Protein 8DQG (pdb70)

Solvent-accessible surface area: 23305 Å² total

Sequence (537 aa):
GTVKYTDAQIQRLREYGNGTYEQKVFEDLASSRDAAFSKEEMSVASSSTDNEKKIKGMIANPSSRHGLTQLMNDIADALVAEGFIEVRTPIFISKDALARMTITEDKPLFKQVFWIDEKRALRPMLAPNLYSVMRDLRDHTDGPVKIFEMMGSCFRKESSGMHLEEFTMMLALGDMGPRGDATEVLKNYISVVMKAAGLPDYDLVQEESDVYKETIDVEINGQEVCSSAAVGPHYLDAAHDVHEPCSGAGFGLERLLTIREKYSTVKKGGASISSYLNGAKINTVKYTDAQIQRLREYGNGTYEQKVFEDLASRDAAFSSKEMSSVASTTDDNEKKIKGMIANPSSRHGLTQLMNDIADDALVAEGFIEVRTPIFISKDALARMTITEDKPLFKQVFWIDEKRALRPMMLAPNLYSVMRDLRDHTDGPVKIFEMGSCFRKESMHLEEFTMLALGDMGPRGDATEVLKNYISVVMKAAGLPDYDLVQTIDVEINGQEVCSAAVGPHYLDAAHDVHEPCCSSGAGFGLERLLTIREKYSTVKKGGASISYLNGAKIN

Nearest PDB structures (foldseek):
  8dqg-assembly1_A  TM=1.004E+00  e=1.609E-51  Methanomethylophilus alvi
  8dqj-assembly1_A  TM=1.002E+00  e=6.120E-46  Methanomethylophilus alvi
  2znj-assembly1_B  TM=9.165E-01  e=2.388E-28  Desulfitobacterium hafniense
  4ch3-assembly1_A  TM=8.511E-01  e=5.716E-24  Methanosarcina mazei Go1
  4q6g-assembly1_A  TM=8.600E-01  e=1.522E-23  Methanosarcina mazei Go1

InterPro domains:
  IPR006195 Aminoacyl-tRNA synthetase, class II [PS50862] (64-166)
  IPR023877 Pyrrolysyl-tRNA ligase, C-terminal [TIGR02367] (47-275)
  IPR041616 Phenylalanyl tRNA synthetase beta chain, core domain [PF17759] (60-219)
  IPR045864 Class II Aminoacyl-tRNA synthetase/Biotinyl protein ligase (BPL) and lipoyl protein ligase (LPL) [G3DSA:3.30.930.10] (60-275)
  IPR045864 Class II Aminoacyl-tRNA synthetase/Biotinyl protein ligase (BPL) and lipoyl protein ligase (LPL) [SSF55681] (60-250)

Foldseek 3Di:
DAAAQDPVLLVLLLLQALDDRRPDDDDDDVVNVVVSVVSSVVSNVVLVVVVVVCVVPPDDAPLVVLVVLLVVLVVVVPAAEDDDDQKDWPVLCVLLVNDDPDPQVVFWAAPDPTITGAQDCVSVVLQVQVVVVVVDVAKHKYWYWDWGATRDDPALDDRIFIKIKMKIARHDDDLVVVVVVSVCSSCVSSVRNDWDWDWDADPRQRIWTFTGDVRHTFKTKHFDDPSSCVSSVGDGTMMMMMGTSLVSLCVNVSRNGSQARDDDPQHTRRHGDD/DDFQDPVLLVLLQLQALDDRRPDDDDDPVVNVVVSVVSNVVSNVVLVVVVVVCVVPPDPAPLVVLVVLLVVLVVVVVAAEDDDDQKDWPVLCVLVVNDPPDVQVVFWAAPDPTITGAQDCVSVVVVVLVVVVVVDQDKHKYKYWDWGATRDPCDDRIFIKIKIKIWADDPPVVVVVVVSVCSSCVSSVRNDWDWDDCIFTGDVRHTFKRKDWDPCSSPPVDPDGITMIMMMGTSLVSSCVNVSRPDSQARDDDPQHTRRHGPD

Structure (mmCIF, N/CA/C/O backbone):
data_8DQG
#
_entry.id   8DQG
#
_cell.length_a   110.953
_cell.length_b   110.953
_cell.length_c   113.587
_cell.angle_alpha   90.000
_cell.angle_beta   90.000
_cell.angle_gamma   90.000
#
_symmetry.space_group_name_H-M   'I 4'
#
loop_
_entity.id
_entity.type
_entity.pdbx_description
1 polymer 'AA_TRNA_LIGASE_II domain-containing protein'
2 non-polymer 'PHOSPHOAMINOPHOSPHONIC ACID-ADENYLATE ESTER'
3 non-polymer '(2~{S})-2-azanyl-3-(9-oxidanylidene-10~{H}-acridin-2-yl)propanoic acid'
4 non-polymer 'MAGNESIUM ION'
5 non-polymer GLYCEROL
6 non-polymer DI(HYDROXYETHYL)ETHER
7 water water
#
loop_
_atom_site.group_PDB
_atom_site.id
_atom_site.type_symbol
_atom_site.label_atom_id
_atom_site.label_alt_id
_atom_site.label_comp_id
_atom_site.label_asym_id
_atom_site.label_entity_id
_atom_site.label_seq_id
_atom_site.pdbx_PDB_ins_code
_atom_site.Cartn_x
_atom_site.Cartn_y
_atom_site.Cartn_z
_atom_site.occupancy
_atom_site.B_iso_or_equiv
_atom_site.auth_seq_id
_atom_site.auth_comp_id
_atom_site.auth_asym_id
_atom_site.auth_atom_id
_atom_site.pdbx_PDB_model_num
ATOM 1 N N . GLY A 1 2 ? 39.200 2.148 -7.134 1.00 50.73 1 GLY D N 1
ATOM 2 C CA . GLY A 1 2 ? 40.587 2.688 -6.987 1.00 47.56 1 GLY D CA 1
ATOM 3 C C . GLY A 1 2 ? 40.618 4.200 -6.868 1.00 44.74 1 GLY D C 1
ATOM 4 O O . GLY A 1 2 ? 39.594 4.823 -6.581 1.00 47.52 1 GLY D O 1
ATOM 8 N N . THR A 1 3 ? 41.790 4.794 -7.094 1.00 39.91 2 THR D N 1
ATOM 9 C CA . THR A 1 3 ? 41.962 6.238 -7.000 1.00 38.34 2 THR D CA 1
ATOM 10 C C . THR A 1 3 ? 42.450 6.866 -8.300 1.00 35.65 2 THR D C 1
ATOM 11 O O . THR A 1 3 ? 42.679 8.082 -8.333 1.00 38.19 2 THR D O 1
ATOM 22 N N . VAL A 1 4 ? 42.611 6.086 -9.363 1.00 30.65 3 VAL D N 1
ATOM 23 C CA . VAL A 1 4 ? 43.109 6.592 -10.640 1.00 25.90 3 VAL D CA 1
ATOM 24 C C . VAL A 1 4 ? 41.946 7.218 -11.394 1.00 23.84 3 VAL D C 1
ATOM 25 O O . VAL A 1 4 ? 40.890 6.590 -11.550 1.00 28.09 3 VAL D O 1
ATOM 38 N N . LYS A 1 5 ? 42.137 8.439 -11.880 1.00 23.22 4 LYS D N 1
ATOM 39 C CA . LYS A 1 5 ? 41.109 9.173 -12.621 1.00 23.22 4 LYS D CA 1
ATOM 40 C C . LYS A 1 5 ? 41.527 9.247 -14.088 1.00 20.66 4 LYS D C 1
ATOM 41 O O . LYS A 1 5 ? 42.685 9.004 -14.425 1.00 21.93 4 LYS D O 1
ATOM 60 N N . TYR A 1 6 ? 40.606 9.615 -14.973 1.00 19.45 5 TYR D N 1
ATOM 61 C CA . TYR A 1 6 ? 41.046 10.049 -16.298 1.00 19.06 5 TYR D CA 1
ATOM 62 C C . TYR A 1 6 ? 42.025 11.217 -16.144 1.00 20.14 5 TYR D C 1
ATOM 63 O O . TYR A 1 6 ? 41.874 12.051 -15.248 1.00 22.72 5 TYR D O 1
ATOM 81 N N . THR A 1 7 ? 43.034 11.281 -17.016 1.00 19.39 6 THR D N 1
ATOM 82 C CA . THR A 1 7 ? 43.952 12.406 -16.992 1.00 20.74 6 THR D CA 1
ATOM 83 C C . THR A 1 7 ? 43.225 13.694 -17.414 1.00 20.65 6 THR D C 1
ATOM 84 O O . THR A 1 7 ? 42.147 13.666 -18.017 1.00 20.66 6 THR D O 1
ATOM 95 N N . ASP A 1 8 ? 43.842 14.838 -17.113 1.00 22.62 7 ASP D N 1
ATOM 96 C CA . ASP A 1 8 ? 43.232 16.099 -17.525 1.00 23.33 7 ASP D CA 1
ATOM 97 C C . ASP A 1 8 ? 43.086 16.147 -19.037 1.00 21.54 7 ASP D C 1
ATOM 98 O O . ASP A 1 8 ? 42.049 16.587 -19.553 1.00 21.53 7 ASP D O 1
ATOM 107 N N . ALA A 1 9 ? 44.101 15.652 -19.758 1.00 21.39 8 ALA D N 1
ATOM 108 C CA . ALA A 1 9 ? 44.036 15.610 -21.215 1.00 21.18 8 ALA D CA 1
ATOM 109 C C . ALA A 1 9 ? 42.935 14.677 -21.689 1.00 19.11 8 ALA D C 1
ATOM 110 O O . ALA A 1 9 ? 42.211 14.989 -22.641 1.00 20.36 8 ALA D O 1
ATOM 117 N N . GLN A 1 10 ? 42.816 13.499 -21.061 1.00 18.84 9 GLN D N 1
ATOM 118 C CA . GLN A 1 10 ? 41.725 12.590 -21.417 1.00 18.24 9 GLN D CA 1
ATOM 119 C C . GLN A 1 10 ? 40.354 13.220 -21.171 1.00 18.14 9 GLN D C 1
ATOM 120 O O . GLN A 1 10 ? 39.434 13.035 -21.974 1.00 18.11 9 GLN D O 1
ATOM 134 N N . ILE A 1 11 ? 40.189 13.950 -20.058 1.00 18.63 10 ILE D N 1
ATOM 135 C CA . ILE A 1 11 ? 38.912 14.605 -19.790 1.00 18.58 10 ILE D CA 1
ATOM 136 C C . ILE A 1 11 ? 38.591 15.594 -20.904 1.00 19.62 10 ILE D C 1
ATOM 137 O O . ILE A 1 11 ? 37.461 15.647 -21.414 1.00 19.74 10 ILE D O 1
ATOM 153 N N . GLN A 1 12 ? 39.583 16.403 -21.301 1.00 19.66 11 GLN D N 1
ATOM 154 C CA . GLN A 1 12 ? 39.357 17.345 -22.398 1.00 21.77 11 GLN D CA 1
ATOM 155 C C . GLN A 1 12 ? 38.984 16.630 -23.693 1.00 20.88 11 GLN D C 1
ATOM 156 O O . GLN A 1 12 ? 38.108 17.095 -24.433 1.00 21.48 11 GLN D O 1
ATOM 170 N N . ARG A 1 13 ? 39.647 15.509 -23.989 1.00 18.51 12 ARG D N 1
ATOM 171 C CA . ARG A 1 13 ? 39.359 14.786 -25.222 1.00 18.17 12 ARG D CA 1
ATOM 172 C C . ARG A 1 13 ? 37.964 14.176 -25.193 1.00 18.19 12 ARG D C 1
ATOM 173 O O . ARG A 1 13 ? 37.274 14.134 -26.222 1.00 19.00 12 ARG D O 1
ATOM 194 N N . LEU A 1 14 ? 37.542 13.683 -24.028 1.00 17.99 13 LEU D N 1
ATOM 195 C CA . LEU A 1 14 ? 36.205 13.116 -23.890 1.00 18.77 13 LEU D CA 1
ATOM 196 C C . LEU A 1 14 ? 35.136 14.188 -24.023 1.00 17.03 13 LEU D C 1
ATOM 197 O O . LEU A 1 14 ? 34.080 13.958 -24.636 1.00 18.34 13 LEU D O 1
ATOM 213 N N . ARG A 1 15 ? 35.374 15.355 -23.423 1.00 18.80 14 ARG D N 1
ATOM 214 C CA . ARG A 1 15 ? 34.404 16.437 -23.465 1.00 17.88 14 ARG D CA 1
ATOM 215 C C . ARG A 1 15 ? 34.339 17.112 -24.833 1.00 18.40 14 ARG D C 1
ATOM 216 O O . ARG A 1 15 ? 33.374 17.815 -25.098 1.00 20.82 14 ARG D O 1
ATOM 237 N N . GLU A 1 16 ? 35.306 16.883 -25.723 1.00 19.27 15 GLU D N 1
ATOM 238 C CA . GLU A 1 16 ? 35.254 17.535 -27.025 1.00 19.74 15 GLU D CA 1
ATOM 239 C C . GLU A 1 16 ? 33.978 17.172 -27.779 1.00 18.99 15 GLU D C 1
ATOM 240 O O . GLU A 1 16 ? 33.281 18.049 -28.305 1.00 21.24 15 GLU D O 1
ATOM 252 N N . TYR A 1 17 ? 33.664 15.881 -27.841 1.00 19.83 16 TYR D N 1
ATOM 253 C CA . TYR A 1 17 ? 32.485 15.366 -28.528 1.00 19.69 16 TYR D CA 1
ATOM 254 C C . TYR A 1 17 ? 31.419 14.816 -27.580 1.00 20.93 16 TYR D C 1
ATOM 255 O O . TYR A 1 17 ? 30.268 14.644 -28.003 1.00 24.35 16 TYR D O 1
ATOM 273 N N . GLY A 1 18 ? 31.751 14.588 -26.311 1.00 20.64 17 GLY D N 1
ATOM 274 C CA . GLY A 1 18 ? 30.844 13.957 -25.374 1.00 19.39 17 GLY D CA 1
ATOM 275 C C . GLY A 1 18 ? 30.324 14.909 -24.314 1.00 19.47 17 GLY D C 1
ATOM 276 O O . GLY A 1 18 ? 31.021 15.832 -23.874 1.00 20.35 17 GLY D O 1
ATOM 280 N N . ASN A 1 19 ? 29.096 14.648 -23.880 1.00 20.07 18 ASN D N 1
ATOM 281 C CA . ASN A 1 19 ? 28.457 15.410 -22.817 1.00 20.52 18 ASN D CA 1
ATOM 282 C C . ASN A 1 19 ? 28.213 14.580 -21.563 1.00 21.86 18 ASN D C 1
ATOM 283 O O . ASN A 1 19 ? 27.376 14.952 -20.745 1.00 25.57 18 ASN D O 1
ATOM 294 N N . GLY A 1 20 ? 28.967 13.495 -21.387 1.00 22.21 19 GLY D N 1
ATOM 295 C CA . GLY A 1 20 ? 28.940 12.731 -20.163 1.00 22.53 19 GLY D CA 1
ATOM 296 C C . GLY A 1 20 ? 29.638 13.444 -19.029 1.00 24.35 19 GLY D C 1
ATOM 297 O O . GLY A 1 20 ? 30.145 14.557 -19.169 1.00 24.83 19 GLY D O 1
ATOM 301 N N . THR A 1 21 ? 29.688 12.756 -17.881 1.00 25.20 20 THR D N 1
ATOM 302 C CA . THR A 1 21 ? 30.296 13.266 -16.645 1.00 25.69 20 THR D CA 1
ATOM 303 C C . THR A 1 21 ? 31.554 12.456 -16.339 1.00 27.41 20 THR D C 1
ATOM 304 O O . THR A 1 21 ? 31.582 11.633 -15.437 1.00 36.23 20 THR D O 1
ATOM 315 N N . TYR A 1 22 ? 32.618 12.756 -17.041 1.00 22.29 21 TYR D N 1
ATOM 316 C CA . TYR A 1 22 ? 33.791 11.898 -17.047 1.00 23.02 21 TYR D CA 1
ATOM 317 C C . TYR A 1 22 ? 34.649 12.071 -15.804 1.00 24.53 21 TYR D C 1
ATOM 318 O O . TYR A 1 22 ? 35.373 11.139 -15.425 1.00 24.46 21 TYR D O 1
ATOM 336 N N . GLU A 1 23 ? 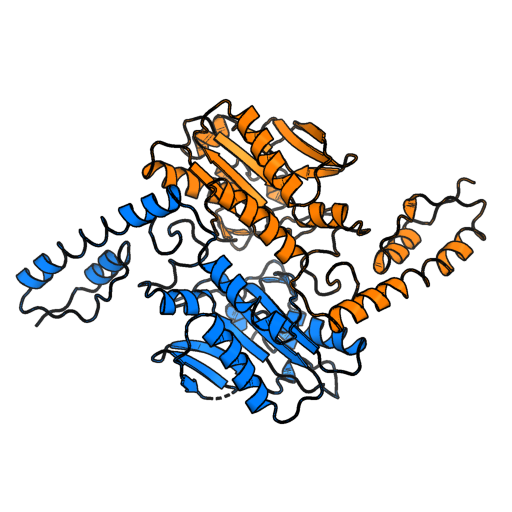34.572 13.235 -15.168 1.00 26.85 22 GLU D N 1
ATOM 337 C CA . GLU A 1 23 ? 35.448 13.572 -14.067 1.00 29.65 22 GLU D CA 1
ATOM 338 C C . GLU A 1 23 ? 35.162 12.740 -12.827 1.00 32.03 22 GLU D C 1
ATOM 339 O O . GLU A 1 23 ? 35.966 12.770 -11.892 1.00 33.19 22 GLU D O 1
ATOM 351 N N . GLN A 1 24 ? 34.030 12.020 -12.798 1.00 34.31 23 GLN D N 1
ATOM 352 C CA . GLN A 1 24 ? 33.643 11.218 -11.649 1.00 37.18 23 GLN D CA 1
ATOM 353 C C . GLN A 1 24 ? 34.247 9.822 -11.649 1.00 34.71 23 GLN D C 1
ATOM 354 O O . GLN A 1 24 ? 34.287 9.178 -10.586 1.00 38.57 23 GLN D O 1
ATOM 368 N N . LYS A 1 25 ? 34.694 9.340 -12.799 1.00 29.62 24 LYS D N 1
ATOM 369 C CA . LYS A 1 25 ? 35.137 7.964 -12.935 1.00 26.35 24 LYS D CA 1
ATOM 370 C C . LYS A 1 25 ? 36.439 7.722 -12.190 1.00 25.75 24 LYS D C 1
ATOM 371 O O . LYS A 1 25 ? 37.354 8.551 -12.215 1.00 25.66 24 LYS D O 1
ATOM 390 N N . VAL A 1 26 ? 36.521 6.563 -11.541 1.00 27.36 25 VAL D N 1
ATOM 391 C CA . VAL A 1 26 ? 37.730 6.114 -10.871 1.00 27.69 25 VAL D CA 1
ATOM 392 C C . VAL A 1 26 ? 38.042 4.698 -11.325 1.00 25.65 25 VAL D C 1
ATOM 393 O O . VAL A 1 26 ? 37.140 3.888 -11.599 1.00 27.14 25 VAL D O 1
ATOM 406 N N . PHE A 1 27 ? 39.339 4.391 -11.339 1.00 26.03 26 PHE D N 1
ATOM 407 C CA . PHE A 1 27 ? 39.862 3.139 -11.867 1.00 23.99 26 PHE D CA 1
ATOM 408 C C . PHE A 1 27 ? 40.917 2.579 -10.928 1.00 25.83 26 PHE D C 1
ATOM 409 O O . PHE A 1 27 ? 41.533 3.294 -10.130 1.00 27.04 26 PHE D O 1
ATOM 426 N N . GLU A 1 28 ? 41.153 1.286 -11.077 1.00 24.43 27 GLU D N 1
ATOM 427 C CA . GLU A 1 28 ? 42.148 0.609 -10.261 1.00 26.95 27 GLU D CA 1
ATOM 428 C C . GLU A 1 28 ? 43.569 0.926 -10.696 1.00 25.05 27 GLU D C 1
ATOM 429 O O . GLU A 1 28 ? 44.478 0.917 -9.866 1.00 27.57 27 GLU D O 1
ATOM 441 N N . ASP A 1 29 ? 43.789 1.162 -11.988 1.00 25.34 28 ASP D N 1
ATOM 442 C CA . ASP A 1 29 ? 45.141 1.278 -12.517 1.00 23.38 28 ASP D CA 1
ATOM 443 C C . ASP A 1 29 ? 45.101 1.942 -13.885 1.00 21.86 28 ASP D C 1
ATOM 444 O O . ASP A 1 29 ? 44.036 2.243 -14.428 1.00 21.48 28 ASP D O 1
ATOM 453 N N . LEU A 1 30 ? 46.296 2.203 -14.416 1.00 20.89 29 LEU D N 1
ATOM 454 C CA . LEU A 1 30 ? 46.379 2.942 -15.672 1.00 18.92 29 LEU D CA 1
ATOM 455 C C . LEU A 1 30 ? 45.784 2.137 -16.822 1.00 18.95 29 LEU D C 1
ATOM 456 O O . LEU A 1 30 ? 45.166 2.708 -17.722 1.00 20.02 29 LEU D O 1
ATOM 472 N N . ALA A 1 31 ? 46.010 0.819 -16.838 1.00 19.19 30 ALA D N 1
ATOM 473 C CA . ALA A 1 31 ? 45.488 0.020 -17.935 1.00 19.94 30 ALA D CA 1
ATOM 474 C C . ALA A 1 31 ? 43.970 0.103 -17.993 1.00 18.33 30 ALA D C 1
ATOM 475 O O . ALA A 1 31 ? 43.383 0.247 -19.080 1.00 19.68 30 ALA D O 1
ATOM 482 N N . SER A 1 32 ? 43.311 -0.002 -16.838 1.00 18.78 31 SER D N 1
ATOM 483 C CA A SER A 1 32 ? 41.850 0.046 -16.812 0.60 17.99 31 SER D CA 1
ATOM 484 C CA B SER A 1 32 ? 41.852 0.031 -16.858 0.40 18.64 31 SER D CA 1
ATOM 485 C C . SER A 1 32 ? 41.339 1.426 -17.200 1.00 18.47 31 SER D C 1
ATOM 486 O O . SER A 1 32 ? 40.341 1.556 -17.930 1.00 18.88 31 SER D O 1
ATOM 501 N N . ARG A 1 33 ? 42.014 2.471 -16.709 1.00 17.64 32 ARG D N 1
ATOM 502 C CA . ARG A 1 33 ? 41.692 3.836 -17.112 1.00 17.74 32 ARG D CA 1
ATOM 503 C C . ARG A 1 33 ? 41.767 3.988 -18.629 1.00 17.74 32 ARG D C 1
ATOM 504 O O . ARG A 1 33 ? 40.854 4.549 -19.258 1.00 16.90 32 ARG D O 1
ATOM 525 N N . ASP A 1 34 ? 42.868 3.526 -19.232 1.00 17.26 33 ASP D N 1
ATOM 526 C CA . ASP A 1 34 ? 43.070 3.743 -20.660 1.00 17.70 33 ASP D CA 1
ATOM 527 C C . ASP A 1 34 ? 42.079 2.939 -21.498 1.00 16.00 33 ASP D C 1
ATOM 528 O O . ASP A 1 34 ? 41.645 3.405 -22.558 1.00 18.36 33 ASP D O 1
ATOM 537 N N . ALA A 1 35 ? 41.740 1.714 -21.059 1.00 17.70 34 ALA D N 1
ATOM 538 C CA . ALA A 1 35 ? 40.743 0.914 -21.768 1.00 17.13 34 ALA D CA 1
ATOM 539 C C . ALA A 1 35 ? 39.374 1.583 -21.720 1.00 17.99 34 ALA D C 1
ATOM 540 O O . ALA A 1 35 ? 38.660 1.631 -22.725 1.00 19.40 34 ALA D O 1
ATOM 547 N N . ALA A 1 36 ? 38.999 2.119 -20.556 1.00 17.20 35 ALA D N 1
ATOM 548 C CA . ALA A 1 36 ? 37.719 2.805 -20.420 1.00 17.78 35 ALA D CA 1
ATOM 549 C C . ALA A 1 36 ? 37.686 4.069 -21.271 1.00 16.99 35 ALA D C 1
ATOM 550 O O . ALA A 1 36 ? 36.660 4.385 -21.904 1.00 18.73 35 ALA D O 1
ATOM 557 N N . PHE A 1 37 ? 38.807 4.794 -21.308 1.00 17.30 36 PHE D N 1
ATOM 558 C CA . PHE A 1 37 ? 38.898 5.9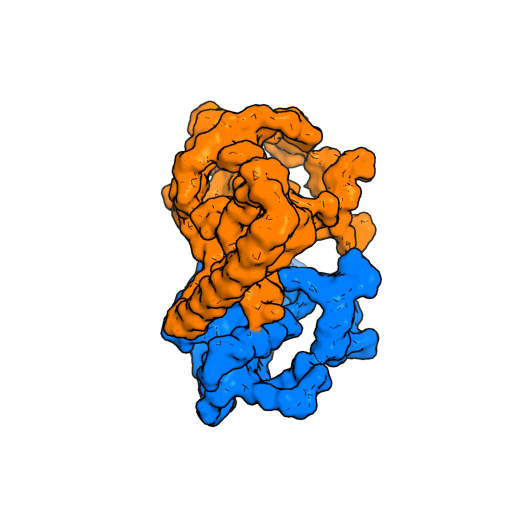93 -22.138 1.00 17.71 36 PHE D CA 1
ATOM 559 C C . PHE A 1 37 ? 38.615 5.667 -23.603 1.00 17.19 36 PHE D C 1
ATOM 560 O O . PHE A 1 37 ? 37.809 6.336 -24.260 1.00 19.40 36 PHE D O 1
ATOM 577 N N . SER A 1 38 ? 39.265 4.631 -24.124 1.00 17.26 37 SER D N 1
ATOM 578 C CA . SER A 1 38 ? 39.060 4.234 -25.506 1.00 19.39 37 SER D CA 1
ATOM 579 C C . SER A 1 38 ? 37.595 3.940 -25.780 1.00 21.45 37 SER D C 1
ATOM 580 O O . SER A 1 38 ? 37.040 4.370 -26.801 1.00 21.87 37 SER D O 1
ATOM 588 N N . LYS A 1 39 ? 36.949 3.192 -24.884 1.00 20.80 38 LYS D N 1
ATOM 589 C CA . LYS A 1 39 ? 35.542 2.836 -25.094 1.00 20.72 38 LYS D CA 1
ATOM 590 C C . LYS A 1 39 ? 34.663 4.083 -25.057 1.00 20.39 38 LYS D C 1
ATOM 591 O O . LYS A 1 39 ? 33.798 4.278 -25.929 1.00 22.54 38 LYS D O 1
ATOM 598 N N A GLU A 1 40 ? 34.903 4.972 -24.096 0.50 19.89 39 GLU D N 1
ATOM 599 N N B GLU A 1 40 ? 34.869 4.948 -24.049 0.50 20.42 39 GLU D N 1
ATOM 600 C CA A GLU A 1 40 ? 34.019 6.118 -23.935 0.50 19.94 39 GLU D CA 1
ATOM 601 C CA B GLU A 1 40 ? 34.013 6.126 -23.910 0.50 20.82 39 GLU D CA 1
ATOM 602 C C A GLU A 1 40 ? 34.238 7.189 -24.992 0.50 18.93 39 GLU D C 1
ATOM 603 C C B GLU A 1 40 ? 34.186 7.069 -25.102 0.50 19.57 39 GLU D C 1
ATOM 604 O O A GLU A 1 40 ? 33.322 7.973 -25.261 0.50 19.73 39 GLU D O 1
ATOM 605 O O B GLU A 1 40 ? 33.202 7.612 -25.614 0.50 20.83 39 GLU D O 1
ATOM 628 N N . MET A 1 41 ? 35.423 7.243 -25.591 1.00 18.95 40 MET D N 1
ATOM 629 C CA . MET A 1 41 ? 35.650 8.134 -26.726 1.00 18.65 40 MET D CA 1
ATOM 630 C C . MET A 1 41 ? 34.802 7.691 -27.923 1.00 20.21 40 MET D C 1
ATOM 631 O O . MET A 1 41 ? 34.220 8.527 -28.628 1.00 21.04 40 MET D O 1
ATOM 646 N N . SER A 1 42 ? 34.703 6.378 -28.165 1.00 22.72 41 SER D N 1
ATOM 647 C CA . SER A 1 42 ? 33.845 5.911 -29.259 1.00 22.80 41 SER D CA 1
ATOM 648 C C . SER A 1 42 ? 32.374 6.202 -29.000 1.00 24.32 41 SER D C 1
ATOM 649 O O . SER A 1 42 ? 31.648 6.606 -29.916 1.00 24.70 41 SER D O 1
ATOM 657 N N . VAL A 1 43 ? 31.909 5.981 -27.770 1.00 22.54 42 VAL D N 1
ATOM 658 C CA . VAL A 1 43 ? 30.522 6.303 -27.443 1.00 23.83 42 VAL D CA 1
ATOM 659 C C . VAL A 1 43 ? 30.267 7.781 -27.683 1.00 22.95 42 VAL D C 1
ATOM 660 O O . VAL A 1 43 ? 29.241 8.172 -28.256 1.00 23.57 42 VAL D O 1
ATOM 673 N N . ALA A 1 44 ? 31.191 8.634 -27.233 1.00 21.15 43 ALA D N 1
ATOM 674 C CA . ALA A 1 44 ? 30.946 10.072 -27.344 1.00 20.09 43 ALA D CA 1
ATOM 675 C C . ALA A 1 44 ? 30.787 10.482 -28.797 1.00 20.75 43 ALA D C 1
ATOM 676 O O . ALA A 1 44 ? 29.902 11.284 -29.143 1.00 21.24 43 ALA D O 1
ATOM 683 N N . SER A 1 45 ? 31.638 9.954 -29.669 1.00 22.74 44 SER D N 1
ATOM 684 C CA A SER A 1 45 ? 31.557 10.349 -31.070 0.30 24.28 44 SER D CA 1
ATOM 685 C CA B SER A 1 45 ? 31.558 10.347 -31.071 0.30 24.32 44 SER D CA 1
ATOM 686 C CA C SER A 1 45 ? 31.588 10.295 -31.092 0.40 24.47 44 SER D CA 1
ATOM 687 C C . SER A 1 45 ? 30.309 9.784 -31.740 1.00 24.48 44 SER D C 1
ATOM 688 O O . SER A 1 45 ? 29.692 10.468 -32.565 1.00 24.60 44 SER D O 1
ATOM 710 N N . THR A 1 46 ? 29.901 8.567 -31.388 1.00 26.95 45 THR D N 1
ATOM 711 C CA . THR A 1 46 ? 28.657 8.018 -31.935 1.00 28.97 45 THR D CA 1
ATOM 712 C C . THR A 1 46 ? 27.463 8.867 -31.526 1.00 28.56 45 THR D C 1
ATOM 713 O O . THR A 1 46 ? 26.579 9.167 -32.347 1.00 29.09 45 THR D O 1
ATOM 724 N N . ASP A 1 47 ? 27.384 9.211 -30.239 1.00 25.30 46 ASP D N 1
ATOM 725 C CA . ASP A 1 47 ? 26.253 10.003 -29.761 1.00 26.14 46 ASP D CA 1
ATOM 726 C C . ASP A 1 47 ? 26.259 11.370 -30.430 1.00 25.78 46 ASP D C 1
ATOM 727 O O . ASP A 1 47 ? 25.208 11.893 -30.812 1.00 27.75 46 ASP D O 1
ATOM 736 N N . ASN A 1 48 ? 27.445 11.952 -30.606 1.00 23.42 47 ASN D N 1
ATOM 737 C CA . ASN A 1 48 ? 27.549 13.257 -31.238 1.00 23.46 47 ASN D CA 1
ATOM 738 C C . ASN A 1 48 ? 27.021 13.218 -32.663 1.00 22.81 47 ASN D C 1
ATOM 739 O O . ASN A 1 48 ? 26.269 14.107 -33.095 1.00 23.33 47 ASN D O 1
ATOM 750 N N . GLU A 1 49 ? 27.385 12.186 -33.404 1.00 24.12 48 GLU D N 1
ATOM 751 C CA . GLU A 1 49 ? 26.932 12.084 -34.785 1.00 24.87 48 GLU D CA 1
ATOM 752 C C . GLU A 1 49 ? 25.421 11.918 -34.862 1.00 27.76 48 GLU D C 1
ATOM 753 O O . GLU A 1 49 ? 24.776 12.526 -35.725 1.00 27.22 48 GLU D O 1
ATOM 765 N N . LYS A 1 50 ? 24.840 11.126 -33.958 1.00 28.31 49 LYS D N 1
ATOM 766 C CA . LYS A 1 50 ? 23.388 10.982 -33.931 1.00 28.50 49 LYS D CA 1
ATOM 767 C C . LYS A 1 50 ? 22.717 12.335 -33.735 1.00 27.62 49 LYS D C 1
ATOM 768 O O . LYS A 1 50 ? 21.721 12.647 -34.395 1.00 27.52 49 LYS D O 1
ATOM 772 N N . LYS A 1 51 ? 23.261 13.172 -32.849 1.00 26.89 50 LYS D N 1
ATOM 773 C CA . LYS A 1 51 ? 22.641 14.472 -32.612 1.00 25.36 50 LYS D CA 1
ATOM 774 C C . LYS A 1 51 ? 22.698 15.342 -33.862 1.00 23.55 50 LYS D C 1
ATOM 775 O O . LYS A 1 51 ? 21.711 16.005 -34.219 1.00 23.82 50 LYS D O 1
ATOM 794 N N . ILE A 1 52 ? 23.846 15.369 -34.537 1.00 24.51 51 ILE D N 1
ATOM 795 C CA . ILE A 1 52 ? 23.941 16.166 -35.761 1.00 24.22 51 ILE D CA 1
ATOM 796 C C . ILE A 1 52 ? 22.929 15.689 -36.787 1.00 25.18 51 ILE D C 1
ATOM 797 O O . ILE A 1 52 ? 22.242 16.497 -37.416 1.00 25.27 51 ILE D O 1
ATOM 813 N N . LYS A 1 53 ? 22.849 14.372 -37.003 1.00 26.66 52 LYS D N 1
ATOM 814 C CA . LYS A 1 53 ? 21.910 13.861 -38.000 1.00 29.23 52 LYS D CA 1
ATOM 815 C C . LYS A 1 53 ? 20.480 14.257 -37.653 1.00 27.83 52 LYS D C 1
ATOM 816 O O . LYS A 1 53 ? 19.688 14.620 -38.539 1.00 27.36 52 LYS D O 1
ATOM 835 N N . GLY A 1 54 ? 20.153 14.274 -36.366 1.00 26.03 53 GLY D N 1
ATOM 836 C CA . GLY A 1 54 ? 18.813 14.670 -35.962 1.00 27.67 53 GLY D CA 1
ATOM 837 C C . GLY A 1 54 ? 18.511 16.121 -36.256 1.00 25.01 53 GLY D C 1
ATOM 838 O O . GLY A 1 54 ? 17.378 16.472 -36.610 1.00 26.56 53 GLY D O 1
ATOM 842 N N . MET A 1 55 ? 19.504 16.999 -36.066 1.00 24.16 54 MET D N 1
ATOM 843 C CA . MET A 1 55 ? 19.280 18.426 -36.318 1.00 22.89 54 MET D CA 1
ATOM 844 C C . MET A 1 55 ? 19.104 18.667 -37.810 1.00 23.56 54 MET D C 1
ATOM 845 O O . MET A 1 55 ? 18.288 19.501 -38.218 1.00 24.95 54 MET D O 1
ATOM 859 N N . ILE A 1 56 ? 19.878 17.952 -38.639 1.00 25.52 55 ILE D N 1
ATOM 860 C CA . ILE A 1 56 ? 19.727 18.077 -40.089 1.00 26.30 55 ILE D CA 1
ATOM 861 C C . ILE A 1 56 ? 18.356 17.575 -40.537 1.00 26.29 55 ILE D C 1
ATOM 862 O O . ILE A 1 56 ? 17.717 18.163 -41.425 1.00 28.23 55 ILE D O 1
ATOM 878 N N . ALA A 1 57 ? 17.881 16.486 -39.929 1.00 26.82 56 ALA D N 1
ATOM 879 C CA . ALA A 1 57 ? 16.592 15.912 -40.299 1.00 28.10 56 ALA D CA 1
ATOM 880 C C . ALA A 1 57 ? 15.409 16.741 -39.814 1.00 27.81 56 ALA D C 1
ATOM 881 O O . ALA A 1 57 ? 14.316 16.656 -40.407 1.00 30.94 56 ALA D O 1
ATOM 888 N N . ASN A 1 58 ? 15.599 17.543 -38.770 1.00 27.52 57 ASN D N 1
ATOM 889 C CA . ASN A 1 58 ? 14.517 18.316 -38.154 1.00 27.60 57 ASN D CA 1
ATOM 890 C C . ASN A 1 58 ? 15.016 19.718 -37.855 1.00 24.97 57 ASN D C 1
ATOM 891 O O . ASN A 1 58 ? 15.284 20.067 -36.696 1.00 24.79 57 ASN D O 1
ATOM 902 N N . PRO A 1 59 ? 15.132 20.561 -38.878 1.00 23.88 58 PRO D N 1
ATOM 903 C CA . PRO A 1 59 ? 15.640 21.928 -38.662 1.00 26.07 58 PRO D CA 1
ATOM 904 C C . PRO A 1 59 ? 14.824 22.693 -37.625 1.00 24.53 58 PRO D C 1
ATOM 905 O O . PRO A 1 59 ? 13.591 22.611 -37.567 1.00 24.97 58 PRO D O 1
ATOM 916 N N . SER A 1 60 ? 15.530 23.454 -36.798 1.00 22.92 59 SER D N 1
ATOM 917 C CA A SER A 1 60 ? 14.892 24.114 -35.669 0.65 21.24 59 SER D CA 1
ATOM 918 C CA B SER A 1 60 ? 14.883 24.121 -35.678 0.35 23.15 59 SER D CA 1
ATOM 919 C C . SER A 1 60 ? 15.559 25.449 -35.375 1.00 21.19 59 SER D C 1
ATOM 920 O O . SER A 1 60 ? 16.672 25.738 -35.835 1.00 20.52 59 SER D O 1
ATOM 935 N N . ARG A 1 61 ? 14.854 26.261 -34.592 1.00 20.54 60 ARG D N 1
ATOM 936 C CA . ARG A 1 61 ? 15.467 27.441 -34.000 1.00 19.43 60 ARG D CA 1
ATOM 937 C C . ARG A 1 61 ? 16.636 26.985 -33.129 1.00 18.85 60 ARG D C 1
ATOM 938 O O . ARG A 1 61 ? 16.666 25.861 -32.605 1.00 21.31 60 ARG D O 1
ATOM 959 N N . HIS A 1 62 ? 17.612 27.867 -32.986 1.00 18.89 61 HIS D N 1
ATOM 960 C CA . HIS A 1 62 ? 18.785 27.591 -32.168 1.00 18.29 61 HIS D CA 1
ATOM 961 C C . HIS A 1 62 ? 18.408 27.521 -30.695 1.00 16.95 61 HIS D C 1
ATOM 962 O O . HIS A 1 62 ? 17.519 28.239 -30.234 1.00 18.23 61 HIS D O 1
ATOM 976 N N . GLY A 1 63 ? 19.106 26.649 -29.959 1.00 16.59 62 GLY D N 1
ATOM 977 C CA . GLY A 1 63 ? 18.803 26.476 -28.542 1.00 18.52 62 GLY D CA 1
ATOM 978 C C . GLY A 1 63 ? 18.938 27.753 -27.732 1.00 17.15 62 GLY D C 1
ATOM 979 O O . GLY A 1 63 ? 18.175 27.996 -26.787 1.00 17.71 62 GLY D O 1
ATOM 983 N N . LEU A 1 64 ? 19.957 28.558 -28.031 1.00 17.84 63 LEU D N 1
ATOM 984 C CA . LEU A 1 64 ? 20.120 29.809 -27.292 1.00 16.98 63 LEU D CA 1
ATOM 985 C C . LEU A 1 64 ? 19.024 30.807 -27.652 1.00 17.67 63 LEU D C 1
ATOM 986 O O . LEU A 1 64 ? 18.456 31.463 -26.763 1.00 18.07 63 LEU D O 1
ATOM 1002 N N . THR A 1 65 ? 18.701 30.921 -28.939 1.00 18.01 64 THR D N 1
ATOM 1003 C CA . THR A 1 65 ? 17.569 31.759 -29.354 1.00 16.10 64 THR D CA 1
ATOM 1004 C C . THR A 1 65 ? 16.261 31.329 -28.687 1.00 18.14 64 THR D C 1
ATOM 1005 O O . THR A 1 65 ? 15.475 32.177 -28.246 1.00 18.58 64 THR D O 1
ATOM 1016 N N . GLN A 1 66 ? 16.026 30.021 -28.588 1.00 19.08 65 GLN D N 1
ATOM 1017 C CA . GLN A 1 66 ? 14.806 29.526 -27.970 1.00 19.27 65 GLN D CA 1
ATOM 1018 C C . GLN A 1 66 ? 14.751 29.902 -26.493 1.00 18.51 65 GLN D C 1
ATOM 1019 O O . GLN A 1 66 ? 13.691 30.300 -25.977 1.00 18.75 65 GLN D O 1
ATOM 1033 N N . LEU A 1 67 ? 15.877 29.760 -25.792 1.00 17.62 66 LEU D N 1
ATOM 1034 C CA . LEU A 1 67 ? 15.913 30.122 -24.384 1.00 17.41 66 LEU D CA 1
ATOM 1035 C C . LEU A 1 67 ? 15.650 31.605 -24.211 1.00 16.43 66 LEU D C 1
ATOM 1036 O O . LEU A 1 67 ? 14.877 32.019 -23.320 1.00 17.72 66 LEU D O 1
ATOM 1052 N N . MET A 1 68 ? 16.274 32.434 -25.061 1.00 16.59 67 MET D N 1
ATOM 1053 C CA . MET A 1 68 ? 15.994 33.868 -25.011 1.00 18.13 67 MET D CA 1
ATOM 1054 C C . MET A 1 68 ? 14.509 34.152 -25.203 1.00 18.35 67 MET D C 1
ATOM 1055 O O . MET A 1 68 ? 13.926 34.944 -24.462 1.00 17.91 67 MET D O 1
ATOM 1069 N N . ASN A 1 69 ? 13.874 33.509 -26.191 1.00 17.65 68 ASN D N 1
ATOM 1070 C CA . ASN A 1 69 ? 12.454 33.758 -26.438 1.00 16.83 68 ASN D CA 1
ATOM 1071 C C . ASN A 1 69 ? 11.600 33.298 -25.266 1.00 17.43 68 ASN D C 1
ATOM 1072 O O . ASN A 1 69 ? 10.644 33.995 -24.865 1.00 18.87 68 ASN D O 1
ATOM 1083 N N . ASP A 1 70 ? 11.937 32.149 -24.684 1.00 17.80 69 ASP D N 1
ATOM 1084 C CA . ASP A 1 70 ? 11.160 31.654 -23.556 1.00 17.87 69 ASP D CA 1
ATOM 1085 C C . ASP A 1 70 ? 11.193 32.639 -22.392 1.00 18.04 69 ASP D C 1
ATOM 1086 O O . ASP A 1 70 ? 10.153 32.924 -21.773 1.00 19.90 69 ASP D O 1
ATOM 1095 N N . ILE A 1 71 ? 12.393 33.123 -22.035 1.00 17.70 70 ILE D N 1
ATOM 1096 C CA . ILE A 1 71 ? 12.497 34.066 -20.923 1.00 17.72 70 ILE D CA 1
ATOM 1097 C C . ILE A 1 71 ? 11.858 35.404 -21.280 1.00 17.60 70 ILE D C 1
ATOM 1098 O O . ILE A 1 71 ? 11.133 36.008 -20.465 1.00 18.36 70 ILE D O 1
ATOM 1114 N N . ALA A 1 72 ? 12.111 35.898 -22.497 1.00 19.57 71 ALA D N 1
ATOM 1115 C CA . ALA A 1 72 ? 11.615 37.218 -22.862 1.00 18.68 71 ALA D CA 1
ATOM 1116 C C . ALA A 1 72 ? 10.101 37.264 -22.826 1.00 20.10 71 ALA D C 1
ATOM 1117 O O . ALA A 1 72 ? 9.517 38.260 -22.389 1.00 20.55 71 ALA D O 1
ATOM 1124 N N . ASP A 1 73 ? 9.448 36.212 -23.317 1.00 20.76 72 ASP D N 1
ATOM 1125 C CA . ASP A 1 73 ? 7.995 36.193 -23.301 1.00 22.42 72 ASP D CA 1
ATOM 1126 C C . ASP A 1 73 ? 7.459 36.202 -21.876 1.00 22.73 72 ASP D C 1
ATOM 1127 O O . ASP A 1 73 ? 6.450 36.872 -21.583 1.00 22.39 72 ASP D O 1
ATOM 1136 N N . ALA A 1 74 ? 8.141 35.500 -20.963 1.00 20.71 73 ALA D N 1
ATOM 1137 C CA . ALA A 1 74 ? 7.714 35.511 -19.563 1.00 19.67 73 ALA D CA 1
ATOM 1138 C C . ALA A 1 74 ? 7.844 36.908 -18.963 1.00 19.07 73 ALA D C 1
ATOM 1139 O O . ALA A 1 74 ? 6.973 37.351 -18.204 1.00 20.00 73 ALA D O 1
ATOM 1146 N N . LEU A 1 75 ? 8.935 37.611 -19.272 1.00 18.27 74 LEU D N 1
ATOM 1147 C CA . LEU A 1 75 ? 9.124 38.950 -18.710 1.00 17.89 74 LEU D CA 1
ATOM 1148 C C . LEU A 1 75 ? 8.151 39.966 -19.311 1.00 18.41 74 LEU D C 1
ATOM 1149 O O . LEU A 1 75 ? 7.630 40.833 -18.595 1.00 19.34 74 LEU D O 1
ATOM 1165 N N . VAL A 1 76 ? 7.896 39.897 -20.622 1.00 19.28 75 VAL D N 1
ATOM 1166 C CA . VAL A 1 76 ? 6.902 40.804 -21.210 1.00 18.82 75 VAL D CA 1
ATOM 1167 C C . VAL A 1 76 ? 5.540 40.573 -20.569 1.00 20.56 75 VAL D C 1
ATOM 1168 O O . VAL A 1 76 ? 4.804 41.520 -20.293 1.00 21.78 75 VAL D O 1
ATOM 1181 N N . ALA A 1 77 ? 5.199 39.310 -20.279 1.00 20.35 76 ALA D N 1
ATOM 1182 C CA . ALA A 1 77 ? 3.920 38.982 -19.641 1.00 21.93 76 ALA D CA 1
ATOM 1183 C C . ALA A 1 77 ? 3.812 39.595 -18.253 1.00 21.06 76 ALA D C 1
ATOM 1184 O O . ALA A 1 77 ? 2.701 39.776 -17.754 1.00 23.53 76 ALA D O 1
ATOM 1191 N N . GLU A 1 78 ? 4.948 39.928 -17.627 1.00 20.21 77 GLU D N 1
ATOM 1192 C CA . GLU A 1 78 ? 4.976 40.583 -16.325 1.00 21.88 77 GLU D CA 1
ATOM 1193 C C . GLU A 1 78 ? 5.094 42.100 -16.421 1.00 20.42 77 GLU D C 1
ATOM 1194 O O . GLU A 1 78 ? 5.224 42.764 -15.386 1.00 22.47 77 GLU D O 1
ATOM 1206 N N . GLY A 1 79 ? 5.044 42.667 -17.627 1.00 20.36 78 GLY D N 1
ATOM 1207 C CA . GLY A 1 79 ? 5.155 44.112 -17.798 1.00 19.76 78 GLY D CA 1
ATOM 1208 C C . GLY A 1 79 ? 6.552 44.685 -17.934 1.00 17.99 78 GLY D C 1
ATOM 1209 O O . GLY A 1 79 ? 6.722 45.905 -17.739 1.00 20.54 78 GLY D O 1
ATOM 1213 N N . PHE A 1 80 ? 7.549 43.866 -18.305 1.00 19.44 79 PHE D N 1
ATOM 1214 C CA . PHE A 1 80 ? 8.876 44.369 -18.657 1.00 18.37 79 PHE D CA 1
ATOM 1215 C C . PHE A 1 80 ? 8.937 44.771 -20.134 1.00 19.18 79 PHE D C 1
ATOM 1216 O O . PHE A 1 80 ? 8.477 44.029 -21.010 1.00 20.83 79 PHE D O 1
ATOM 1233 N N . ILE A 1 81 ? 9.530 45.930 -20.396 1.00 19.36 80 ILE D N 1
ATOM 1234 C CA . ILE A 1 81 ? 9.839 46.367 -21.754 1.00 18.96 80 ILE D CA 1
ATOM 1235 C C . ILE A 1 81 ? 11.142 45.727 -22.199 1.00 17.74 80 ILE D C 1
ATOM 1236 O O . ILE A 1 81 ? 12.169 45.879 -21.535 1.00 18.23 80 ILE D O 1
ATOM 1252 N N . GLU A 1 82 ? 11.125 45.072 -23.363 1.00 17.33 81 GLU D N 1
ATOM 1253 C CA . GLU A 1 82 ? 12.371 44.612 -23.970 1.00 17.08 81 GLU D CA 1
ATOM 1254 C C . GLU A 1 82 ? 13.045 45.776 -24.697 1.00 16.97 81 GLU D C 1
ATOM 1255 O O . GLU A 1 82 ? 12.437 46.412 -25.559 1.00 18.63 81 GLU D O 1
ATOM 1267 N N . VAL A 1 83 ? 14.308 46.030 -24.370 1.00 16.58 82 VAL D N 1
ATOM 1268 C CA . VAL A 1 83 ? 15.119 47.024 -25.052 1.00 17.53 82 VAL D CA 1
ATOM 1269 C C . VAL A 1 83 ? 16.303 46.334 -25.736 1.00 16.04 82 VAL D C 1
ATOM 1270 O O . VAL A 1 83 ? 16.718 45.233 -25.362 1.00 18.27 82 VAL D O 1
ATOM 1283 N N . ARG A 1 84 ? 16.846 47.008 -26.746 1.00 18.13 83 ARG D N 1
ATOM 1284 C CA . ARG A 1 84 ? 18.107 46.637 -27.381 1.00 17.21 83 ARG D CA 1
ATOM 1285 C C . ARG A 1 84 ? 18.999 47.865 -27.390 1.00 17.59 83 ARG D C 1
ATOM 1286 O O . ARG A 1 84 ? 18.568 48.929 -27.842 1.00 17.99 83 ARG D O 1
ATOM 1307 N N . THR A 1 85 ? 20.226 47.721 -26.910 1.00 18.03 84 THR D N 1
ATOM 1308 C CA . THR A 1 85 ? 21.141 48.845 -26.805 1.00 18.38 84 THR D CA 1
ATOM 1309 C C . THR A 1 85 ? 22.430 48.522 -27.545 1.00 18.87 84 THR D C 1
ATOM 1310 O O . THR A 1 85 ? 22.711 47.354 -27.845 1.00 17.75 84 THR D O 1
ATOM 1321 N N . PRO A 1 86 ? 23.244 49.528 -27.851 1.00 19.03 85 PRO D N 1
ATOM 1322 C CA . PRO A 1 86 ? 24.461 49.269 -28.632 1.00 19.82 85 PRO D CA 1
ATOM 1323 C C . PRO A 1 86 ? 25.465 48.421 -27.866 1.00 18.45 85 PRO D C 1
ATOM 1324 O O . PRO A 1 86 ? 25.584 48.499 -26.636 1.00 18.97 85 PRO D O 1
ATOM 1335 N N . ILE A 1 87 ? 26.217 47.621 -28.627 1.00 18.96 86 ILE D N 1
ATOM 1336 C CA . ILE A 1 87 ? 27.350 46.901 -28.047 1.00 17.48 86 ILE D CA 1
ATOM 1337 C C . ILE A 1 87 ? 28.486 47.843 -27.647 1.00 18.84 86 ILE D C 1
ATOM 1338 O O . ILE A 1 87 ? 29.169 47.596 -26.645 1.00 21.59 86 ILE D O 1
ATOM 1354 N N . PHE A 1 88 ? 28.706 48.932 -28.392 1.00 20.29 87 PHE D N 1
ATOM 1355 C CA . PHE A 1 88 ? 29.727 49.912 -28.029 1.00 21.94 87 PHE D CA 1
ATOM 1356 C C . PHE A 1 88 ? 29.245 50.798 -26.872 1.00 23.41 87 PHE D C 1
ATOM 1357 O O . PHE A 1 88 ? 28.125 51.315 -26.904 1.00 23.97 87 PHE D O 1
ATOM 1374 N N . ILE A 1 89 ? 30.115 51.010 -25.870 1.00 21.80 88 ILE D N 1
ATOM 1375 C CA . ILE A 1 89 ? 29.890 51.980 -24.799 1.00 22.23 88 ILE D CA 1
ATOM 1376 C C . ILE A 1 89 ? 31.147 52.827 -24.595 1.00 24.37 88 ILE D C 1
ATOM 1377 O O . ILE A 1 89 ? 32.234 52.499 -25.067 1.00 24.30 88 ILE D O 1
ATOM 1393 N N . SER A 1 90 ? 30.990 53.929 -23.860 1.00 24.64 89 SER D N 1
ATOM 1394 C CA . SER A 1 90 ? 32.085 54.874 -23.716 1.00 24.53 89 SER D CA 1
ATOM 1395 C C . SER A 1 90 ? 32.936 54.555 -22.492 1.00 24.53 89 SER D C 1
ATOM 1396 O O . SER A 1 90 ? 32.496 53.891 -21.553 1.00 26.24 89 SER D O 1
ATOM 1404 N N . LYS A 1 91 ? 34.180 55.046 -22.519 1.00 26.17 90 LYS D N 1
ATOM 1405 C CA . LYS A 1 91 ? 35.038 54.959 -21.342 1.00 30.02 90 LYS D CA 1
ATOM 1406 C C . LYS A 1 91 ? 34.380 55.643 -20.150 1.00 30.81 90 LYS D C 1
ATOM 1407 O O . LYS A 1 91 ? 34.479 55.164 -19.007 1.00 30.93 90 LYS D O 1
ATOM 1426 N N . ASP A 1 92 ? 33.701 56.767 -20.398 1.00 30.11 91 ASP D N 1
ATOM 1427 C CA . ASP A 1 92 ? 33.000 57.453 -19.318 1.00 31.39 91 ASP D CA 1
ATOM 1428 C C . ASP A 1 92 ? 31.908 56.580 -18.720 1.00 29.88 91 ASP D C 1
ATOM 1429 O O . ASP A 1 92 ? 31.699 56.582 -17.495 1.00 30.05 91 ASP D O 1
ATOM 1438 N N . ALA A 1 93 ? 31.166 55.859 -19.569 1.00 27.03 92 ALA D N 1
ATOM 1439 C CA . ALA A 1 93 ? 30.110 54.992 -19.054 1.00 26.25 92 ALA D CA 1
ATOM 1440 C C . ALA A 1 93 ? 30.691 53.924 -18.144 1.00 26.82 92 ALA D C 1
ATOM 1441 O O . ALA A 1 93 ? 30.115 53.598 -17.099 1.00 27.32 92 ALA D O 1
ATOM 1448 N N . LEU A 1 94 ? 31.835 53.367 -18.524 1.00 25.98 93 LEU D N 1
ATOM 1449 C CA . LEU A 1 94 ? 32.505 52.412 -17.650 1.00 26.80 93 LEU D CA 1
ATOM 1450 C C . LEU A 1 94 ? 32.904 53.067 -16.327 1.00 27.45 93 LEU D C 1
ATOM 1451 O O . LEU A 1 94 ? 32.748 52.467 -15.261 1.00 28.23 93 LEU D O 1
ATOM 1467 N N . ALA A 1 95 ? 33.437 54.287 -16.376 1.00 28.01 94 ALA D N 1
ATOM 1468 C CA . ALA A 1 95 ? 33.849 54.970 -15.152 1.00 27.72 94 ALA D CA 1
ATOM 1469 C C . ALA A 1 95 ? 32.672 55.185 -14.201 1.00 30.20 94 ALA D C 1
ATOM 1470 O O . ALA A 1 95 ? 32.827 55.103 -12.975 1.00 32.02 94 ALA D O 1
ATOM 1477 N N . ARG A 1 96 ? 31.485 55.469 -14.749 1.00 29.49 95 ARG D N 1
ATOM 1478 C CA . ARG A 1 96 ? 30.297 55.651 -13.917 1.00 31.20 95 ARG D CA 1
ATOM 1479 C C . ARG A 1 96 ? 29.851 54.364 -13.235 1.00 31.49 95 ARG D C 1
ATOM 1480 O O . ARG A 1 96 ? 29.130 54.430 -12.231 1.00 31.96 95 ARG D O 1
ATOM 1501 N N . MET A 1 97 ? 30.249 53.205 -13.760 1.00 30.83 96 MET D N 1
ATOM 1502 C CA . MET A 1 97 ? 30.061 51.942 -13.063 1.00 29.79 96 MET D CA 1
ATOM 1503 C C . MET A 1 97 ? 31.155 51.675 -12.040 1.00 32.47 96 MET D C 1
ATOM 1504 O O . MET A 1 97 ? 31.168 50.589 -11.447 1.00 33.56 96 MET D O 1
ATOM 1518 N N . THR A 1 98 ? 32.068 52.626 -11.844 1.00 32.30 97 THR D N 1
ATOM 1519 C CA . THR A 1 98 ? 33.293 52.491 -11.049 1.00 33.70 97 THR D CA 1
ATOM 1520 C C . THR A 1 98 ? 34.324 51.575 -11.700 1.00 33.63 97 THR D C 1
ATOM 1521 O O . THR A 1 98 ? 35.243 51.100 -11.025 1.00 37.80 97 THR D O 1
ATOM 1532 N N . ILE A 1 99 ? 34.208 51.328 -13.006 1.00 30.85 98 ILE D N 1
ATOM 1533 C CA . ILE A 1 99 ? 35.178 50.491 -13.717 1.00 31.47 98 ILE D CA 1
ATOM 1534 C C . ILE A 1 99 ? 36.222 51.438 -14.304 1.00 32.89 98 ILE D C 1
ATOM 1535 O O . ILE A 1 99 ? 36.123 51.883 -15.439 1.00 31.27 98 ILE D O 1
ATOM 1551 N N . THR A 1 100 ? 37.229 51.763 -13.497 1.00 37.32 99 THR D N 1
ATOM 1552 C CA . THR A 1 100 ? 38.312 52.651 -13.886 1.00 39.77 99 THR D CA 1
ATOM 1553 C C . THR A 1 100 ? 39.628 51.882 -13.915 1.00 41.54 99 THR D C 1
ATOM 1554 O O . THR A 1 100 ? 39.688 50.700 -13.567 1.00 39.89 99 THR D O 1
ATOM 1565 N N . GLU A 1 101 ? 40.698 52.598 -14.297 1.00 42.84 100 GLU D N 1
ATOM 1566 C CA . GLU A 1 101 ? 41.941 51.960 -14.725 1.00 46.01 100 GLU D CA 1
ATOM 1567 C C . GLU A 1 101 ? 42.487 50.975 -13.704 1.00 49.84 100 GLU D C 1
ATOM 1568 O O . GLU A 1 101 ? 43.109 49.974 -14.082 1.00 50.00 100 GLU D O 1
ATOM 1572 N N . ASP A 1 102 ? 42.276 51.233 -12.414 1.00 52.05 101 ASP D N 1
ATOM 1573 C CA . ASP A 1 102 ? 42.854 50.390 -11.377 1.00 56.86 101 ASP D CA 1
ATOM 1574 C C . ASP A 1 102 ? 42.041 49.137 -11.078 1.00 55.49 101 ASP D C 1
ATOM 1575 O O . ASP A 1 102 ? 42.537 48.259 -10.361 1.00 56.96 101 ASP D O 1
ATOM 1579 N N . LYS A 1 103 ? 40.820 49.011 -11.620 1.00 51.62 102 LYS D N 1
ATOM 1580 C CA . LYS A 1 103 ? 39.963 47.908 -11.209 1.00 50.61 102 LYS D CA 1
ATOM 1581 C C . LYS A 1 103 ? 40.204 46.666 -12.060 1.00 47.71 102 LYS D C 1
ATOM 1582 O O . LYS A 1 103 ? 40.515 46.768 -13.253 1.00 46.05 102 LYS D O 1
ATOM 1601 N N . PRO A 1 104 ? 40.039 45.477 -11.469 1.00 46.89 103 PRO D N 1
ATOM 1602 C CA . PRO A 1 104 ? 40.307 44.249 -12.240 1.00 46.01 103 PRO D CA 1
ATOM 1603 C C . PRO A 1 104 ? 39.452 44.105 -13.489 1.00 41.95 103 PRO D C 1
ATOM 1604 O O . PRO A 1 104 ? 39.953 43.665 -14.533 1.00 41.62 103 PRO D O 1
ATOM 1615 N N . LEU A 1 105 ? 38.168 44.451 -13.421 1.00 38.55 104 LEU D N 1
ATOM 1616 C CA . LEU A 1 105 ? 37.334 44.310 -14.609 1.00 35.24 104 LEU D CA 1
ATOM 1617 C C . LEU A 1 105 ? 37.840 45.196 -15.741 1.00 33.33 104 LEU D C 1
ATOM 1618 O O . LEU A 1 105 ? 37.710 44.834 -16.916 1.00 32.76 104 LEU D O 1
ATOM 1634 N N . PHE A 1 106 ? 38.408 46.358 -15.410 1.00 34.04 105 PHE D N 1
ATOM 1635 C CA . PHE A 1 106 ? 38.932 47.250 -16.440 1.00 34.01 105 PHE D CA 1
ATOM 1636 C C . PHE A 1 106 ? 39.932 46.522 -17.326 1.00 33.06 105 PHE D C 1
ATOM 1637 O O . PHE A 1 106 ? 39.930 46.692 -18.552 1.00 31.90 105 PHE D O 1
ATOM 1654 N N . LYS A 1 107 ? 40.784 45.691 -16.725 1.00 33.12 106 LYS D N 1
ATOM 1655 C CA . LYS A 1 107 ? 41.774 44.948 -17.487 1.00 34.91 106 LYS D CA 1
ATOM 1656 C C . LYS A 1 107 ? 41.139 43.938 -18.441 1.00 32.56 106 LYS D C 1
ATOM 1657 O O . LYS A 1 107 ? 41.814 43.472 -19.363 1.00 34.60 106 LYS D O 1
ATOM 1676 N N . GLN A 1 108 ? 39.868 43.592 -18.250 1.00 29.49 107 GLN D N 1
ATOM 1677 C CA . GLN A 1 108 ? 39.181 42.632 -19.110 1.00 28.18 107 GLN D CA 1
ATOM 1678 C C . GLN A 1 108 ? 38.456 43.277 -20.291 1.00 28.13 107 GLN D C 1
ATOM 1679 O O . GLN A 1 108 ? 37.877 42.557 -21.117 1.00 28.25 107 GLN D O 1
ATOM 1693 N N . VAL A 1 109 ? 38.448 44.595 -20.371 1.00 27.64 108 VAL D N 1
ATOM 1694 C CA . VAL A 1 109 ? 37.687 45.305 -21.394 1.00 27.60 108 VAL D CA 1
ATOM 1695 C C . VAL A 1 109 ? 38.405 45.247 -22.737 1.00 26.22 108 VAL D C 1
ATOM 1696 O O . VAL A 1 109 ? 39.628 45.462 -22.826 1.00 29.46 108 VAL D O 1
ATOM 1709 N N . PHE A 1 110 ? 37.623 45.003 -23.793 1.00 26.92 109 PHE D N 1
ATOM 1710 C CA . PHE A 1 110 ? 38.085 45.119 -25.175 1.00 25.55 109 PHE D CA 1
ATOM 1711 C C . PHE A 1 110 ? 37.822 46.544 -25.662 1.00 26.63 109 PHE D C 1
ATOM 1712 O O . PHE A 1 110 ? 36.660 46.940 -25.862 1.00 27.82 109 PHE D O 1
ATOM 1729 N N . TRP A 1 111 ? 38.885 47.293 -25.921 1.00 26.17 110 TRP D N 1
ATOM 1730 C CA . TRP A 1 111 ? 38.775 48.652 -26.436 1.00 26.90 110 TRP D CA 1
ATOM 1731 C C . TRP A 1 111 ? 38.694 48.658 -27.965 1.00 28.56 110 TRP D C 1
ATOM 1732 O O . TRP A 1 111 ? 39.358 47.869 -28.641 1.00 30.15 110 TRP D O 1
ATOM 1753 N N . ILE A 1 112 ? 37.866 49.557 -28.489 1.00 28.42 111 ILE D N 1
ATOM 1754 C CA . ILE A 1 112 ? 37.703 49.777 -29.920 1.00 29.52 111 ILE D CA 1
ATOM 1755 C C . ILE A 1 112 ? 38.516 50.970 -30.395 1.00 33.46 111 ILE D C 1
ATOM 1756 O O . ILE A 1 112 ? 39.066 50.955 -31.500 1.00 34.93 111 ILE D O 1
ATOM 1772 N N . ASP A 1 113 ? 38.586 52.001 -29.561 1.00 33.28 112 ASP D N 1
ATOM 1773 C CA . ASP A 1 113 ? 39.426 53.173 -29.776 1.00 34.39 112 ASP D CA 1
ATOM 1774 C C . ASP A 1 113 ? 39.730 53.756 -28.399 1.00 36.04 112 ASP D C 1
ATOM 1775 O O . ASP A 1 113 ? 39.457 53.123 -27.370 1.00 36.75 112 ASP D O 1
ATOM 1784 N N . GLU A 1 114 ? 40.294 54.971 -28.374 1.00 34.80 113 GLU D N 1
ATOM 1785 C CA . GLU A 1 114 ? 40.690 55.552 -27.099 1.00 34.10 113 GLU D CA 1
ATOM 1786 C C . GLU A 1 114 ? 39.507 55.813 -26.175 1.00 36.00 113 GLU D C 1
ATOM 1787 O O . GLU A 1 114 ? 39.705 55.926 -24.957 1.00 38.89 113 GLU D O 1
ATOM 1791 N N . LYS A 1 115 ? 38.293 55.936 -26.715 1.00 34.89 114 LYS D N 1
ATOM 1792 C CA . LYS A 1 115 ? 37.155 56.391 -25.935 1.00 34.00 114 LYS D CA 1
ATOM 1793 C C . LYS A 1 115 ? 35.992 55.415 -25.922 1.00 32.04 114 LYS D C 1
ATOM 1794 O O . LYS A 1 115 ? 34.979 55.701 -25.274 1.00 33.84 114 LYS D O 1
ATOM 1798 N N . ARG A 1 116 ? 36.094 54.278 -26.604 1.00 29.86 115 ARG D N 1
ATOM 1799 C CA . ARG A 1 116 ? 34.960 53.377 -26.742 1.00 27.98 115 ARG D CA 1
ATOM 1800 C C . ARG A 1 116 ? 35.405 51.937 -26.580 1.00 26.92 115 ARG D C 1
ATOM 1801 O O . ARG A 1 116 ? 36.509 51.562 -26.981 1.00 29.09 115 ARG D O 1
ATOM 1822 N N . ALA A 1 117 ? 34.508 51.123 -26.036 1.00 25.08 116 ALA D N 1
ATOM 1823 C CA . ALA A 1 117 ? 34.809 49.728 -25.762 1.00 23.90 116 ALA D CA 1
ATOM 1824 C C . ALA A 1 117 ? 33.606 48.854 -26.086 1.00 23.84 116 ALA D C 1
ATOM 1825 O O . ALA A 1 117 ? 32.458 49.315 -26.110 1.00 23.81 116 ALA D O 1
ATOM 1832 N N . LEU A 1 118 ? 33.880 47.563 -26.277 1.00 22.91 117 LEU D N 1
ATOM 1833 C CA . LEU A 1 118 ? 32.811 46.573 -26.248 1.00 22.56 117 LEU D CA 1
ATOM 1834 C C . LEU A 1 118 ? 32.274 46.470 -24.828 1.00 20.67 117 LEU D C 1
ATOM 1835 O O . LEU A 1 118 ? 33.051 46.352 -23.864 1.00 22.33 117 LEU D O 1
ATOM 1851 N N . ARG A 1 119 ? 30.955 46.511 -24.683 1.00 20.29 118 ARG D N 1
ATOM 1852 C CA . ARG A 1 119 ? 30.387 46.448 -23.338 1.00 20.10 118 ARG D CA 1
ATOM 1853 C C . ARG A 1 119 ? 30.766 45.130 -22.660 1.00 20.73 118 ARG D C 1
ATOM 1854 O O . ARG A 1 119 ? 30.599 44.056 -23.260 1.00 20.64 118 ARG D O 1
ATOM 1875 N N . PRO A 1 120 ? 31.236 45.160 -21.409 1.00 21.31 119 PRO D N 1
ATOM 1876 C CA . PRO A 1 120 ? 31.431 43.910 -20.656 1.00 19.62 119 PRO D CA 1
ATOM 1877 C C . PRO A 1 120 ? 30.220 43.517 -19.826 1.00 19.60 119 PRO D C 1
ATOM 1878 O O . PRO A 1 120 ? 30.236 42.462 -19.181 1.00 21.82 119 PRO D O 1
ATOM 1889 N N . MET A 1 121 ? 29.207 44.375 -19.790 1.00 20.49 120 MET D N 1
ATOM 1890 C CA . MET A 1 121 ? 27.983 44.202 -19.010 1.00 21.60 120 MET D CA 1
ATOM 1891 C C . MET A 1 121 ? 26.940 45.099 -19.661 1.00 19.84 120 MET D C 1
ATOM 1892 O O . MET A 1 121 ? 27.274 46.022 -20.411 1.00 20.46 120 MET D O 1
ATOM 1906 N N . LEU A 1 122 ? 25.671 44.808 -19.383 1.00 19.77 121 LEU D N 1
ATOM 1907 C CA . LEU A 1 122 ? 24.566 45.585 -19.926 1.00 18.99 121 LEU D CA 1
ATOM 1908 C C . LEU A 1 122 ? 24.168 46.768 -19.057 1.00 20.97 121 LEU D C 1
ATOM 1909 O O . LEU A 1 122 ? 23.488 47.671 -19.562 1.00 21.21 121 LEU D O 1
ATOM 1925 N N . ALA A 1 123 ? 24.580 46.786 -17.785 1.00 20.89 122 ALA D N 1
ATOM 1926 C CA . ALA A 1 123 ? 24.094 47.799 -16.851 1.00 19.95 122 ALA D CA 1
ATOM 1927 C C . ALA A 1 123 ? 24.313 49.239 -17.315 1.00 20.43 122 ALA D C 1
ATOM 1928 O O . ALA A 1 123 ? 23.415 50.068 -17.090 1.00 22.75 122 ALA D O 1
ATOM 1935 N N . PRO A 1 124 ? 25.456 49.620 -17.892 1.00 21.88 123 PRO D N 1
ATOM 1936 C CA . PRO A 1 124 ? 25.623 51.029 -18.285 1.00 23.27 123 PRO D CA 1
ATOM 1937 C C . PRO A 1 124 ? 24.504 51.518 -19.188 1.00 21.64 123 PRO D C 1
ATOM 1938 O O . PRO A 1 124 ? 23.918 52.578 -18.924 1.00 23.64 123 PRO D O 1
ATOM 1949 N N . ASN A 1 125 ? 24.178 50.758 -20.242 1.00 20.54 124 ASN D N 1
ATOM 1950 C CA . ASN A 1 125 ? 23.122 51.193 -21.148 1.00 20.62 124 ASN D CA 1
ATOM 1951 C C . ASN A 1 125 ? 21.747 51.098 -20.490 1.00 19.42 124 ASN D C 1
ATOM 1952 O O . ASN A 1 125 ? 20.891 51.955 -20.721 1.00 20.55 124 ASN D O 1
ATOM 1963 N N . LEU A 1 126 ? 21.508 50.065 -19.676 1.00 19.24 125 LEU D N 1
ATOM 1964 C CA . LEU A 1 126 ? 20.202 49.926 -19.042 1.00 18.76 125 LEU D CA 1
ATOM 1965 C C . LEU A 1 126 ? 19.957 51.031 -18.021 1.00 19.79 125 LEU D C 1
ATOM 1966 O O . LEU A 1 126 ? 18.842 51.558 -17.931 1.00 19.84 125 LEU D O 1
ATOM 1982 N N . TYR A 1 127 ? 20.973 51.409 -17.247 1.00 20.03 126 TYR D N 1
ATOM 1983 C CA . TYR A 1 127 ? 20.799 52.556 -16.361 1.00 18.77 126 TYR D CA 1
ATOM 1984 C C . TYR A 1 127 ? 20.355 53.794 -17.139 1.00 19.01 126 TYR D C 1
ATOM 1985 O O . TYR A 1 127 ? 19.494 54.556 -16.680 1.00 19.70 126 TYR D O 1
ATOM 2003 N N . SER A 1 128 ? 20.999 54.057 -18.285 1.00 19.74 127 SER D N 1
ATOM 2004 C CA . SER A 1 128 ? 20.629 55.207 -19.103 1.00 19.62 127 SER D CA 1
ATOM 2005 C C . SER A 1 128 ? 19.176 55.150 -19.528 1.00 18.69 127 SER D C 1
ATOM 2006 O O . SER A 1 128 ? 18.429 56.136 -19.393 1.00 18.88 127 SER D O 1
ATOM 2014 N N . VAL A 1 129 ? 18.767 54.006 -20.090 1.00 19.35 128 VAL D N 1
ATOM 2015 C CA . VAL A 1 129 ? 17.418 53.885 -20.626 1.00 19.53 128 VAL D CA 1
ATOM 2016 C C . VAL A 1 129 ? 16.379 53.961 -19.506 1.00 18.43 128 VAL D C 1
ATOM 2017 O O . VAL A 1 129 ? 15.357 54.646 -19.636 1.00 19.03 128 VAL D O 1
ATOM 2030 N N . MET A 1 130 ? 16.632 53.278 -18.385 1.00 18.83 129 MET D N 1
ATOM 2031 C CA . MET A 1 130 ? 15.705 53.332 -17.259 1.00 20.52 129 MET D CA 1
ATOM 2032 C C . MET A 1 130 ? 15.510 54.757 -16.771 1.00 20.36 129 MET D C 1
ATOM 2033 O O . MET A 1 130 ? 14.381 55.183 -16.503 1.00 21.16 129 MET D O 1
ATOM 2047 N N . ARG A 1 131 ? 16.610 55.502 -16.615 1.00 19.89 130 ARG D N 1
ATOM 2048 C CA . ARG A 1 131 ? 16.502 56.870 -16.126 1.00 20.77 130 ARG D CA 1
ATOM 2049 C C . ARG A 1 131 ? 15.674 57.731 -17.079 1.00 20.43 130 ARG D C 1
ATOM 2050 O O . ARG A 1 131 ? 14.826 58.516 -16.637 1.00 20.79 130 ARG D O 1
ATOM 2071 N N . ASP A 1 132 ? 15.856 57.546 -18.389 1.00 19.15 131 ASP D N 1
ATOM 2072 C CA . ASP A 1 132 ? 15.068 58.315 -19.341 1.00 17.61 131 ASP D CA 1
ATOM 2073 C C . ASP A 1 132 ? 13.591 57.906 -19.315 1.00 17.40 131 ASP D C 1
ATOM 2074 O O . ASP A 1 132 ? 12.705 58.766 -19.432 1.00 19.15 131 ASP D O 1
ATOM 2083 N N . LEU A 1 133 ? 13.302 56.617 -19.162 1.00 18.80 132 LEU D N 1
ATOM 2084 C CA . LEU A 1 133 ? 11.917 56.176 -19.084 1.00 18.35 132 LEU D CA 1
ATOM 2085 C C . LEU A 1 133 ? 11.213 56.731 -17.845 1.00 20.28 132 LEU D C 1
ATOM 2086 O O . LEU A 1 133 ? 10.003 56.979 -17.891 1.00 19.64 132 LEU D O 1
ATOM 2102 N N . ARG A 1 134 ? 11.939 56.912 -16.727 1.00 20.56 133 ARG D N 1
ATOM 2103 C CA . ARG A 1 134 ? 11.356 57.548 -15.535 1.00 21.05 133 ARG D CA 1
ATOM 2104 C C . ARG A 1 134 ? 10.799 58.930 -15.848 1.00 20.28 133 ARG D C 1
ATOM 2105 O O . ARG A 1 134 ? 9.870 59.400 -15.172 1.00 21.78 133 ARG D O 1
ATOM 2126 N N . ASP A 1 135 ? 11.326 59.590 -16.870 1.00 18.94 134 ASP D N 1
ATOM 2127 C CA . ASP A 1 135 ? 10.787 60.892 -17.232 1.00 20.28 134 ASP D CA 1
ATOM 2128 C C . ASP A 1 135 ? 9.368 60.792 -17.775 1.00 19.91 134 ASP D C 1
ATOM 2129 O O . ASP A 1 135 ? 8.702 61.822 -17.902 1.00 22.80 134 ASP D O 1
ATOM 2138 N N . HIS A 1 136 ? 8.902 59.593 -18.116 1.00 19.29 135 HIS D N 1
ATOM 2139 C CA . HIS A 1 136 ? 7.629 59.408 -18.804 1.00 19.08 135 HIS D CA 1
ATOM 2140 C C . HIS A 1 136 ? 6.591 58.654 -17.982 1.00 20.11 135 HIS D C 1
ATOM 2141 O O . HIS A 1 136 ? 5.504 58.350 -18.499 1.00 23.27 135 HIS D O 1
ATOM 2156 N N . THR A 1 137 ? 6.868 58.357 -16.718 1.00 20.26 136 THR D N 1
ATOM 2157 C CA . THR A 1 137 ? 5.904 57.637 -15.896 1.00 20.27 136 THR D CA 1
ATOM 2158 C C . THR A 1 137 ? 6.200 57.915 -14.432 1.00 20.73 136 THR D C 1
ATOM 2159 O O . THR A 1 137 ? 7.345 58.190 -14.069 1.00 21.55 136 THR D O 1
ATOM 2170 N N . ASP A 1 138 ? 5.156 57.830 -13.602 1.00 24.62 137 ASP D N 1
ATOM 2171 C CA . ASP A 1 138 ? 5.329 57.873 -12.163 1.00 27.11 137 ASP D CA 1
ATOM 2172 C C . ASP A 1 138 ? 5.415 56.507 -11.518 1.00 28.22 137 ASP D C 1
ATOM 2173 O O . ASP A 1 138 ? 5.626 56.427 -10.299 1.00 31.37 137 ASP D O 1
ATOM 2182 N N . GLY A 1 139 ? 5.191 55.444 -12.287 1.00 23.94 138 GLY D N 1
ATOM 2183 C CA . GLY A 1 139 ? 5.160 54.101 -11.762 1.00 24.39 138 GLY D CA 1
ATOM 2184 C C . GLY A 1 139 ? 6.472 53.387 -11.971 1.00 23.68 138 GLY D C 1
ATOM 2185 O O . GLY A 1 139 ? 7.483 53.982 -12.367 1.00 23.98 138 GLY D O 1
ATOM 2189 N N . PRO A 1 140 ? 6.474 52.083 -11.719 1.00 23.64 139 PRO D N 1
ATOM 2190 C CA . PRO A 1 140 ? 7.714 51.309 -11.867 1.00 23.65 139 PRO D CA 1
ATOM 2191 C C . PRO A 1 140 ? 8.220 51.372 -13.298 1.00 21.67 139 PRO D C 1
ATOM 2192 O O . PRO A 1 140 ? 7.436 51.410 -14.250 1.00 22.88 139 PRO D O 1
ATOM 2203 N N . VAL A 1 141 ? 9.542 51.388 -13.446 1.00 20.76 140 VAL D N 1
ATOM 2204 C CA . VAL A 1 141 ? 10.194 51.282 -14.746 1.00 19.35 140 VAL D CA 1
ATOM 2205 C C . VAL A 1 141 ? 10.876 49.919 -14.764 1.00 19.20 140 VAL D C 1
ATOM 2206 O O . VAL A 1 141 ? 11.787 49.662 -13.968 1.00 22.89 140 VAL D O 1
ATOM 2219 N N . LYS A 1 142 ? 10.422 49.039 -15.647 1.00 19.07 141 LYS D N 1
ATOM 2220 C CA . LYS A 1 142 ? 10.896 47.659 -15.716 1.00 18.85 141 LYS D CA 1
ATOM 2221 C C . LYS A 1 142 ? 11.327 47.363 -17.140 1.00 17.45 141 LYS D C 1
ATOM 2222 O O . LYS A 1 142 ? 10.506 47.397 -18.060 1.00 19.65 141 LYS D O 1
ATOM 2241 N N . ILE A 1 143 ? 12.615 47.075 -17.323 1.00 18.55 142 ILE D N 1
ATOM 2242 C CA . ILE A 1 143 ? 13.163 46.798 -18.646 1.00 17.68 142 ILE D CA 1
ATOM 2243 C C . ILE A 1 143 ? 14.093 45.598 -18.575 1.00 17.88 142 ILE D C 1
ATOM 2244 O O . ILE A 1 143 ? 14.611 45.243 -17.515 1.00 18.45 142 ILE D O 1
ATOM 2260 N N . PHE A 1 144 ? 14.331 44.996 -19.735 1.00 16.85 143 PHE D N 1
ATOM 2261 C CA . PHE A 1 144 ? 15.361 43.981 -19.865 1.00 17.36 143 PHE D CA 1
ATOM 2262 C C . PHE A 1 144 ? 15.964 44.009 -21.253 1.00 16.92 143 PHE D C 1
ATOM 2263 O O . PHE A 1 144 ? 15.354 44.495 -22.215 1.00 16.94 143 PHE D O 1
ATOM 2280 N N . GLU A 1 145 ? 17.170 43.446 -21.342 1.00 16.59 144 GLU D N 1
ATOM 2281 C CA . GLU A 1 145 ? 17.858 43.259 -22.612 1.00 17.07 144 GLU D CA 1
ATOM 2282 C C . GLU A 1 145 ? 18.550 41.912 -22.584 1.00 16.64 144 GLU D C 1
ATOM 2283 O O . GLU A 1 145 ? 19.036 41.467 -21.537 1.00 17.33 144 GLU D O 1
ATOM 2295 N N . MET A 1 146 ? 18.605 41.281 -23.752 1.00 17.18 145 MET D N 1
ATOM 2296 C CA A MET A 1 146 ? 19.437 40.105 -23.957 0.45 17.15 145 MET D CA 1
ATOM 2297 C CA B MET A 1 146 ? 19.401 40.079 -23.990 0.55 15.23 145 MET D CA 1
ATOM 2298 C C . MET A 1 146 ? 20.385 40.379 -25.112 1.00 16.05 145 MET D C 1
ATOM 2299 O O . MET A 1 146 ? 19.957 40.781 -26.207 1.00 17.83 145 MET D O 1
ATOM 2326 N N . GLY A 1 147 ? 21.678 40.202 -24.857 1.00 17.90 146 GLY D N 1
ATOM 2327 C CA . GLY A 1 147 ? 22.646 40.457 -25.917 1.00 18.75 146 GLY D CA 1
ATOM 2328 C C . GLY A 1 147 ? 24.070 40.172 -25.496 1.00 17.98 146 GLY D C 1
ATOM 2329 O O . GLY A 1 147 ? 24.366 39.946 -24.321 1.00 18.49 146 GLY D O 1
ATOM 2333 N N . SER A 1 148 ? 24.957 40.206 -26.490 1.00 17.11 147 SER D N 1
ATOM 2334 C CA . SER A 1 148 ? 26.349 39.837 -26.280 1.00 17.22 147 SER D CA 1
ATOM 2335 C C . SER A 1 148 ? 27.092 40.899 -25.478 1.00 18.76 147 SER D C 1
ATOM 2336 O O . SER A 1 148 ? 26.925 42.110 -25.706 1.00 18.44 147 SER D O 1
ATOM 2344 N N . CYS A 1 149 ? 27.902 40.418 -24.529 1.00 19.28 148 CYS D N 1
ATOM 2345 C CA . CYS A 1 149 ? 28.897 41.170 -23.780 1.00 18.64 148 CYS D CA 1
ATOM 2346 C C . CYS A 1 149 ? 30.242 40.482 -23.971 1.00 19.21 148 CYS D C 1
ATOM 2347 O O . CYS A 1 149 ? 30.300 39.309 -24.347 1.00 19.88 148 CYS D O 1
ATOM 2355 N N . PHE A 1 150 ? 31.326 41.218 -23.725 1.00 18.43 149 PHE D N 1
ATOM 2356 C CA . PHE A 1 150 ? 32.667 40.768 -24.084 1.00 20.27 149 PHE D CA 1
ATOM 2357 C C . PHE A 1 150 ? 33.637 41.034 -22.939 1.00 20.84 149 PHE D C 1
ATOM 2358 O O . PHE A 1 150 ? 33.646 42.130 -22.369 1.00 21.49 149 PHE D O 1
ATOM 2375 N N . ARG A 1 151 ? 34.443 40.033 -22.602 1.00 21.72 150 ARG D N 1
ATOM 2376 C CA . ARG A 1 151 ? 35.479 40.170 -21.581 1.00 22.85 150 ARG D CA 1
ATOM 2377 C C . ARG A 1 151 ? 36.681 39.310 -21.958 1.00 25.40 150 ARG D C 1
ATOM 2378 O O . ARG A 1 151 ? 36.518 38.187 -22.441 1.00 25.01 150 ARG D O 1
ATOM 2399 N N . LYS A 1 152 ? 37.887 39.831 -21.727 1.00 25.55 151 LYS D N 1
ATOM 2400 C CA . LYS A 1 152 ? 39.097 39.020 -21.869 1.00 28.65 151 LYS D CA 1
ATOM 2401 C C . LYS A 1 152 ? 39.166 38.045 -20.694 1.00 31.88 151 LYS D C 1
ATOM 2402 O O . LYS A 1 152 ? 39.063 38.461 -19.541 1.00 34.23 151 LYS D O 1
ATOM 2421 N N . GLU A 1 153 ? 39.285 36.744 -20.974 1.00 37.51 152 GLU D N 1
ATOM 2422 C CA . GLU A 1 153 ? 39.221 35.742 -19.910 1.00 40.50 152 GLU D CA 1
ATOM 2423 C C . GLU A 1 153 ? 40.324 34.701 -20.087 1.00 46.70 152 GLU D C 1
ATOM 2424 O O . GLU A 1 153 ? 40.845 34.496 -21.185 1.00 47.51 152 GLU D O 1
ATOM 2436 N N . SER A 1 154 ? 40.648 34.021 -18.992 1.00 53.58 153 SER D N 1
ATOM 2437 C CA . SER A 1 154 ? 41.622 32.926 -19.027 1.00 62.43 153 SER D CA 1
ATOM 2438 C C . SER A 1 154 ? 41.942 32.451 -17.616 1.00 60.35 153 SER D C 1
ATOM 2439 O O . SER A 1 154 ? 41.041 32.276 -16.795 1.00 61.69 153 SER D O 1
ATOM 2443 N N . SER A 1 156 ? 39.224 29.035 -17.856 1.00 76.56 155 SER D N 1
ATOM 2444 C CA . SER A 1 156 ? 38.319 28.990 -18.992 1.00 76.95 155 SER D CA 1
ATOM 2445 C C . SER A 1 156 ? 36.994 28.420 -18.511 1.00 78.99 155 SER D C 1
ATOM 2446 O O . SER A 1 156 ? 36.018 28.445 -19.342 1.00 84.69 155 SER D O 1
ATOM 2453 N N . GLY A 1 157 ? 36.959 27.949 -17.259 1.00 75.93 156 GLY D N 1
ATOM 2454 C CA . GLY A 1 157 ? 35.828 27.317 -16.582 1.00 71.86 156 GLY D CA 1
ATOM 2455 C C . GLY A 1 157 ? 34.585 28.181 -16.610 1.00 66.48 156 GLY D C 1
ATOM 2456 O O . GLY A 1 157 ? 34.534 29.195 -15.909 1.00 74.05 156 GLY D O 1
ATOM 2460 N N . MET A 1 158 ? 33.569 27.800 -17.408 1.00 54.30 157 MET D N 1
ATOM 2461 C CA . MET A 1 158 ? 32.329 28.542 -17.557 1.00 42.39 157 MET D CA 1
ATOM 2462 C C . MET A 1 158 ? 32.553 29.968 -18.010 1.00 31.70 157 MET D C 1
ATOM 2463 O O . MET A 1 158 ? 31.678 30.825 -17.841 1.00 29.25 157 MET D O 1
ATOM 2477 N N . HIS A 1 159 ? 33.704 30.259 -18.635 1.00 30.73 158 HIS D N 1
ATOM 2478 C CA . HIS A 1 159 ? 33.993 31.584 -19.189 1.00 27.45 158 HIS D CA 1
ATOM 2479 C C . HIS A 1 159 ? 34.148 31.540 -20.706 1.00 28.19 158 HIS D C 1
ATOM 2480 O O . HIS A 1 159 ? 34.920 30.725 -21.241 1.00 32.22 158 HIS D O 1
ATOM 2494 N N . LEU A 1 160 ? 33.448 32.451 -21.361 1.00 26.49 159 LEU D N 1
ATOM 2495 C CA . LEU A 1 160 ? 33.527 32.739 -22.782 1.00 23.66 159 LEU D CA 1
ATOM 2496 C C . LEU A 1 160 ? 34.007 34.179 -22.945 1.00 24.03 159 LEU D C 1
ATOM 2497 O O . LEU A 1 160 ? 33.748 35.026 -22.086 1.00 24.92 159 LEU D O 1
ATOM 2513 N N . GLU A 1 161 ? 34.705 34.478 -24.043 1.00 22.84 160 GLU D N 1
ATOM 2514 C CA . GLU A 1 161 ? 35.050 35.894 -24.236 1.00 23.87 160 GLU D CA 1
ATOM 2515 C C . GLU A 1 161 ? 33.877 36.701 -24.782 1.00 20.45 160 GLU D C 1
ATOM 2516 O O . GLU A 1 161 ? 33.781 37.899 -24.508 1.00 23.11 160 GLU D O 1
ATOM 2528 N N . GLU A 1 162 ? 33.000 36.078 -25.572 1.00 20.58 161 GLU D N 1
ATOM 2529 C CA . GLU A 1 162 ? 31.709 36.643 -25.948 1.00 20.37 161 GLU D CA 1
ATOM 2530 C C . GLU A 1 162 ? 30.644 35.787 -25.265 1.00 19.19 161 GLU D C 1
ATOM 2531 O O . GLU A 1 162 ? 30.623 34.567 -25.454 1.00 21.22 161 GLU D O 1
ATOM 2543 N N . PHE A 1 163 ? 29.768 36.409 -24.470 1.00 18.54 162 PHE D N 1
ATOM 2544 C CA . PHE A 1 163 ? 28.699 35.673 -23.801 1.00 19.25 162 PHE D CA 1
ATOM 2545 C C . PHE A 1 163 ? 27.417 36.485 -23.885 1.00 18.40 162 PHE D C 1
ATOM 2546 O O . PHE A 1 163 ? 27.430 37.694 -24.183 1.00 20.20 162 PHE D O 1
ATOM 2563 N N . THR A 1 164 ? 26.285 35.809 -23.649 1.00 17.82 163 THR D N 1
ATOM 2564 C CA . THR A 1 164 ? 24.984 36.459 -23.787 1.00 18.02 163 THR D CA 1
ATOM 2565 C C . THR A 1 164 ? 24.431 36.721 -22.397 1.00 16.75 163 THR D C 1
ATOM 2566 O O . THR A 1 164 ? 24.120 35.784 -21.655 1.00 19.69 163 THR D O 1
ATOM 2577 N N . MET A 1 165 ? 24.327 37.989 -22.040 1.00 18.00 164 MET D N 1
ATOM 2578 C CA A MET A 1 165 ? 23.711 38.369 -20.782 0.60 18.25 164 MET D CA 1
ATOM 2579 C CA B MET A 1 165 ? 23.713 38.392 -20.788 0.40 18.18 164 MET D CA 1
ATOM 2580 C C . MET A 1 165 ? 22.229 38.654 -21.000 1.00 17.23 164 MET D C 1
ATOM 2581 O O . MET A 1 165 ? 21.839 39.258 -22.004 1.00 18.55 164 MET D O 1
ATOM 2608 N N . LEU A 1 166 ? 21.411 38.201 -20.054 1.00 17.67 165 LEU D N 1
ATOM 2609 C CA . LEU A 1 166 ? 20.075 38.751 -19.839 1.00 17.18 165 LEU D CA 1
ATOM 2610 C C . LEU A 1 166 ? 20.215 39.675 -18.627 1.00 17.69 165 LEU D C 1
ATOM 2611 O O . LEU A 1 166 ? 20.601 39.221 -17.549 1.00 18.69 165 LEU D O 1
ATOM 2627 N N . ALA A 1 167 ? 19.917 40.956 -18.783 1.00 17.69 166 ALA D N 1
ATOM 2628 C CA . ALA A 1 167 ? 19.943 41.882 -17.655 1.00 18.14 166 ALA D CA 1
ATOM 2629 C C . ALA A 1 167 ? 18.566 42.514 -17.545 1.00 17.93 166 ALA D C 1
ATOM 2630 O O . ALA A 1 167 ? 17.949 42.875 -18.562 1.00 18.61 166 ALA D O 1
ATOM 2637 N N . LEU A 1 168 ? 18.071 42.612 -16.318 1.00 20.06 167 LEU D N 1
ATOM 2638 C CA . LEU A 1 168 ? 16.817 43.286 -16.048 1.00 20.71 167 LEU D CA 1
ATOM 2639 C C . LEU A 1 168 ? 17.040 44.385 -15.033 1.00 21.24 167 LEU D C 1
ATOM 2640 O O . LEU A 1 168 ? 17.956 44.323 -14.215 1.00 23.74 167 LEU D O 1
ATOM 2656 N N . GLY A 1 169 ? 16.220 45.422 -15.126 1.00 21.14 168 GLY D N 1
ATOM 2657 C CA . GLY A 1 169 ? 16.232 46.499 -14.145 1.00 22.25 168 GLY D CA 1
ATOM 2658 C C . GLY A 1 169 ? 14.818 46.862 -13.747 1.00 21.03 168 GLY D C 1
ATOM 2659 O O . GLY A 1 169 ? 13.920 46.812 -14.573 1.00 21.07 168 GLY D O 1
ATOM 2663 N N . ASP A 1 170 ? 14.609 47.187 -12.474 1.00 22.18 169 ASP D N 1
ATOM 2664 C CA . ASP A 1 170 ? 13.290 47.598 -11.981 1.00 22.50 169 ASP D CA 1
ATOM 2665 C C . ASP A 1 170 ? 13.520 48.779 -11.051 1.00 24.31 169 ASP D C 1
ATOM 2666 O O . ASP A 1 170 ? 14.059 48.589 -9.947 1.00 25.18 169 ASP D O 1
ATOM 2675 N N . MET A 1 171 ? 13.129 49.972 -11.510 1.00 25.60 170 MET D N 1
ATOM 2676 C CA . MET A 1 171 ? 13.242 51.224 -10.772 1.00 27.53 170 MET D CA 1
ATOM 2677 C C . MET A 1 171 ? 11.881 51.560 -10.180 1.00 27.41 170 MET D C 1
ATOM 2678 O O . MET A 1 171 ? 10.888 51.641 -10.923 1.00 28.71 170 MET D O 1
ATOM 2692 N N . GLY A 1 172 ? 11.847 51.876 -8.901 1.00 30.90 171 GLY D N 1
ATOM 2693 C CA . GLY A 1 172 ? 10.628 52.310 -8.282 1.00 34.47 171 GLY D CA 1
ATOM 2694 C C . GLY A 1 172 ? 9.631 51.185 -8.186 1.00 38.34 171 GLY D C 1
ATOM 2695 O O . GLY A 1 172 ? 8.447 51.351 -8.500 1.00 40.24 171 GLY D O 1
ATOM 2699 N N . PRO A 1 173 ? 10.090 50.011 -7.741 1.00 39.71 172 PRO D N 1
ATOM 2700 C CA . PRO A 1 173 ? 9.177 48.870 -7.623 1.00 42.66 172 PRO D CA 1
ATOM 2701 C C . PRO A 1 173 ? 8.083 49.143 -6.605 1.00 48.45 172 PRO D C 1
ATOM 2702 O O . PRO A 1 173 ? 8.283 49.851 -5.611 1.00 44.74 172 PRO D O 1
ATOM 2713 N N . ARG A 1 174 ? 6.910 48.578 -6.876 1.00 57.45 173 ARG D N 1
ATOM 2714 C CA . ARG A 1 174 ? 5.830 48.537 -5.899 1.00 65.19 173 ARG D CA 1
ATOM 2715 C C . ARG A 1 174 ? 6.165 47.417 -4.924 1.00 60.71 173 ARG D C 1
ATOM 2716 O O . ARG A 1 174 ? 6.162 46.239 -5.297 1.00 59.35 173 ARG D O 1
ATOM 2720 N N . GLY A 1 175 ? 6.498 47.781 -3.696 1.00 57.62 174 GLY D N 1
ATOM 2721 C CA . GLY A 1 175 ? 6.872 46.820 -2.677 1.00 53.02 174 GLY D CA 1
ATOM 2722 C C . GLY A 1 175 ? 8.358 46.881 -2.368 1.00 48.42 174 GLY D C 1
ATOM 2723 O O . GLY A 1 175 ? 9.108 47.699 -2.904 1.00 48.76 174 GLY D O 1
ATOM 2727 N N . ASP A 1 176 ? 8.767 45.983 -1.476 1.00 43.14 175 ASP D N 1
ATOM 2728 C CA . ASP A 1 176 ? 10.152 45.946 -1.025 1.00 40.87 175 ASP D CA 1
ATOM 2729 C C . ASP A 1 176 ? 11.065 45.505 -2.168 1.00 37.20 175 ASP D C 1
ATOM 2730 O O . ASP A 1 176 ? 10.805 44.500 -2.826 1.00 35.09 175 ASP D O 1
ATOM 2739 N N . ALA A 1 177 ? 12.152 46.254 -2.389 1.00 35.91 176 ALA D N 1
ATOM 2740 C CA . ALA A 1 177 ? 12.951 46.047 -3.593 1.00 34.56 176 ALA D CA 1
ATOM 2741 C C . ALA A 1 177 ? 13.590 44.661 -3.614 1.00 33.58 176 ALA D C 1
ATOM 2742 O O . ALA A 1 177 ? 13.733 44.054 -4.683 1.00 33.51 176 ALA D O 1
ATOM 2749 N N . THR A 1 178 ? 13.989 44.148 -2.452 1.00 32.24 177 THR D N 1
ATOM 2750 C CA . THR A 1 178 ? 14.619 42.830 -2.421 1.00 33.94 177 THR D CA 1
ATOM 2751 C C . THR A 1 178 ? 13.614 41.718 -2.718 1.00 32.60 177 THR D C 1
ATOM 2752 O O . THR A 1 178 ? 13.930 40.766 -3.450 1.00 30.45 177 THR D O 1
ATOM 2763 N N . GLU A 1 179 ? 12.417 41.792 -2.118 1.00 33.02 178 GLU D N 1
ATOM 2764 C CA . GLU A 1 179 ? 11.388 40.797 -2.404 1.00 33.53 178 GLU D CA 1
ATOM 2765 C C . GLU A 1 179 ? 11.021 40.816 -3.879 1.00 30.53 178 GLU D C 1
ATOM 2766 O O . GLU A 1 179 ? 10.856 39.762 -4.516 1.00 30.52 178 GLU D O 1
ATOM 2778 N N . VAL A 1 180 ? 10.876 42.011 -4.442 1.00 29.81 179 VAL D N 1
ATOM 2779 C CA . VAL A 1 180 ? 10.526 42.127 -5.855 1.00 28.51 179 VAL D CA 1
ATOM 2780 C C . VAL A 1 180 ? 11.617 41.508 -6.725 1.00 27.07 179 VAL D C 1
ATOM 2781 O O . VAL A 1 180 ? 11.332 40.775 -7.676 1.00 26.74 179 VAL D O 1
ATOM 2794 N N . LEU A 1 181 ? 12.879 41.749 -6.376 1.00 28.57 180 LEU D N 1
ATOM 2795 C CA . LEU A 1 181 ? 14.000 41.166 -7.109 1.00 27.58 180 LEU D CA 1
ATOM 2796 C C . LEU A 1 181 ? 13.977 39.640 -7.054 1.00 25.24 180 LEU D C 1
ATOM 2797 O O . LEU A 1 181 ? 14.169 38.968 -8.078 1.00 25.80 180 LEU D O 1
ATOM 2813 N N . LYS A 1 182 ? 13.730 39.072 -5.875 1.00 25.05 181 LYS D N 1
ATOM 2814 C CA . LYS A 1 182 ? 13.654 37.620 -5.770 1.00 25.24 181 LYS D CA 1
ATOM 2815 C C . LYS A 1 182 ? 12.526 37.065 -6.629 1.00 24.81 181 LYS D C 1
ATOM 2816 O O . LYS A 1 182 ? 12.665 35.996 -7.241 1.00 24.50 181 LYS D O 1
ATOM 2835 N N . ASN A 1 183 ? 11.400 37.769 -6.690 1.00 24.08 182 ASN D N 1
ATOM 2836 C CA . ASN A 1 183 ? 10.297 37.273 -7.506 1.00 25.52 182 ASN D CA 1
ATOM 2837 C C . ASN A 1 183 ? 10.646 37.289 -8.988 1.00 24.32 182 ASN D C 1
ATOM 2838 O O . ASN A 1 183 ? 10.343 36.333 -9.711 1.00 24.07 182 ASN D O 1
ATOM 2849 N N . TYR A 1 184 ? 11.294 38.353 -9.469 1.00 22.80 183 TYR D N 1
ATOM 2850 C CA . TYR A 1 184 ? 11.643 38.369 -10.896 1.00 23.42 183 TYR D CA 1
ATOM 2851 C C . TYR A 1 184 ? 12.745 37.360 -11.217 1.00 21.71 183 TYR D C 1
ATOM 2852 O O . TYR A 1 184 ? 12.768 36.804 -12.323 1.00 22.07 183 TYR D O 1
ATOM 2870 N N . ILE A 1 185 ? 13.654 37.095 -10.279 1.00 22.16 184 ILE D N 1
ATOM 2871 C CA . ILE A 1 185 ? 14.591 35.985 -10.478 1.00 21.28 184 ILE D CA 1
ATOM 2872 C C . ILE A 1 185 ? 13.831 34.678 -10.661 1.00 21.25 184 ILE D C 1
ATOM 2873 O O . ILE A 1 185 ? 14.165 33.872 -11.534 1.00 21.99 184 ILE D O 1
ATOM 2889 N N . SER A 1 186 ? 12.798 34.450 -9.835 1.00 21.79 185 SER D N 1
ATOM 2890 C CA . SER A 1 186 ? 11.977 33.247 -9.954 1.00 21.67 185 SER D CA 1
ATOM 2891 C C . SER A 1 186 ? 11.320 33.151 -11.330 1.00 22.60 185 SER D C 1
ATOM 2892 O O . SER A 1 186 ? 11.293 32.071 -11.943 1.00 22.59 185 SER D O 1
ATOM 2900 N N . VAL A 1 187 ? 10.762 34.259 -11.821 1.00 21.22 186 VAL D N 1
ATOM 2901 C CA . VAL A 1 187 ? 10.134 34.250 -13.146 1.00 21.75 186 VAL D CA 1
ATOM 2902 C C . VAL A 1 187 ? 11.129 33.788 -14.209 1.00 20.47 186 VAL D C 1
ATOM 2903 O O . VAL A 1 187 ? 10.816 32.940 -15.056 1.00 20.32 186 VAL D O 1
ATOM 2916 N N . VAL A 1 188 ? 12.347 34.334 -14.172 1.00 19.44 187 VAL D N 1
ATOM 2917 C CA . VAL A 1 188 ? 13.357 33.996 -15.170 1.00 19.33 187 VAL D CA 1
ATOM 2918 C C . VAL A 1 188 ? 13.743 32.528 -15.066 1.00 19.86 187 VAL D C 1
ATOM 2919 O O . VAL A 1 188 ? 13.777 31.805 -16.072 1.00 20.06 187 VAL D O 1
ATOM 2932 N N . MET A 1 189 ? 14.074 32.075 -13.846 1.00 19.23 188 MET D N 1
ATOM 2933 C CA . MET A 1 189 ? 14.555 30.707 -13.653 1.00 19.37 188 MET D CA 1
ATOM 2934 C C . MET A 1 189 ? 13.503 29.679 -14.045 1.00 20.07 188 MET D C 1
ATOM 2935 O O . MET A 1 189 ? 13.819 28.678 -14.702 1.00 20.74 188 MET D O 1
ATOM 2949 N N . LYS A 1 190 ? 12.252 29.886 -13.635 1.00 20.95 189 LYS D N 1
ATOM 2950 C CA . LYS A 1 190 ? 11.205 28.958 -14.062 1.00 22.20 189 LYS D CA 1
ATOM 2951 C C . LYS A 1 190 ? 11.036 28.974 -15.576 1.00 21.44 189 LYS D C 1
ATOM 2952 O O . LYS A 1 190 ? 10.874 27.915 -16.203 1.00 21.88 189 LYS D O 1
ATOM 2971 N N . ALA A 1 191 ? 11.048 30.173 -16.188 1.00 21.82 190 ALA D N 1
ATOM 2972 C CA . ALA A 1 191 ? 10.865 30.247 -17.635 1.00 19.51 190 ALA D CA 1
ATOM 2973 C C . ALA A 1 191 ? 12.012 29.576 -18.370 1.00 19.20 190 ALA D C 1
ATOM 2974 O O . ALA A 1 191 ? 11.827 29.064 -19.481 1.00 21.69 190 ALA D O 1
ATOM 2981 N N . ALA A 1 192 ? 13.202 29.592 -17.779 1.00 19.79 191 ALA D N 1
ATOM 2982 C CA . ALA A 1 192 ? 14.378 28.950 -18.356 1.00 19.15 191 ALA D CA 1
ATOM 2983 C C . ALA A 1 192 ? 14.360 27.434 -18.186 1.00 18.77 191 ALA D C 1
ATOM 2984 O O . ALA A 1 192 ? 15.227 26.745 -18.738 1.00 21.83 191 ALA D O 1
ATOM 2991 N N . GLY A 1 193 ? 13.406 26.895 -17.428 1.00 20.47 192 GLY D N 1
ATOM 2992 C CA . GLY A 1 193 ? 13.389 25.478 -17.147 1.00 22.61 192 GLY D CA 1
ATOM 2993 C C . GLY A 1 193 ? 14.328 25.035 -16.051 1.00 20.43 192 GLY D C 1
ATOM 2994 O O . GLY A 1 193 ? 14.719 23.860 -16.014 1.00 23.02 192 GLY D O 1
ATOM 2998 N N . LEU A 1 194 ? 14.708 25.949 -15.152 1.00 21.62 193 LEU D N 1
ATOM 2999 C CA . LEU A 1 194 ? 15.614 25.659 -14.045 1.00 21.42 193 LEU D CA 1
ATOM 3000 C C . LEU A 1 194 ? 14.986 26.141 -12.745 1.00 22.57 193 LEU D C 1
ATOM 3001 O O . LEU A 1 194 ? 15.465 27.092 -12.112 1.00 21.89 193 LEU D O 1
ATOM 3017 N N . PRO A 1 195 ? 13.934 25.462 -12.283 1.00 24.02 194 PRO D N 1
ATOM 3018 C CA . PRO A 1 195 ? 13.232 25.934 -11.082 1.00 26.21 194 PRO D CA 1
ATOM 3019 C C . PRO A 1 195 ? 13.984 25.697 -9.776 1.00 25.06 194 PRO D C 1
ATOM 3020 O O . PRO A 1 195 ? 13.597 26.290 -8.761 1.00 28.05 194 PRO D O 1
ATOM 3031 N N . ASP A 1 196 ? 15.026 24.858 -9.756 1.00 24.50 195 ASP D N 1
ATOM 3032 C CA . ASP A 1 196 ? 15.747 24.528 -8.534 1.00 25.30 195 ASP D CA 1
ATOM 3033 C C . ASP A 1 196 ? 17.087 25.252 -8.523 1.00 26.79 195 ASP D C 1
ATOM 3034 O O . ASP A 1 196 ? 17.931 25.022 -9.394 1.00 28.14 195 ASP D O 1
ATOM 3043 N N . TYR A 1 197 ? 17.264 26.147 -7.555 1.00 25.60 196 TYR D N 1
ATOM 3044 C CA . TYR A 1 197 ? 18.464 26.968 -7.473 1.00 24.53 196 TYR D CA 1
ATOM 3045 C C . TYR A 1 197 ? 18.573 27.500 -6.051 1.00 25.35 196 TYR D C 1
ATOM 3046 O O . TYR A 1 197 ? 17.621 27.440 -5.258 1.00 26.53 196 TYR D O 1
ATOM 3064 N N . ASP A 1 198 ? 19.750 28.045 -5.737 1.00 25.45 197 ASP D N 1
ATOM 3065 C CA . ASP A 1 198 ? 20.008 28.660 -4.444 1.00 26.51 197 ASP D CA 1
ATOM 3066 C C . ASP A 1 198 ? 20.317 30.134 -4.638 1.00 24.25 197 ASP D C 1
ATOM 3067 O O . ASP A 1 198 ? 20.955 30.513 -5.623 1.00 25.93 197 ASP D O 1
ATOM 3076 N N . LEU A 1 199 ? 19.873 30.961 -3.693 1.00 25.90 198 LEU D N 1
ATOM 3077 C CA . LEU A 1 199 ? 20.266 32.363 -3.642 1.00 24.97 198 LEU D CA 1
ATOM 3078 C C . LEU A 1 199 ? 21.323 32.509 -2.552 1.00 25.63 198 LEU D C 1
ATOM 3079 O O . LEU A 1 199 ? 21.118 32.062 -1.422 1.00 26.81 198 LEU D O 1
ATOM 3095 N N . VAL A 1 200 ? 22.434 33.156 -2.880 1.00 25.74 199 VAL D N 1
ATOM 3096 C CA . VAL A 1 200 ? 23.608 33.190 -2.008 1.00 26.37 199 VAL D CA 1
ATOM 3097 C C . VAL A 1 200 ? 24.208 34.593 -2.048 1.00 26.87 199 VAL D C 1
ATOM 3098 O O . VAL A 1 200 ? 24.459 35.133 -3.128 1.00 28.03 199 VAL D O 1
ATOM 3111 N N . GLN A 1 201 ? 24.449 35.177 -0.875 1.00 29.34 200 GLN D N 1
ATOM 3112 C CA . GLN A 1 201 ? 25.062 36.499 -0.810 1.00 33.35 200 GLN D CA 1
ATOM 3113 C C . GLN A 1 201 ? 26.546 36.411 -1.136 1.00 32.42 200 GLN D C 1
ATOM 3114 O O . GLN A 1 201 ? 27.268 35.606 -0.540 1.00 35.10 200 GLN D O 1
ATOM 3128 N N . GLU A 1 202 ? 27.014 37.264 -2.050 1.00 30.80 201 GLU D N 1
ATOM 3129 C CA . GLU A 1 202 ? 28.420 37.272 -2.441 1.00 32.25 201 GLU D CA 1
ATOM 3130 C C . GLU A 1 202 ? 28.991 38.687 -2.467 1.00 33.67 201 GLU D C 1
ATOM 3131 O O . GLU A 1 202 ? 28.275 39.669 -2.676 1.00 34.27 201 GLU D O 1
ATOM 3143 N N . GLU A 1 203 ? 30.305 38.776 -2.256 1.00 36.57 202 GLU D N 1
ATOM 3144 C CA . GLU A 1 203 ? 31.005 40.052 -2.329 1.00 39.15 202 GLU D CA 1
ATOM 3145 C C . GLU A 1 203 ? 31.127 40.507 -3.778 1.00 37.77 202 GLU D C 1
ATOM 3146 O O . GLU A 1 203 ? 31.199 39.691 -4.703 1.00 37.50 202 GLU D O 1
ATOM 3158 N N . SER A 1 204 ? 31.161 41.824 -3.970 1.00 37.62 203 SER D N 1
ATOM 3159 C CA . SER A 1 204 ? 31.225 42.403 -5.308 1.00 39.29 203 SER D CA 1
ATOM 3160 C C . SER A 1 204 ? 32.007 43.708 -5.271 1.00 41.30 203 SER D C 1
ATOM 3161 O O . SER A 1 204 ? 31.757 44.556 -4.408 1.00 40.94 203 SER D O 1
ATOM 3169 N N . ASP A 1 205 ? 32.942 43.860 -6.219 1.00 43.45 204 ASP D N 1
ATOM 3170 C CA . ASP A 1 205 ? 33.688 45.107 -6.352 1.00 46.64 204 ASP D CA 1
ATOM 3171 C C . ASP A 1 205 ? 32.765 46.266 -6.704 1.00 45.61 204 ASP D C 1
ATOM 3172 O O . ASP A 1 205 ? 32.857 47.348 -6.117 1.00 49.42 204 ASP D O 1
ATOM 3181 N N . VAL A 1 206 ? 31.879 46.060 -7.679 1.00 41.49 205 VAL D N 1
ATOM 3182 C CA . VAL A 1 206 ? 31.035 47.145 -8.183 1.00 40.14 205 VAL D CA 1
ATOM 3183 C C . VAL A 1 206 ? 29.848 47.397 -7.259 1.00 37.89 205 VAL D C 1
ATOM 3184 O O . VAL A 1 206 ? 29.527 48.547 -6.942 1.00 38.93 205 VAL D O 1
ATOM 3197 N N . TYR A 1 207 ? 29.182 46.330 -6.810 1.00 35.16 206 TYR D N 1
ATOM 3198 C CA . TYR A 1 207 ? 27.910 46.420 -6.103 1.00 34.99 206 TYR D CA 1
ATOM 3199 C C . TYR A 1 207 ? 28.028 46.254 -4.593 1.00 36.26 206 TYR D C 1
ATOM 3200 O O . TYR A 1 207 ? 27.003 46.336 -3.899 1.00 35.94 206 TYR D O 1
ATOM 3218 N N . LYS A 1 208 ? 29.242 46.029 -4.080 1.00 37.92 207 LYS D N 1
ATOM 3219 C CA . LYS A 1 208 ? 29.515 45.783 -2.664 1.00 40.89 207 LYS D CA 1
ATOM 3220 C C . LYS A 1 208 ? 29.115 44.373 -2.251 1.00 38.23 207 LYS D C 1
ATOM 3221 O O . LYS A 1 208 ? 29.959 43.588 -1.793 1.00 39.72 207 LYS D O 1
ATOM 3240 N N . GLU A 1 209 ? 27.831 44.054 -2.391 1.00 36.18 208 GLU D N 1
ATOM 3241 C CA . GLU A 1 209 ? 27.310 42.719 -2.151 1.00 35.61 208 GLU D CA 1
ATOM 3242 C C . GLU A 1 209 ? 26.261 42.435 -3.211 1.00 32.71 208 GLU D C 1
ATOM 3243 O O . GLU A 1 209 ? 25.477 43.319 -3.569 1.00 33.23 208 GLU D O 1
ATOM 3247 N N . THR A 1 210 ? 26.248 41.218 -3.716 1.00 31.56 209 THR D N 1
ATOM 3248 C CA . THR A 1 210 ? 25.209 40.786 -4.636 1.00 28.31 209 THR D CA 1
ATOM 3249 C C . THR A 1 210 ? 24.449 39.620 -4.017 1.00 27.12 209 THR D C 1
ATOM 3250 O O . THR A 1 210 ? 24.927 38.959 -3.084 1.00 29.53 209 THR D O 1
ATOM 3261 N N . ILE A 1 211 ? 23.257 39.366 -4.550 1.00 25.32 210 ILE D N 1
ATOM 3262 C CA . ILE A 1 211 ? 22.565 38.091 -4.363 1.00 24.95 210 ILE D CA 1
ATOM 3263 C C . ILE A 1 211 ? 22.807 37.296 -5.638 1.00 24.44 210 ILE D C 1
ATOM 3264 O O . ILE A 1 211 ? 22.380 37.709 -6.724 1.00 25.07 210 ILE D O 1
ATOM 3280 N N . ASP A 1 212 ? 23.499 36.165 -5.523 1.00 23.37 211 ASP D N 1
ATOM 3281 C CA . ASP A 1 212 ? 23.827 35.347 -6.681 1.00 22.83 211 ASP D CA 1
ATOM 3282 C C . ASP A 1 212 ? 22.885 34.151 -6.750 1.00 23.66 211 ASP D C 1
ATOM 3283 O O . ASP A 1 212 ? 22.480 33.601 -5.725 1.00 25.14 211 ASP D O 1
ATOM 3292 N N . VAL A 1 213 ? 22.539 33.755 -7.966 1.00 23.02 212 VAL D N 1
ATO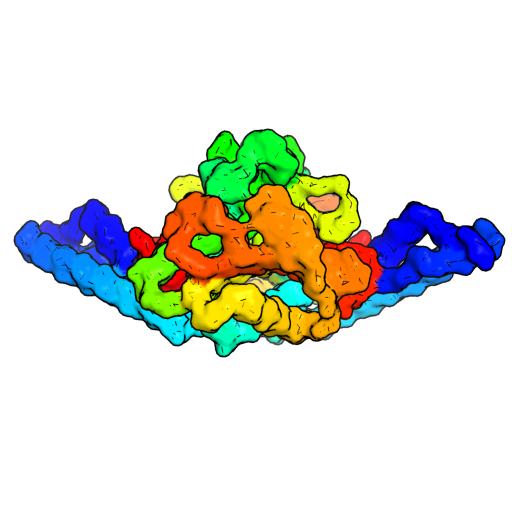M 3293 C CA . VAL A 1 213 ? 21.828 32.501 -8.204 1.00 21.92 212 VAL D CA 1
ATOM 3294 C C . VAL A 1 213 ? 22.893 31.443 -8.468 1.00 22.83 212 VAL D C 1
ATOM 3295 O O . VAL A 1 213 ? 23.712 31.604 -9.378 1.00 22.24 212 VAL D O 1
ATOM 3308 N N . GLU A 1 214 ? 22.882 30.369 -7.693 1.00 23.44 213 GLU D N 1
ATOM 3309 C CA . GLU A 1 214 ? 23.875 29.309 -7.818 1.00 25.81 213 GLU D CA 1
ATOM 3310 C C . GLU A 1 214 ? 23.132 27.987 -7.963 1.00 26.38 213 GLU D C 1
ATOM 3311 O O . GLU A 1 214 ? 22.145 27.743 -7.268 1.00 29.87 213 GLU D O 1
ATOM 3323 N N . ILE A 1 215 ? 23.582 27.149 -8.898 1.00 25.19 214 ILE D N 1
ATOM 3324 C CA . ILE A 1 215 ? 23.074 25.792 -9.051 1.00 27.41 214 ILE D CA 1
ATOM 3325 C C . ILE A 1 215 ? 24.232 24.845 -8.779 1.00 29.10 214 ILE D C 1
ATOM 3326 O O . ILE A 1 215 ? 25.237 24.861 -9.504 1.00 27.96 214 ILE D O 1
ATOM 3342 N N . ASN A 1 216 ? 24.115 24.061 -7.710 1.00 30.69 215 ASN D N 1
ATOM 3343 C CA . ASN A 1 216 ? 25.177 23.156 -7.314 1.00 34.51 215 ASN D CA 1
ATOM 3344 C C . ASN A 1 216 ? 26.508 23.894 -7.268 1.00 31.86 215 ASN D C 1
ATOM 3345 O O . ASN A 1 216 ? 27.550 23.387 -7.689 1.00 34.35 215 ASN D O 1
ATOM 3356 N N . GLY A 1 217 ? 26.463 25.110 -6.741 1.00 32.55 216 GLY D N 1
ATOM 3357 C CA . GLY A 1 217 ? 27.647 25.900 -6.521 1.00 32.89 216 GLY D CA 1
ATOM 3358 C C . GLY A 1 217 ? 28.105 26.732 -7.697 1.00 31.82 216 GLY D C 1
ATOM 3359 O O . GLY A 1 217 ? 29.054 27.511 -7.536 1.00 35.54 216 GLY D O 1
ATOM 3363 N N . GLN A 1 218 ? 27.477 26.598 -8.866 1.00 28.12 217 GLN D N 1
ATOM 3364 C CA . GLN A 1 218 ? 27.875 27.350 -10.049 1.00 26.62 217 GLN D CA 1
ATOM 3365 C C . GLN A 1 218 ? 27.021 28.606 -10.161 1.00 23.08 217 GLN D C 1
ATOM 3366 O O . GLN A 1 218 ? 25.781 28.522 -10.225 1.00 23.95 217 GLN D O 1
ATOM 3380 N N . GLU A 1 219 ? 27.682 29.760 -10.201 1.00 24.71 218 GLU D N 1
ATOM 3381 C CA . GLU A 1 219 ? 27.001 31.036 -10.391 1.00 23.87 218 GLU D CA 1
ATOM 3382 C C . GLU A 1 219 ? 26.419 31.124 -11.793 1.00 23.04 218 GLU D C 1
ATOM 3383 O O . GLU A 1 219 ? 27.140 30.961 -12.791 1.00 25.10 218 GLU D O 1
ATOM 3395 N N . VAL A 1 220 ? 25.132 31.456 -11.872 0.95 20.97 219 VAL D N 1
ATOM 3396 C CA . VAL A 1 220 ? 24.478 31.747 -13.144 0.95 20.62 219 VAL D CA 1
ATOM 3397 C C . VAL A 1 220 ? 23.914 33.160 -13.219 0.95 20.59 219 VAL D C 1
ATOM 3398 O O . VAL A 1 220 ? 23.509 33.592 -14.309 0.95 21.73 219 VAL D O 1
ATOM 3411 N N . CYS A 1 221 ? 23.903 33.911 -12.122 1.00 21.00 220 CYS D N 1
ATOM 3412 C CA . CYS A 1 221 ? 23.364 35.259 -12.097 1.00 20.53 220 CYS D CA 1
ATOM 3413 C C . CYS A 1 221 ? 23.912 35.983 -10.882 1.00 22.76 220 CYS D C 1
ATOM 3414 O O . CYS A 1 221 ? 24.159 35.373 -9.832 1.00 23.36 220 CYS D O 1
ATOM 3422 N N . SER A 1 222 ? 24.108 37.293 -11.039 1.00 22.13 221 SER D N 1
ATOM 3423 C CA A SER A 1 222 ? 24.319 38.199 -9.917 0.64 23.31 221 SER D CA 1
ATOM 3424 C CA B SER A 1 222 ? 24.312 38.187 -9.906 0.36 23.48 221 SER D CA 1
ATOM 3425 C C . SER A 1 222 ? 23.261 39.287 -9.952 1.00 22.36 221 SER D C 1
ATOM 3426 O O . SER A 1 222 ? 22.971 39.841 -11.014 1.00 23.61 221 SER D O 1
ATOM 3441 N N . ALA A 1 223 ? 22.727 39.624 -8.793 1.00 23.40 222 ALA D N 1
ATOM 3442 C CA . ALA A 1 223 ? 21.685 40.632 -8.684 1.00 22.07 222 ALA D CA 1
ATOM 3443 C C . ALA A 1 223 ? 21.997 41.558 -7.519 1.00 23.34 222 ALA D C 1
ATOM 3444 O O . ALA A 1 223 ? 22.695 41.175 -6.581 1.00 24.10 222 ALA D O 1
ATOM 3451 N N . ALA A 1 224 ? 21.485 42.777 -7.585 1.00 24.60 223 ALA D N 1
ATOM 3452 C CA . ALA A 1 224 ? 21.741 43.721 -6.508 1.00 25.38 223 ALA D CA 1
ATOM 3453 C C . ALA A 1 224 ? 20.667 44.797 -6.466 1.00 23.81 223 ALA D C 1
ATOM 3454 O O . ALA A 1 224 ? 20.104 45.186 -7.500 1.00 24.81 223 ALA D O 1
ATOM 3461 N N . VAL A 1 225 ? 20.392 45.261 -5.243 1.00 26.17 224 VAL D N 1
ATOM 3462 C CA . VAL A 1 225 ? 19.613 46.478 -5.022 1.00 27.66 224 VAL D CA 1
ATOM 3463 C C . VAL A 1 225 ? 20.622 47.607 -4.871 1.00 28.33 224 VAL D C 1
ATOM 3464 O O . VAL A 1 225 ? 21.379 47.633 -3.903 1.00 30.73 224 VAL D O 1
ATOM 3477 N N . GLY A 1 226 ? 20.640 48.540 -5.820 1.00 28.18 225 GLY D N 1
ATOM 3478 C CA . GLY A 1 226 ? 21.637 49.595 -5.796 1.00 29.05 225 GLY D CA 1
ATOM 3479 C C . GLY A 1 226 ? 23.033 49.048 -6.045 1.00 31.48 225 GLY D C 1
ATOM 3480 O O . GLY A 1 226 ? 23.247 48.249 -6.959 1.00 32.52 225 GLY D O 1
ATOM 3484 N N . PRO A 1 227 ? 24.024 49.467 -5.228 1.00 30.64 226 PRO D N 1
ATOM 3485 C CA . PRO A 1 227 ? 23.924 50.331 -4.037 1.00 31.64 226 PRO D CA 1
ATOM 3486 C C . PRO A 1 227 ? 23.679 51.806 -4.341 1.00 31.10 226 PRO D C 1
ATOM 3487 O O . PRO A 1 227 ? 23.734 52.228 -5.493 1.00 31.79 226 PRO D O 1
ATOM 3498 N N . HIS A 1 228 ? 23.450 52.604 -3.295 1.00 32.99 227 HIS D N 1
ATOM 3499 C CA . HIS A 1 228 ? 23.052 53.992 -3.496 1.00 34.68 227 HIS D CA 1
ATOM 3500 C C . HIS A 1 228 ? 24.073 54.768 -4.319 1.00 32.72 227 HIS D C 1
ATOM 3501 O O . HIS A 1 228 ? 23.698 55.530 -5.216 1.00 32.90 227 HIS D O 1
ATOM 3515 N N . TYR A 1 229 ? 25.369 54.621 -4.018 1.00 34.09 228 TYR D N 1
ATOM 3516 C CA . TYR A 1 229 ? 26.354 55.421 -4.746 1.00 36.06 228 TYR D CA 1
ATOM 3517 C C . TYR A 1 229 ? 26.294 55.140 -6.244 1.00 33.49 228 TYR D C 1
ATOM 3518 O O . TYR A 1 229 ? 26.509 56.040 -7.069 1.00 34.48 228 TYR D O 1
ATOM 3536 N N . LEU A 1 230 ? 26.025 53.884 -6.613 1.00 30.57 229 LEU D N 1
ATOM 3537 C CA . LEU A 1 230 ? 25.970 53.520 -8.025 1.00 29.44 229 LEU D CA 1
ATOM 3538 C C . LEU A 1 230 ? 24.707 54.070 -8.678 1.00 28.11 229 LEU D C 1
ATOM 3539 O O . LEU A 1 230 ? 24.752 54.585 -9.803 1.00 28.54 229 LEU D O 1
ATOM 3555 N N . ASP A 1 231 ? 23.570 53.970 -7.983 1.00 27.63 230 ASP D N 1
ATOM 3556 C CA . ASP A 1 231 ? 22.345 54.581 -8.478 1.00 27.81 230 ASP D CA 1
ATOM 3557 C C . ASP A 1 231 ? 22.533 56.085 -8.688 1.00 28.38 230 ASP D C 1
ATOM 3558 O O . ASP A 1 231 ? 22.174 56.634 -9.744 1.00 28.92 230 ASP D O 1
ATOM 3567 N N . ALA A 1 232 ? 23.099 56.771 -7.693 1.00 30.50 231 ALA D N 1
ATOM 3568 C CA . ALA A 1 232 ? 23.227 58.222 -7.788 1.00 31.81 231 ALA D CA 1
ATOM 3569 C C . ALA A 1 232 ? 24.183 58.631 -8.904 1.00 31.73 231 ALA D C 1
ATOM 3570 O O . ALA A 1 232 ? 23.988 59.677 -9.534 1.00 31.49 231 ALA D O 1
ATOM 3577 N N . ALA A 1 233 ? 25.209 57.815 -9.176 1.00 30.62 232 ALA D N 1
ATOM 3578 C CA . ALA A 1 233 ? 26.096 58.085 -10.306 1.00 30.49 232 ALA D CA 1
ATOM 3579 C C . ALA A 1 233 ? 25.354 58.074 -11.640 1.00 29.91 232 ALA D C 1
ATOM 3580 O O . ALA A 1 233 ? 25.862 58.623 -12.627 1.00 31.34 232 ALA D O 1
ATOM 3587 N N . HIS A 1 234 ? 24.178 57.447 -11.691 1.00 27.91 233 HIS D N 1
ATOM 3588 C CA . HIS A 1 234 ? 23.335 57.403 -12.878 1.00 26.36 233 HIS D CA 1
ATOM 3589 C C . HIS A 1 234 ? 22.077 58.250 -12.731 1.00 27.68 233 HIS D C 1
ATOM 3590 O O . HIS A 1 234 ? 21.127 58.095 -13.513 1.00 26.57 233 HIS D O 1
ATOM 3604 N N . ASP A 1 235 ? 22.082 59.183 -11.777 1.00 27.81 234 ASP D N 1
ATOM 3605 C CA . ASP A 1 235 ? 20.958 60.088 -11.548 1.00 28.59 234 ASP D CA 1
ATOM 3606 C C . ASP A 1 235 ? 19.685 59.354 -11.153 1.00 26.21 234 ASP D C 1
ATOM 3607 O O . ASP A 1 235 ? 18.586 59.814 -11.465 1.00 27.59 234 ASP D O 1
ATOM 3616 N N . VAL A 1 236 ? 19.826 58.228 -10.456 1.00 25.98 235 VAL D N 1
ATOM 3617 C CA . VAL A 1 236 ? 18.705 57.459 -9.927 1.00 26.73 235 VAL D CA 1
ATOM 3618 C C . VAL A 1 236 ? 18.638 57.709 -8.425 1.00 26.28 235 VAL D C 1
ATOM 3619 O O . VAL A 1 236 ? 19.636 57.533 -7.708 1.00 28.91 235 VAL D O 1
ATOM 3632 N N . HIS A 1 237 ? 17.462 58.120 -7.946 1.00 29.30 236 HIS D N 1
ATOM 3633 C CA . HIS A 1 237 ? 17.262 58.595 -6.575 1.00 30.24 236 HIS D CA 1
ATOM 3634 C C . HIS A 1 237 ? 16.010 57.977 -5.977 1.00 31.10 236 HIS D C 1
ATOM 3635 O O . HIS A 1 237 ? 15.168 58.652 -5.379 1.00 33.58 236 HIS D O 1
ATOM 3649 N N . GLU A 1 238 ? 15.895 56.662 -6.129 1.00 29.88 237 GLU D N 1
ATOM 3650 C CA . GLU A 1 238 ? 14.757 55.892 -5.645 1.00 29.57 237 GLU D CA 1
ATOM 3651 C C . GLU A 1 238 ? 15.185 54.433 -5.589 1.00 30.16 237 GLU D C 1
ATOM 3652 O O . GLU A 1 238 ? 16.222 54.061 -6.159 1.00 30.64 237 GLU D O 1
ATOM 3664 N N . PRO A 1 239 ? 14.413 53.571 -4.917 1.00 32.16 238 PRO D N 1
ATOM 3665 C CA . PRO A 1 239 ? 14.807 52.159 -4.862 1.00 31.90 238 PRO D CA 1
ATOM 3666 C C . PRO A 1 239 ? 14.918 51.574 -6.260 1.00 30.23 238 PRO D C 1
ATOM 3667 O O . PRO A 1 239 ? 14.113 51.852 -7.150 1.00 32.54 238 PRO D O 1
ATOM 3678 N N . CYS A 1 240 ? 15.962 50.788 -6.453 1.00 29.01 239 CYS D N 1
ATOM 3679 C CA . CYS A 1 240 ? 16.286 50.276 -7.764 1.00 28.30 239 CYS D CA 1
ATOM 3680 C C . CYS A 1 240 ? 16.945 48.936 -7.555 1.00 29.48 239 CYS D C 1
ATOM 3681 O O . CYS A 1 240 ? 17.641 48.711 -6.552 1.00 33.08 239 CYS D O 1
ATOM 3689 N N . SER A 1 241 ? 16.731 48.051 -8.516 1.00 28.11 240 SER D N 1
ATOM 3690 C CA . SER A 1 241 ? 17.371 46.756 -8.480 1.00 28.08 240 SER D CA 1
ATOM 3691 C C . SER A 1 241 ? 17.585 46.257 -9.903 1.00 27.00 240 SER D C 1
ATOM 3692 O O . SER A 1 241 ? 17.027 46.771 -10.873 1.00 29.60 240 SER D O 1
ATOM 3700 N N . GLY A 1 242 ? 18.446 45.269 -10.010 1.00 23.67 241 GLY D N 1
ATOM 3701 C CA . GLY A 1 242 ? 18.711 44.656 -11.289 1.00 22.52 241 GLY D CA 1
ATOM 3702 C C . GLY A 1 242 ? 19.394 43.329 -11.113 1.00 23.36 241 GLY D C 1
ATOM 3703 O O . GLY A 1 242 ? 19.858 42.959 -10.030 1.00 24.32 241 GLY D O 1
ATOM 3707 N N . ALA A 1 243 ? 19.483 42.619 -12.227 1.00 23.71 242 ALA D N 1
ATOM 3708 C CA . ALA A 1 243 ? 20.077 41.291 -12.221 1.00 24.48 242 ALA D CA 1
ATOM 3709 C C . ALA A 1 243 ? 20.652 40.987 -13.595 1.00 22.79 242 ALA D C 1
ATOM 3710 O O . ALA A 1 243 ? 20.119 41.425 -14.619 1.00 26.41 242 ALA D O 1
ATOM 3717 N N . GLY A 1 244 ? 21.739 40.225 -13.613 1.00 21.23 243 GLY D N 1
ATOM 3718 C CA . GLY A 1 244 ? 22.334 39.796 -14.866 1.00 20.02 243 GLY D CA 1
ATOM 3719 C C . GLY A 1 244 ? 22.588 38.299 -14.856 1.00 19.15 243 GLY D C 1
ATOM 3720 O O . GLY A 1 244 ? 23.246 37.774 -13.944 1.00 21.46 243 GLY D O 1
ATOM 3724 N N . PHE A 1 245 ? 22.024 37.612 -15.847 1.00 18.98 244 PHE D N 1
ATOM 3725 C CA . PHE A 1 245 ? 22.099 36.176 -15.990 1.00 18.45 244 PHE D CA 1
ATOM 3726 C C . PHE A 1 245 ? 22.978 35.814 -17.182 1.00 17.17 244 PHE D C 1
ATOM 3727 O O . PHE A 1 245 ? 22.893 36.445 -18.245 1.00 19.24 244 PHE D O 1
ATOM 3744 N N . GLY A 1 246 ? 23.779 34.767 -17.019 1.00 17.44 245 GLY D N 1
ATOM 3745 C CA . GLY A 1 246 ? 24.568 34.244 -18.125 1.00 18.19 245 GLY D CA 1
ATOM 3746 C C . GLY A 1 246 ? 23.794 33.171 -18.868 1.00 18.57 245 GLY D C 1
ATOM 3747 O O . GLY A 1 246 ? 23.626 32.055 -18.365 1.00 17.99 245 GLY D O 1
ATOM 3751 N N . LEU A 1 247 ? 23.292 33.490 -20.062 1.00 18.70 246 LEU D N 1
ATOM 3752 C CA . LEU A 1 247 ? 22.391 32.554 -20.730 1.00 18.49 246 LEU D CA 1
ATOM 3753 C C . LEU A 1 247 ? 23.082 31.265 -21.165 1.00 17.52 246 LEU D C 1
ATOM 3754 O O . LEU A 1 247 ? 22.474 30.186 -21.081 1.00 18.45 246 LEU D O 1
ATOM 3770 N N . GLU A 1 248 ? 24.325 31.335 -21.662 1.00 17.32 247 GLU D N 1
ATOM 3771 C CA . GLU A 1 248 ? 25.023 30.092 -22.002 1.00 17.23 247 GLU D CA 1
ATOM 3772 C C . GLU A 1 248 ? 25.206 29.209 -20.762 1.00 18.18 247 GLU D C 1
ATOM 3773 O O . GLU A 1 248 ? 25.118 27.973 -20.845 1.00 19.20 247 GLU D O 1
ATOM 3785 N N . ARG A 1 249 ? 25.507 29.823 -19.610 1.00 17.68 248 ARG D N 1
ATOM 3786 C CA . ARG A 1 249 ? 25.639 29.055 -18.372 1.00 19.21 248 ARG D CA 1
ATOM 3787 C C . ARG A 1 249 ? 24.329 28.347 -18.027 1.00 18.07 248 ARG D C 1
ATOM 3788 O O . ARG A 1 249 ? 24.330 27.142 -17.717 1.00 19.70 248 ARG D O 1
ATOM 3809 N N . LEU A 1 250 ? 23.198 29.058 -18.142 1.00 17.80 249 LEU D N 1
ATOM 3810 C CA . LEU A 1 250 ? 21.912 28.432 -17.890 1.00 18.38 249 LEU D CA 1
ATOM 3811 C C . LEU A 1 250 ? 21.682 27.259 -18.835 1.00 18.30 249 LEU D C 1
ATOM 3812 O O . LEU A 1 250 ? 21.264 26.170 -18.410 1.00 19.00 249 LEU D O 1
ATOM 3828 N N . LEU A 1 251 ? 21.922 27.477 -20.134 1.00 17.78 250 LEU D N 1
ATOM 3829 C CA . LEU A 1 251 ? 21.649 26.441 -21.125 1.00 18.56 250 LEU D CA 1
ATOM 3830 C C . LEU A 1 251 ? 22.554 25.231 -20.919 1.00 19.51 250 LEU D C 1
ATOM 3831 O O . LEU A 1 251 ? 22.093 24.086 -20.991 1.00 20.46 250 LEU D O 1
ATOM 3847 N N . THR A 1 252 ? 23.826 25.481 -20.593 1.00 18.71 251 THR D N 1
ATOM 3848 C CA . THR A 1 252 ? 24.788 24.408 -20.352 1.00 18.67 251 THR D CA 1
ATOM 3849 C C . THR A 1 252 ? 24.318 23.521 -19.207 1.00 20.26 251 THR D C 1
ATOM 3850 O O . THR A 1 252 ? 24.365 22.289 -19.305 1.00 20.75 251 THR D O 1
ATOM 3861 N N . ILE A 1 253 ? 23.858 24.138 -18.117 1.00 19.03 252 ILE D N 1
ATOM 3862 C CA . ILE A 1 253 ? 23.406 23.380 -16.954 1.00 21.31 252 ILE D CA 1
ATOM 3863 C C . ILE A 1 253 ? 22.128 22.602 -17.268 1.00 21.44 252 ILE D C 1
ATOM 3864 O O . ILE A 1 253 ? 22.025 21.399 -16.965 1.00 21.90 252 ILE D O 1
ATOM 3880 N N . ARG A 1 254 ? 21.155 23.256 -17.911 1.00 19.23 253 ARG D N 1
ATOM 3881 C CA . ARG A 1 254 ? 19.878 22.593 -18.177 1.00 19.67 253 ARG D CA 1
ATOM 3882 C C . ARG A 1 254 ? 20.042 21.410 -19.120 1.00 19.96 253 ARG D C 1
ATOM 3883 O O . ARG A 1 254 ? 19.421 20.356 -18.916 1.00 22.64 253 ARG D O 1
ATOM 3904 N N . GLU A 1 255 ? 20.841 21.582 -20.184 1.00 19.29 254 GLU D N 1
ATOM 3905 C CA . GLU A 1 255 ? 21.026 20.558 -21.205 1.00 20.62 254 GLU D CA 1
ATOM 3906 C C . GLU A 1 255 ? 22.112 19.556 -20.841 1.00 21.22 254 GLU D C 1
ATOM 3907 O O . GLU A 1 255 ? 22.305 18.575 -21.569 1.00 23.29 254 GLU D O 1
ATOM 3919 N N . LYS A 1 256 ? 22.808 19.777 -19.726 1.00 21.50 255 LYS D N 1
ATOM 3920 C CA . LYS A 1 256 ? 23.871 18.893 -19.250 1.00 22.30 255 LYS D CA 1
ATOM 3921 C C . LYS A 1 256 ? 25.022 18.776 -20.258 1.00 21.12 255 LYS D C 1
ATOM 3922 O O . LYS A 1 256 ? 25.617 17.715 -20.415 1.00 24.57 255 LYS D O 1
ATOM 3941 N N . TYR A 1 257 ? 25.361 19.891 -20.908 1.00 20.38 256 TYR D N 1
ATOM 3942 C CA . TYR A 1 257 ? 26.562 19.940 -21.736 1.00 21.14 256 TYR D CA 1
ATOM 3943 C C . TYR A 1 257 ? 27.805 19.962 -20.847 1.00 21.30 256 TYR D C 1
ATOM 3944 O O . TYR A 1 257 ? 27.800 20.534 -19.756 1.00 22.31 256 TYR D O 1
ATOM 3962 N N . SER A 1 258 ? 28.882 19.328 -21.332 1.00 19.12 257 SER D N 1
ATOM 3963 C CA . SER A 1 258 ? 30.076 19.141 -20.511 1.00 17.92 257 SER D CA 1
ATOM 3964 C C . SER A 1 258 ? 31.008 20.350 -20.501 1.00 19.16 257 SER D C 1
ATOM 3965 O O . SER A 1 258 ? 31.925 20.388 -19.671 1.00 19.80 257 SER D O 1
ATOM 3973 N N . THR A 1 259 ? 30.820 21.314 -21.404 1.00 19.42 258 THR D N 1
ATOM 3974 C CA . THR A 1 259 ? 31.509 22.590 -21.321 1.00 19.62 258 THR D CA 1
ATOM 3975 C C . THR A 1 259 ? 30.534 23.692 -21.712 1.00 19.45 258 THR D C 1
ATOM 3976 O O . THR A 1 259 ? 29.477 23.426 -22.299 1.00 21.20 258 THR D O 1
ATOM 3987 N N . VAL A 1 260 ? 30.907 24.940 -21.377 1.00 19.44 259 VAL D N 1
ATOM 3988 C CA . VAL A 1 260 ? 30.087 26.121 -21.668 1.00 18.11 259 VAL D CA 1
ATOM 3989 C C . VAL A 1 260 ? 30.175 26.585 -23.112 1.00 18.71 259 VAL D C 1
ATOM 3990 O O . VAL A 1 260 ? 29.462 27.519 -23.485 1.00 20.73 259 VAL D O 1
ATOM 4003 N N . LYS A 1 261 ? 31.019 25.956 -23.929 1.00 19.76 260 LYS D N 1
ATOM 4004 C CA . LYS A 1 261 ? 31.288 26.384 -25.295 1.00 20.53 260 LYS D CA 1
ATOM 4005 C C . LYS A 1 261 ? 30.352 25.762 -26.325 1.00 18.76 260 LYS D C 1
ATOM 4006 O O . LYS A 1 261 ? 30.525 26.022 -27.511 1.00 21.22 260 LYS D O 1
ATOM 4025 N N . LYS A 1 262 ? 29.370 24.964 -25.910 1.00 18.18 261 LYS D N 1
ATOM 4026 C CA . LYS A 1 262 ? 28.632 24.143 -26.864 1.00 19.20 261 LYS D CA 1
ATOM 4027 C C . LYS A 1 262 ? 27.239 24.650 -27.211 1.00 19.97 261 LYS D C 1
ATOM 4028 O O . LYS A 1 262 ? 26.708 24.256 -28.255 1.00 21.08 261 LYS D O 1
ATOM 4047 N N . GLY A 1 263 ? 26.623 25.456 -26.355 1.00 19.04 262 GLY D N 1
ATOM 4048 C CA . GLY A 1 263 ? 25.238 25.821 -26.553 1.00 18.74 262 GLY D CA 1
ATOM 4049 C C . GLY A 1 263 ? 24.991 27.201 -27.119 1.00 18.20 262 GLY D C 1
ATOM 4050 O O . GLY A 1 263 ? 23.859 27.518 -27.493 1.00 20.35 262 GLY D O 1
ATOM 4054 N N . GLY A 1 264 ? 26.021 28.042 -27.155 1.00 18.81 263 GLY D N 1
ATOM 4055 C CA . GLY A 1 264 ? 25.929 29.396 -27.672 1.00 18.02 263 GLY D CA 1
ATOM 4056 C C . GLY A 1 264 ? 26.515 29.532 -29.063 1.00 19.28 263 GLY D C 1
ATOM 4057 O O . GLY A 1 264 ? 26.498 28.593 -29.866 1.00 21.86 263 GLY D O 1
ATOM 4061 N N . ALA A 1 265 ? 27.039 30.723 -29.350 1.00 19.29 264 ALA D N 1
ATOM 4062 C CA . ALA A 1 265 ? 27.577 31.023 -30.663 1.00 18.73 264 ALA D CA 1
ATOM 4063 C C . ALA A 1 265 ? 28.899 30.303 -30.874 1.00 19.15 264 ALA D C 1
ATOM 4064 O O . ALA A 1 265 ? 29.749 30.255 -29.984 1.00 21.09 264 ALA D O 1
ATOM 4071 N N . SER A 1 266 ? 29.091 29.760 -32.075 1.00 18.32 265 SER D N 1
ATOM 4072 C CA . SER A 1 266 ? 30.265 28.928 -32.322 1.00 19.40 265 SER D CA 1
ATOM 4073 C C . SER A 1 266 ? 30.345 28.614 -33.796 1.00 18.98 265 SER D C 1
ATOM 4074 O O . SER A 1 266 ? 29.319 28.537 -34.478 1.00 20.80 265 SER D O 1
ATOM 4082 N N . ILE A 1 267 ? 31.571 28.387 -34.280 1.00 20.02 266 ILE D N 1
ATOM 4083 C CA . ILE A 1 267 ? 31.756 27.742 -35.579 1.00 21.54 266 ILE D CA 1
ATOM 4084 C C . ILE A 1 267 ? 32.184 26.288 -35.442 1.00 22.49 266 ILE D C 1
ATOM 4085 O O . ILE A 1 267 ? 32.423 25.626 -36.448 1.00 26.84 266 ILE D O 1
ATOM 4101 N N . SER A 1 268 ? 32.265 25.762 -34.212 1.00 20.20 267 SER D N 1
ATOM 4102 C CA A SER A 1 268 ? 32.553 24.354 -33.999 0.75 20.14 267 SER D CA 1
ATOM 4103 C CA B SER A 1 268 ? 32.558 24.353 -34.003 0.25 21.37 267 SER D CA 1
ATOM 4104 C C . SER A 1 268 ? 31.402 23.561 -33.411 1.00 21.07 267 SER D C 1
ATOM 4105 O O . SER A 1 268 ? 31.302 22.371 -33.680 1.00 22.45 267 SER D O 1
ATOM 4120 N N . TYR A 1 269 ? 30.556 24.174 -32.592 1.00 19.73 268 TYR D N 1
ATOM 4121 C CA . TYR A 1 269 ? 29.442 23.492 -31.950 1.00 19.11 268 TYR D CA 1
ATOM 4122 C C . TYR A 1 269 ? 28.125 24.046 -32.470 1.00 20.17 268 TYR D C 1
ATOM 4123 O O . TYR A 1 269 ? 28.012 25.230 -32.798 1.00 21.98 268 TYR D O 1
ATOM 4141 N N . LEU A 1 270 ? 27.118 23.178 -32.506 1.00 19.74 269 LEU D N 1
ATOM 4142 C CA . LEU A 1 270 ? 25.747 23.582 -32.797 1.00 19.78 269 LEU D CA 1
ATOM 4143 C C . LEU A 1 270 ? 24.855 22.824 -31.828 1.00 19.01 269 LEU D C 1
ATOM 4144 O O . LEU A 1 270 ? 24.760 21.599 -31.900 1.00 19.69 269 LEU D O 1
ATOM 4160 N N . ASN A 1 271 ? 24.221 23.543 -30.913 1.00 17.88 270 ASN D N 1
ATOM 4161 C CA . ASN A 1 271 ? 23.251 22.951 -29.990 1.00 17.49 270 ASN D CA 1
ATOM 4162 C C . ASN A 1 271 ? 23.800 21.695 -29.319 1.00 17.83 270 ASN D C 1
ATOM 4163 O O . ASN A 1 271 ? 23.136 20.656 -29.248 1.00 19.44 270 ASN D O 1
ATOM 4174 N N . GLY A 1 272 ? 25.018 21.815 -28.765 1.00 18.09 271 GLY D N 1
ATOM 4175 C CA . GLY A 1 272 ? 25.598 20.763 -27.956 1.00 19.84 271 GLY D CA 1
ATOM 4176 C C . GLY A 1 272 ? 26.477 19.773 -28.693 1.00 19.93 271 GLY D C 1
ATOM 4177 O O . GLY A 1 272 ? 27.168 18.995 -28.031 1.00 21.26 271 GLY D O 1
ATOM 4181 N N . ALA A 1 273 ? 26.456 19.766 -30.034 1.00 18.83 272 ALA D N 1
ATOM 4182 C CA . ALA A 1 273 ? 27.167 18.789 -30.845 1.00 18.16 272 ALA D CA 1
ATOM 4183 C C . ALA A 1 273 ? 28.278 19.474 -31.635 1.00 18.45 272 ALA D C 1
ATOM 4184 O O . ALA A 1 273 ? 28.099 20.580 -32.151 1.00 20.56 272 ALA D O 1
ATOM 4191 N N . LYS A 1 274 ? 29.413 18.796 -31.757 1.00 18.99 273 LYS D N 1
ATOM 4192 C CA . LYS A 1 274 ? 30.543 19.329 -32.510 1.00 18.32 273 LYS D CA 1
ATOM 4193 C C . LYS A 1 274 ? 30.444 18.927 -33.977 1.00 20.57 273 LYS D C 1
ATOM 4194 O O . LYS A 1 274 ? 30.322 17.745 -34.290 1.00 20.82 273 LYS D O 1
ATOM 4213 N N . ILE A 1 275 ? 30.498 19.925 -34.873 1.00 20.84 274 ILE D N 1
ATOM 4214 C CA . ILE A 1 275 ? 30.235 19.684 -36.297 1.00 21.87 274 ILE D CA 1
ATOM 4215 C C . ILE A 1 275 ? 31.499 19.436 -37.097 1.00 22.88 274 ILE D C 1
ATOM 4216 O O . ILE A 1 275 ? 31.411 19.059 -38.271 1.00 23.03 274 ILE D O 1
ATOM 4232 N N . ASN A 1 276 ? 32.671 19.680 -36.519 1.00 22.60 275 ASN D N 1
ATOM 4233 C CA . ASN A 1 276 ? 33.931 19.510 -37.227 1.00 24.49 275 ASN D CA 1
ATOM 4234 C C . ASN A 1 276 ? 34.812 18.571 -36.413 1.00 26.20 275 ASN D C 1
ATOM 4235 O O . ASN A 1 276 ? 36.025 18.694 -36.406 1.00 30.26 275 ASN D O 1
ATOM 4247 N N . THR B 1 3 ? 7.616 79.411 -54.313 1.00 53.91 2 THR A N 1
ATOM 4248 C CA . THR B 1 3 ? 7.415 78.359 -53.321 1.00 56.80 2 THR A CA 1
ATOM 4249 C C . THR B 1 3 ? 8.618 78.206 -52.384 1.00 54.18 2 THR A C 1
ATOM 4250 O O . THR B 1 3 ? 9.741 78.590 -52.717 1.00 52.24 2 THR A O 1
ATOM 4260 N N . VAL B 1 4 ? 8.381 77.637 -51.202 1.00 51.03 3 VAL A N 1
ATOM 4261 C CA . VAL B 1 4 ? 9.458 77.293 -50.286 1.00 47.73 3 VAL A CA 1
ATOM 4262 C C . VAL B 1 4 ? 9.161 75.940 -49.658 1.00 43.70 3 VAL A C 1
ATOM 4263 O O . VAL B 1 4 ? 8.004 75.543 -49.497 1.00 44.91 3 VAL A O 1
ATOM 4276 N N . LYS B 1 5 ? 10.223 75.231 -49.297 1.00 41.35 4 LYS A N 1
ATOM 4277 C CA . LYS B 1 5 ? 10.130 73.975 -48.568 1.00 39.85 4 LYS A CA 1
ATOM 4278 C C . LYS B 1 5 ? 10.657 74.173 -47.152 1.00 36.92 4 LYS A C 1
ATOM 4279 O O . LYS B 1 5 ? 11.211 75.217 -46.812 1.00 38.05 4 LYS A O 1
ATOM 4298 N N . TYR B 1 6 ? 10.484 73.150 -46.319 1.00 33.56 5 TYR A N 1
ATOM 4299 C CA . TYR B 1 6 ? 11.143 73.179 -45.022 1.00 31.77 5 TYR A CA 1
ATOM 4300 C C . TYR B 1 6 ? 12.647 73.313 -45.231 1.00 32.50 5 TYR A C 1
ATOM 4301 O O . TYR B 1 6 ? 13.212 72.729 -46.161 1.00 33.29 5 TYR A O 1
ATOM 4319 N N . THR B 1 7 ? 13.288 74.109 -44.378 1.00 31.70 6 THR A N 1
ATOM 4320 C CA . THR B 1 7 ? 14.730 74.250 -44.454 1.00 31.44 6 THR A CA 1
ATOM 4321 C C . THR B 1 7 ? 15.410 72.952 -44.022 1.00 30.84 6 THR A C 1
ATOM 4322 O O . THR B 1 7 ? 14.805 72.076 -43.387 1.00 30.37 6 THR A O 1
ATOM 4333 N N . ASP B 1 8 ? 16.695 72.834 -44.359 1.00 32.71 7 ASP A N 1
ATOM 4334 C CA . ASP B 1 8 ? 17.438 71.638 -43.962 1.00 33.26 7 ASP A CA 1
ATOM 4335 C C . ASP B 1 8 ? 17.417 71.477 -42.448 1.00 30.59 7 ASP A C 1
ATOM 4336 O O . ASP B 1 8 ? 17.243 70.365 -41.926 1.00 29.41 7 ASP A O 1
ATOM 4345 N N . ALA B 1 9 ? 17.575 72.582 -41.722 1.00 29.60 8 ALA A N 1
ATOM 4346 C CA . ALA B 1 9 ? 17.535 72.505 -40.269 1.00 28.58 8 ALA A CA 1
ATOM 4347 C C . ALA B 1 9 ? 16.146 72.114 -39.784 1.00 26.48 8 ALA A C 1
ATOM 4348 O O . ALA B 1 9 ? 16.013 71.341 -38.817 1.00 25.77 8 ALA A O 1
ATOM 4355 N N . GLN B 1 10 ? 15.099 72.647 -40.430 1.00 26.31 9 GLN A N 1
ATOM 4356 C CA . GLN B 1 10 ? 13.742 72.281 -40.037 1.00 25.66 9 GLN A CA 1
ATOM 4357 C C . GLN B 1 10 ? 13.497 70.793 -40.249 1.00 26.78 9 GLN A C 1
ATOM 4358 O O . GLN B 1 10 ? 12.886 70.133 -39.406 1.00 25.62 9 GLN A O 1
ATOM 4372 N N . ILE B 1 11 ? 13.981 70.246 -41.371 1.00 27.68 10 ILE A N 1
ATOM 4373 C CA . ILE B 1 11 ? 13.829 68.814 -41.615 1.00 25.65 10 ILE A CA 1
ATOM 4374 C C . ILE B 1 11 ? 14.472 67.997 -40.497 1.00 25.18 10 ILE A C 1
ATOM 4375 O O . ILE B 1 11 ? 13.877 67.037 -39.996 1.00 24.71 10 ILE A O 1
ATOM 4391 N N . GLN B 1 12 ? 15.705 68.344 -40.103 1.00 25.42 11 GLN A N 1
ATOM 4392 C CA . GLN B 1 12 ? 16.360 67.612 -39.017 1.00 25.25 11 GLN A CA 1
ATOM 4393 C C . GLN B 1 12 ? 15.585 67.746 -37.720 1.00 25.05 11 GLN A C 1
ATOM 4394 O O . GLN B 1 12 ? 15.439 66.777 -36.971 1.00 25.65 11 GLN A O 1
ATOM 4408 N N . ARG B 1 13 ? 15.070 68.944 -37.434 1.00 22.66 12 ARG A N 1
ATOM 4409 C CA . ARG B 1 13 ? 14.322 69.125 -36.199 1.00 21.03 12 ARG A CA 1
ATOM 4410 C C . ARG B 1 13 ? 13.032 68.318 -36.204 1.00 21.31 12 ARG A C 1
ATOM 4411 O O . ARG B 1 13 ? 12.657 67.747 -35.174 1.00 23.03 12 ARG A O 1
ATOM 4432 N N . LEU B 1 14 ? 12.335 68.276 -37.346 1.00 22.33 13 LEU A N 1
ATOM 4433 C CA . LEU B 1 14 ? 11.102 67.496 -37.454 1.00 20.64 13 LEU A CA 1
ATOM 4434 C C . LEU B 1 14 ? 11.336 66.001 -37.312 1.00 21.42 13 LEU A C 1
ATOM 4435 O O . LEU B 1 14 ? 10.515 65.299 -36.714 1.00 20.80 13 LEU A O 1
ATOM 4451 N N . ARG B 1 15 ? 12.445 65.491 -37.862 1.00 21.41 14 ARG A N 1
ATOM 4452 C CA . ARG B 1 15 ? 12.761 64.067 -37.805 1.00 22.03 14 ARG A CA 1
ATOM 4453 C C . ARG B 1 15 ? 13.277 63.620 -36.454 1.00 21.63 14 ARG A C 1
ATOM 4454 O O . ARG B 1 15 ? 13.312 62.419 -36.194 1.00 23.10 14 ARG A O 1
ATOM 4475 N N . GLU B 1 16 ? 13.656 64.543 -35.575 1.00 21.47 15 GLU A N 1
ATOM 4476 C CA . GLU B 1 16 ? 14.165 64.123 -34.274 1.00 20.12 15 GLU A CA 1
ATOM 4477 C C . GLU B 1 16 ? 13.116 63.341 -33.486 1.00 19.66 15 GLU A C 1
ATOM 4478 O O . GLU B 1 16 ? 13.388 62.232 -33.005 1.00 21.40 15 GLU A O 1
ATOM 4490 N N . TYR B 1 17 ? 11.899 63.879 -33.381 1.00 19.95 16 TYR A N 1
ATOM 4491 C CA . TYR B 1 17 ? 10.782 63.248 -32.677 1.00 19.58 16 TYR A CA 1
ATOM 4492 C C . TYR B 1 17 ? 9.709 62.735 -33.622 1.00 20.89 16 TYR A C 1
ATOM 4493 O O . TYR B 1 17 ? 8.867 61.930 -33.201 1.00 24.34 16 TYR A O 1
ATOM 4511 N N . GLY B 1 18 ? 9.720 63.152 -34.890 1.00 20.84 17 GLY A N 1
ATOM 4512 C CA . GLY B 1 18 ? 8.656 62.830 -35.821 1.00 21.22 17 GLY A CA 1
ATOM 4513 C C . GLY B 1 18 ? 9.051 61.817 -36.883 1.00 20.95 17 GLY A C 1
ATOM 4514 O O . GLY B 1 18 ? 10.215 61.752 -37.326 1.00 22.04 17 GLY A O 1
ATOM 4518 N N . ASN B 1 19 ? 8.061 61.031 -37.299 1.00 22.34 18 ASN A N 1
ATOM 4519 C CA . ASN B 1 19 ? 8.216 60.018 -38.341 1.00 21.58 18 ASN A CA 1
ATOM 4520 C C . ASN B 1 19 ? 7.341 60.303 -39.553 1.00 24.78 18 ASN A C 1
ATOM 4521 O O . ASN B 1 19 ? 7.044 59.398 -40.335 1.00 28.08 18 ASN A O 1
ATOM 4532 N N . GLY B 1 20 ? 6.919 61.542 -39.722 1.00 24.81 19 GLY A N 1
ATOM 4533 C CA . GLY B 1 20 ? 6.234 61.935 -40.935 1.00 26.46 19 GLY A CA 1
ATOM 4534 C C . GLY B 1 20 ? 7.182 62.003 -42.120 1.00 30.04 19 GLY A C 1
ATOM 4535 O O . GLY B 1 20 ? 8.389 61.765 -42.026 1.00 30.20 19 GLY A O 1
ATOM 4539 N N . THR B 1 21 ? 6.609 62.351 -43.265 1.00 31.77 20 THR A N 1
ATOM 4540 C CA . THR B 1 21 ? 7.361 62.593 -44.496 1.00 36.18 20 THR A CA 1
ATOM 4541 C C . THR B 1 21 ? 7.343 64.104 -44.694 1.00 38.94 20 THR A C 1
ATOM 4542 O O . THR B 1 21 ? 6.344 64.677 -45.130 1.00 44.08 20 THR A O 1
ATOM 4553 N N . TYR B 1 22 ? 8.441 64.753 -44.362 1.00 36.01 21 TYR A N 1
ATOM 4554 C CA . TYR B 1 22 ? 8.455 66.206 -44.341 1.00 34.95 21 TYR A CA 1
ATOM 4555 C C . TYR B 1 22 ? 9.095 66.819 -45.572 1.00 39.29 21 TYR A C 1
ATOM 4556 O O . TYR B 1 22 ? 8.791 67.972 -45.895 1.00 39.85 21 TYR A O 1
ATOM 4574 N N . GLU B 1 23 ? 9.943 66.066 -46.270 1.00 40.51 22 GLU A N 1
ATOM 4575 C CA . GLU B 1 23 ? 10.727 66.629 -47.364 1.00 44.56 22 GLU A CA 1
ATOM 4576 C C . GLU B 1 23 ? 9.878 67.017 -48.568 1.00 47.45 22 GLU A C 1
ATOM 4577 O O . GLU B 1 23 ? 10.339 67.801 -49.399 1.00 48.88 22 GLU A O 1
ATOM 4589 N N . GLN B 1 24 ? 8.650 66.518 -48.671 1.00 50.16 23 GLN A N 1
ATOM 4590 C CA . GLN B 1 24 ? 7.822 66.799 -49.835 1.00 53.39 23 GLN A CA 1
ATOM 4591 C C . GLN B 1 24 ? 6.981 68.064 -49.701 1.00 53.07 23 GLN A C 1
ATOM 4592 O O . GLN B 1 24 ? 6.472 68.561 -50.714 1.00 52.74 23 GLN A O 1
ATOM 4606 N N . LYS B 1 25 ? 6.820 68.599 -48.493 1.00 52.03 24 LYS A N 1
ATOM 4607 C CA . LYS B 1 25 ? 5.889 69.702 -48.298 1.00 50.88 24 LYS A CA 1
ATOM 4608 C C . LYS B 1 25 ? 6.405 70.962 -48.986 1.00 49.88 24 LYS A C 1
ATOM 4609 O O . LYS B 1 25 ? 7.602 71.260 -48.953 1.00 48.19 24 LYS A O 1
ATOM 4628 N N . VAL B 1 26 ? 5.489 71.699 -49.619 1.00 50.26 25 VAL A N 1
ATOM 4629 C CA . VAL B 1 26 ? 5.800 72.954 -50.292 1.00 49.52 25 VAL A CA 1
ATOM 4630 C C . VAL B 1 26 ? 4.857 74.027 -49.766 1.00 47.93 25 VAL A C 1
ATOM 4631 O O . VAL B 1 26 ? 3.701 73.751 -49.431 1.00 49.58 25 VAL A O 1
ATOM 4644 N N . PHE B 1 27 ? 5.361 75.255 -49.681 1.00 45.74 26 PHE A N 1
ATOM 4645 C CA . PHE B 1 27 ? 4.631 76.370 -49.101 1.00 44.68 26 PHE A CA 1
ATOM 4646 C C . PHE B 1 27 ? 4.764 77.598 -49.987 1.00 47.73 26 PHE A C 1
ATOM 4647 O O . PHE B 1 27 ? 5.717 77.738 -50.755 1.00 50.38 26 PHE A O 1
ATOM 4664 N N . GLU B 1 28 ? 3.794 78.500 -49.849 1.00 48.05 27 GLU A N 1
ATOM 4665 C CA . GLU B 1 28 ? 3.747 79.691 -50.682 1.00 49.97 27 GLU A CA 1
ATOM 4666 C C . GLU B 1 28 ? 4.712 80.781 -50.223 1.00 49.54 27 GLU A C 1
ATOM 4667 O O . GLU B 1 28 ? 5.124 81.606 -51.049 1.00 51.22 27 GLU A O 1
ATOM 4679 N N . ASP B 1 29 ? 5.093 80.807 -48.950 1.00 47.80 28 ASP A N 1
ATOM 4680 C CA . ASP B 1 29 ? 5.949 81.874 -48.435 1.00 45.76 28 ASP A CA 1
ATOM 4681 C C . ASP B 1 29 ? 6.509 81.472 -47.077 1.00 42.78 28 ASP A C 1
ATOM 4682 O O . ASP B 1 29 ? 6.124 80.454 -46.497 1.00 44.03 28 ASP A O 1
ATOM 4691 N N . LEU B 1 30 ? 7.447 82.279 -46.583 1.00 41.72 29 LEU A N 1
ATOM 4692 C CA . LEU B 1 30 ? 8.118 81.911 -45.338 1.00 39.92 29 LEU A CA 1
ATOM 4693 C C . LEU B 1 30 ? 7.132 81.830 -44.180 1.00 38.78 29 LEU A C 1
ATOM 4694 O O . LEU B 1 30 ? 7.270 80.978 -43.301 1.00 36.92 29 LEU A O 1
ATOM 4710 N N . ALA B 1 31 ? 6.145 82.720 -44.142 1.00 40.05 30 ALA A N 1
ATOM 4711 C CA . ALA B 1 31 ? 5.219 82.719 -43.016 1.00 40.79 30 ALA A CA 1
ATOM 4712 C C . ALA B 1 31 ? 4.431 81.414 -42.955 1.00 39.33 30 ALA A C 1
ATOM 4713 O O . ALA B 1 31 ? 4.240 80.834 -41.874 1.00 40.07 30 ALA A O 1
ATOM 4720 N N . SER B 1 32 ? 3.993 80.909 -44.108 1.00 39.86 31 SER A N 1
ATOM 4721 C CA . SER B 1 32 ? 3.223 79.667 -44.108 1.00 39.66 31 SER A CA 1
ATOM 4722 C C . SER B 1 32 ? 4.107 78.450 -43.823 1.00 38.35 31 SER A C 1
ATOM 4723 O O . SER B 1 32 ? 3.678 77.512 -43.133 1.00 37.77 31 SER A O 1
ATOM 4731 N N . ARG B 1 33 ? 5.346 78.449 -44.322 1.00 36.36 32 ARG A N 1
ATOM 4732 C CA . ARG B 1 33 ? 6.298 77.410 -43.946 1.00 33.59 32 ARG A CA 1
ATOM 4733 C C . ARG B 1 33 ? 6.496 77.382 -42.436 1.00 32.85 32 ARG A C 1
ATOM 4734 O O . ARG B 1 33 ? 6.492 76.312 -41.821 1.00 33.45 32 ARG A O 1
ATOM 4755 N N . ASP B 1 34 ? 6.673 78.557 -41.821 1.00 32.45 33 ASP A N 1
ATOM 4756 C CA . ASP B 1 34 ? 6.992 78.613 -40.399 1.00 31.11 33 ASP A CA 1
ATOM 4757 C C . ASP B 1 34 ? 5.785 78.224 -39.553 1.00 31.59 33 ASP A C 1
ATOM 4758 O O . ASP B 1 34 ? 5.936 77.573 -38.508 1.00 31.30 33 ASP A O 1
ATOM 4767 N N . ALA B 1 35 ? 4.583 78.613 -39.984 1.00 32.98 34 ALA A N 1
ATOM 4768 C CA . ALA B 1 35 ? 3.363 78.161 -39.317 1.00 33.49 34 ALA A CA 1
ATOM 4769 C C . ALA B 1 35 ? 3.216 76.644 -39.388 1.00 33.41 34 ALA A C 1
ATOM 4770 O O . ALA B 1 35 ? 2.911 75.990 -38.380 1.00 33.16 34 ALA A O 1
ATOM 4777 N N . ALA B 1 36 ? 3.421 7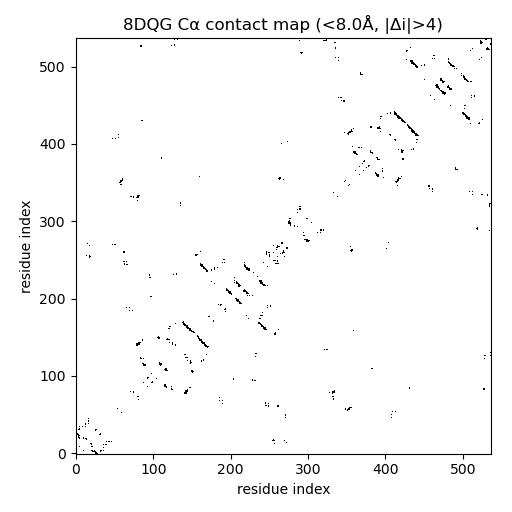6.062 -40.572 1.00 34.56 35 ALA A N 1
ATOM 4778 C CA . ALA B 1 36 ? 3.300 74.612 -40.707 1.00 35.18 35 ALA A CA 1
ATOM 4779 C C . ALA B 1 36 ? 4.364 73.893 -39.886 1.00 31.41 35 ALA A C 1
ATOM 4780 O O . ALA B 1 36 ? 4.098 72.841 -39.285 1.00 31.54 35 ALA A O 1
ATOM 4787 N N . PHE B 1 37 ? 5.574 74.445 -39.856 1.00 29.26 36 PHE A N 1
ATOM 4788 C CA . PHE B 1 37 ? 6.646 73.832 -39.098 1.00 26.19 36 PHE A CA 1
ATOM 4789 C C . PHE B 1 37 ? 6.292 73.774 -37.616 1.00 26.19 36 PHE A C 1
ATOM 4790 O O . PHE B 1 37 ? 6.498 72.752 -36.949 1.00 27.03 36 PHE A O 1
ATOM 4807 N N . SER B 1 38 ? 5.798 74.884 -37.075 1.00 26.88 37 SER A N 1
ATOM 4808 C CA A SER B 1 38 ? 5.478 74.935 -35.651 0.58 27.25 37 SER A CA 1
ATOM 4809 C CA B SER B 1 38 ? 5.493 74.918 -35.652 0.42 27.66 37 SER A CA 1
ATOM 4810 C C . SER B 1 38 ? 4.411 73.908 -35.302 1.00 26.19 37 SER A C 1
ATOM 4811 O O . SER B 1 38 ? 4.512 73.212 -34.280 1.00 25.93 37 SER A O 1
ATOM 4826 N N . LYS B 1 39 ? 3.399 73.771 -36.161 1.00 28.18 38 LYS A N 1
ATOM 4827 C CA . LYS B 1 39 ? 2.348 72.785 -35.923 1.00 28.17 38 LYS A CA 1
ATOM 4828 C C . LYS B 1 39 ? 2.890 71.365 -36.031 1.00 26.26 38 LYS A C 1
ATOM 4829 O O . LYS B 1 39 ? 2.621 70.528 -35.164 1.00 26.33 38 LYS A O 1
ATOM 4848 N N . GLU B 1 40 ? 3.665 71.067 -37.081 1.00 26.36 39 GLU A N 1
ATOM 4849 C CA . GLU B 1 40 ? 4.160 69.698 -37.217 1.00 26.17 39 GLU A CA 1
ATOM 4850 C C . GLU B 1 40 ? 5.162 69.354 -36.111 1.00 24.72 39 GLU A C 1
ATOM 4851 O O . GLU B 1 40 ? 5.202 68.201 -35.665 1.00 25.51 39 GLU A O 1
ATOM 4863 N N . MET B 1 41 ? 5.947 70.330 -35.636 1.00 22.98 40 MET A N 1
ATOM 4864 C CA . MET B 1 41 ? 6.825 70.060 -34.520 1.00 21.48 40 MET A CA 1
ATOM 4865 C C . MET B 1 41 ? 6.036 69.694 -33.259 1.00 20.70 40 MET A C 1
ATOM 4866 O O . MET B 1 41 ? 6.380 68.747 -32.536 1.00 21.69 40 MET A O 1
ATOM 4880 N N . SER B 1 42 ? 4.964 70.423 -33.001 1.00 21.57 41 SER A N 1
ATOM 4881 C CA A SER B 1 42 ? 4.176 70.175 -31.807 0.51 20.27 41 SER A CA 1
ATOM 4882 C CA B SER B 1 42 ? 4.173 70.176 -31.803 0.49 20.92 41 SER A CA 1
ATOM 4883 C C . SER B 1 42 ? 3.491 68.818 -31.869 1.00 21.32 41 SER A C 1
ATOM 4884 O O . SER B 1 42 ? 3.480 68.075 -30.881 1.00 21.53 41 SER A O 1
ATOM 4899 N N . VAL B 1 43 ? 2.929 68.480 -33.027 1.00 22.05 42 VAL A N 1
ATOM 4900 C CA . VAL B 1 43 ? 2.271 67.197 -33.215 1.00 20.92 42 VAL A CA 1
ATOM 4901 C C . VAL B 1 43 ? 3.273 66.065 -33.053 1.00 20.20 42 VAL A C 1
ATOM 4902 O O . VAL B 1 43 ? 2.992 65.062 -32.399 1.00 21.22 42 VAL A O 1
ATOM 4915 N N . ALA B 1 44 ? 4.446 66.194 -33.670 1.00 20.07 43 ALA A N 1
ATOM 4916 C CA . ALA B 1 44 ? 5.430 65.128 -33.577 1.00 19.72 43 ALA A CA 1
ATOM 4917 C C . ALA B 1 44 ? 5.818 64.872 -32.132 1.00 20.85 43 ALA A C 1
ATOM 4918 O O . ALA B 1 44 ? 5.960 63.713 -31.708 1.00 19.81 43 ALA A O 1
ATOM 4925 N N . SER B 1 45 ? 6.027 65.949 -31.369 1.00 18.99 44 SER A N 1
ATOM 4926 C CA . SER B 1 45 ? 6.492 65.803 -29.993 1.00 20.12 44 SER A CA 1
ATOM 4927 C C . SER B 1 45 ? 5.425 65.148 -29.116 1.00 19.01 44 SER A C 1
ATOM 4928 O O . SER B 1 45 ? 5.730 64.240 -28.323 1.00 19.71 44 SER A O 1
ATOM 4936 N N . THR B 1 46 ? 4.169 65.610 -29.223 1.00 20.05 45 THR A N 1
ATOM 4937 C CA A THR B 1 46 ? 3.097 65.021 -28.421 0.66 21.08 45 THR A CA 1
ATOM 4938 C CA B THR B 1 46 ? 3.089 65.026 -28.429 0.34 22.81 45 THR A CA 1
ATOM 4939 C C . THR B 1 46 ? 2.834 63.575 -28.824 1.00 21.34 45 THR A C 1
ATOM 4940 O O . THR B 1 46 ? 2.659 62.710 -27.960 1.00 21.56 45 THR A O 1
ATOM 4961 N N . ASP B 1 47 ? 2.805 63.289 -30.128 1.00 21.25 46 ASP A N 1
ATOM 4962 C CA A ASP B 1 47 ? 2.642 61.911 -30.582 0.63 22.78 46 ASP A CA 1
ATOM 4963 C CA B ASP B 1 47 ? 2.641 61.913 -30.569 0.37 21.16 46 ASP A CA 1
ATOM 4964 C C . ASP B 1 47 ? 3.745 61.029 -30.008 1.00 20.83 46 ASP A C 1
ATOM 4965 O O . ASP B 1 47 ? 3.490 59.907 -29.557 1.00 21.43 46 ASP A O 1
ATOM 4982 N N . ASN B 1 48 ? 4.978 61.515 -30.033 1.00 19.31 47 ASN A N 1
ATOM 4983 C CA . ASN B 1 48 ? 6.104 60.755 -29.503 1.00 18.84 47 ASN A CA 1
ATOM 4984 C C . ASN B 1 48 ? 5.920 60.450 -28.014 1.00 18.98 47 ASN A C 1
ATOM 4985 O O . ASN B 1 48 ? 6.110 59.308 -27.567 1.00 20.75 47 ASN A O 1
ATOM 4996 N N . GLU B 1 49 ? 5.558 61.473 -27.230 1.00 19.74 48 GLU A N 1
ATOM 4997 C CA . GLU B 1 49 ? 5.318 61.270 -25.803 1.00 20.82 48 GLU A CA 1
ATOM 4998 C C . GLU B 1 49 ? 4.254 60.206 -25.558 1.00 22.24 48 GLU A C 1
ATOM 4999 O O . GLU B 1 49 ? 4.448 59.302 -24.737 1.00 23.49 48 GLU A O 1
ATOM 5011 N N . LYS B 1 50 ? 3.130 60.290 -26.276 1.00 22.70 49 LYS A N 1
ATOM 5012 C CA . LYS B 1 50 ? 2.062 59.302 -26.127 1.00 23.45 49 LYS A CA 1
ATOM 5013 C C . LYS B 1 50 ? 2.521 57.886 -26.483 1.00 23.33 49 LYS A C 1
ATOM 5014 O O . LYS B 1 50 ? 2.139 56.915 -25.815 1.00 23.88 49 LYS A O 1
ATOM 5033 N N . LYS B 1 51 ? 3.336 57.745 -27.540 1.00 22.27 50 LYS A N 1
ATOM 5034 C CA . LYS B 1 51 ? 3.836 56.424 -27.912 1.00 22.87 50 LYS A CA 1
ATOM 5035 C C . LYS B 1 51 ? 4.712 55.831 -26.817 1.00 22.02 50 LYS A C 1
ATOM 5036 O O . LYS B 1 51 ? 4.613 54.634 -26.520 1.00 23.08 50 LYS A O 1
ATOM 5055 N N . ILE B 1 52 ? 5.550 56.652 -26.173 1.00 20.51 51 ILE A N 1
ATOM 5056 C CA . ILE B 1 52 ? 6.366 56.103 -25.101 1.00 20.98 51 ILE A CA 1
ATOM 5057 C C . ILE B 1 52 ? 5.472 55.698 -23.936 1.00 20.80 51 ILE A C 1
ATOM 5058 O O . ILE B 1 52 ? 5.658 54.648 -23.319 1.00 22.52 51 ILE A O 1
ATOM 5074 N N . LYS B 1 53 ? 4.509 56.541 -23.586 1.00 22.89 52 LYS A N 1
ATOM 5075 C CA . LYS B 1 53 ? 3.631 56.172 -22.488 1.00 24.80 52 LYS A CA 1
ATOM 5076 C C . LYS B 1 53 ? 2.881 54.875 -22.786 1.00 23.58 52 LYS A C 1
ATOM 5077 O O . LYS B 1 53 ? 2.639 54.072 -21.876 1.00 24.50 52 LYS A O 1
ATOM 5096 N N . GLY B 1 54 ? 2.587 54.615 -24.048 1.00 24.39 53 GLY A N 1
ATOM 5097 C CA . GLY B 1 54 ? 1.916 53.364 -24.416 1.00 24.05 53 GLY A CA 1
ATOM 5098 C C . GLY B 1 54 ? 2.806 52.139 -24.269 1.00 25.05 53 GLY A C 1
ATOM 5099 O O . GLY B 1 54 ? 2.318 51.084 -23.875 1.00 23.81 53 GLY A O 1
ATOM 5103 N N . MET B 1 55 ? 4.088 52.265 -24.577 1.00 23.72 54 MET A N 1
ATOM 5104 C CA . MET B 1 55 ? 5.014 51.135 -24.415 1.00 24.45 54 MET A CA 1
ATOM 5105 C C . MET B 1 55 ? 5.213 50.800 -22.938 1.00 22.44 54 MET A C 1
ATOM 5106 O O . MET B 1 55 ? 5.287 49.624 -22.576 1.00 24.01 54 MET A O 1
ATOM 5120 N N . ILE B 1 56 ? 5.298 51.816 -22.095 1.00 20.66 55 ILE A N 1
ATOM 5121 C CA . ILE B 1 56 ? 5.437 51.574 -20.653 1.00 19.79 55 ILE A CA 1
ATOM 5122 C C . ILE B 1 56 ? 4.176 50.884 -20.124 1.00 18.48 55 ILE A C 1
ATOM 5123 O O . ILE B 1 56 ? 4.264 49.962 -19.308 1.00 20.49 55 ILE A O 1
ATOM 5139 N N . ALA B 1 57 ? 3.016 51.347 -20.570 1.00 17.03 56 ALA A N 1
ATOM 5140 C CA . ALA B 1 57 ? 1.758 50.819 -20.085 1.00 17.91 56 ALA A CA 1
ATOM 5141 C C . ALA B 1 57 ? 1.475 49.409 -20.591 1.00 18.55 56 ALA A C 1
ATOM 5142 O O . ALA B 1 57 ? 0.838 48.627 -19.872 1.00 20.57 56 ALA A O 1
ATOM 5149 N N . ASN B 1 58 ? 1.899 49.080 -21.823 1.00 18.91 57 ASN A N 1
ATOM 5150 C CA . ASN B 1 58 ? 1.627 47.780 -22.447 1.00 19.25 57 ASN A CA 1
ATOM 5151 C C . ASN B 1 58 ? 2.860 47.308 -23.177 1.00 19.49 57 ASN A C 1
ATOM 5152 O O . ASN B 1 58 ? 2.943 47.383 -24.414 1.00 21.73 57 ASN A O 1
ATOM 5163 N N . PRO B 1 59 ? 3.864 46.833 -22.439 1.00 20.38 58 PRO A N 1
ATOM 5164 C CA . PRO B 1 59 ? 5.149 46.497 -23.068 1.00 22.01 58 PRO A CA 1
ATOM 5165 C C . PRO B 1 59 ? 5.009 45.352 -24.046 1.00 20.80 58 PRO A C 1
ATOM 5166 O O . PRO B 1 59 ? 4.180 44.454 -23.877 1.00 20.64 58 PRO A O 1
ATOM 5177 N N . SER B 1 60 ? 5.907 45.340 -25.025 1.00 22.49 59 SER A N 1
ATOM 5178 C CA A SER B 1 60 ? 5.938 44.286 -26.017 0.35 22.27 59 SER A CA 1
ATOM 5179 C CA B SER B 1 60 ? 5.936 44.298 -26.031 0.65 22.63 59 SER A CA 1
ATOM 5180 C C . SER B 1 60 ? 7.381 43.877 -26.258 1.00 22.44 59 SER A C 1
ATOM 5181 O O . SER B 1 60 ? 8.328 44.541 -25.809 1.00 21.55 59 SER A O 1
ATOM 5196 N N . ARG B 1 61 ? 7.544 42.748 -26.948 1.00 22.93 60 ARG A N 1
ATOM 5197 C CA . ARG B 1 61 ? 8.850 42.429 -27.493 1.00 21.47 60 ARG A CA 1
ATOM 5198 C C . ARG B 1 61 ? 9.314 43.602 -28.351 1.00 20.53 60 ARG A C 1
ATOM 5199 O O . ARG B 1 61 ? 8.513 44.319 -28.964 1.00 21.68 60 ARG A O 1
ATOM 5220 N N . HIS B 1 62 ? 10.620 43.810 -28.373 1.00 20.31 61 HIS A N 1
ATOM 5221 C CA . HIS B 1 62 ? 11.193 44.889 -29.169 1.00 18.94 61 HIS A CA 1
ATOM 5222 C C . HIS B 1 62 ? 10.875 44.672 -30.649 1.00 18.33 61 HIS A C 1
ATOM 5223 O O . HIS B 1 62 ? 10.829 43.540 -31.130 1.00 19.79 61 HIS A O 1
ATOM 5237 N N . GLY B 1 63 ? 10.701 45.780 -31.384 1.00 19.24 62 GLY A N 1
ATOM 5238 C CA . GLY B 1 63 ? 10.321 45.679 -32.796 1.00 19.23 62 GLY A CA 1
ATOM 5239 C C . GLY B 1 63 ? 11.337 44.914 -33.630 1.00 18.95 62 GLY A C 1
ATOM 5240 O O . GLY B 1 63 ? 10.976 44.166 -34.546 1.00 20.50 62 GLY A O 1
ATOM 5244 N N . LEU B 1 64 ? 12.632 45.088 -33.329 1.00 20.14 63 LEU A N 1
ATOM 5245 C CA . LEU B 1 64 ? 13.652 44.374 -34.097 1.00 20.87 63 LEU A CA 1
ATOM 5246 C C . LEU B 1 64 ? 13.646 42.886 -33.755 1.00 19.45 63 LEU A C 1
ATOM 5247 O O . LEU B 1 64 ? 13.747 42.030 -34.646 1.00 20.82 63 LEU A O 1
ATOM 5263 N N . THR B 1 65 ? 13.527 42.565 -32.462 1.00 19.90 64 THR A N 1
ATOM 5264 C CA . THR B 1 65 ? 13.411 41.169 -32.030 1.00 18.48 64 THR A CA 1
ATOM 5265 C C . THR B 1 65 ? 12.189 40.491 -32.662 1.00 18.66 64 THR A C 1
ATOM 5266 O O . THR B 1 65 ? 12.278 39.344 -33.125 1.00 20.46 64 THR A O 1
ATOM 5277 N N . GLN B 1 66 ? 11.052 41.189 -32.708 1.00 19.36 65 GLN A N 1
ATOM 5278 C CA . GLN B 1 66 ? 9.854 40.630 -33.319 1.00 19.61 65 GLN A CA 1
ATOM 5279 C C . GLN B 1 66 ? 10.059 40.342 -34.799 1.00 20.46 65 GLN A C 1
ATOM 5280 O O . GLN B 1 66 ? 9.608 39.300 -35.318 1.00 21.82 65 GLN A O 1
ATOM 5294 N N . LEU B 1 67 ? 10.691 41.265 -35.513 1.00 20.62 66 LEU A N 1
ATOM 5295 C CA . LEU B 1 67 ? 10.976 41.048 -36.951 1.00 20.69 66 LEU A CA 1
ATOM 5296 C C . LEU B 1 67 ? 11.873 39.844 -37.139 1.00 20.72 66 LEU A C 1
ATOM 5297 O O . LEU B 1 67 ? 11.637 39.015 -38.020 1.00 21.03 66 LEU A O 1
ATOM 5313 N N . MET B 1 68 ? 12.928 39.709 -36.304 1.00 19.25 67 MET A N 1
ATOM 5314 C CA . MET B 1 68 ? 13.772 38.524 -36.363 1.00 19.15 67 MET A CA 1
ATOM 5315 C C . MET B 1 68 ? 12.962 37.253 -36.142 1.00 17.68 67 MET A C 1
ATOM 5316 O O . MET B 1 68 ? 13.145 36.285 -36.878 1.00 20.30 67 MET A O 1
ATOM 5330 N N . ASN B 1 69 ? 12.111 37.222 -35.165 1.00 19.86 68 ASN A N 1
ATOM 5331 C CA . ASN B 1 69 ? 11.316 36.038 -34.874 1.00 19.94 68 ASN A CA 1
ATOM 5332 C C . ASN B 1 69 ? 10.374 35.727 -36.028 1.00 20.69 68 ASN A C 1
ATOM 5333 O O . ASN B 1 69 ? 10.242 34.560 -36.419 1.00 21.43 68 ASN A O 1
ATOM 5344 N N . ASP B 1 70 ? 9.726 36.748 -36.606 1.00 19.98 69 ASP A N 1
ATOM 5345 C CA . ASP B 1 70 ? 8.810 36.498 -37.716 1.00 21.61 69 ASP A CA 1
ATOM 5346 C C . ASP B 1 70 ? 9.537 35.862 -38.900 1.00 20.86 69 ASP A C 1
ATOM 5347 O O . ASP B 1 70 ? 9.029 34.918 -39.524 1.00 23.37 69 ASP A O 1
ATOM 5356 N N . ILE B 1 71 ? 10.704 36.409 -39.264 1.00 21.16 70 ILE A N 1
ATOM 5357 C CA . ILE B 1 71 ? 11.477 35.850 -40.374 1.00 21.05 70 ILE A CA 1
ATOM 5358 C C . ILE B 1 71 ? 11.998 34.457 -40.026 1.00 20.56 70 ILE A C 1
ATOM 5359 O O . ILE B 1 71 ? 11.918 33.524 -40.835 1.00 21.07 70 ILE A O 1
ATOM 5375 N N . ALA B 1 72 ? 12.527 34.298 -38.815 1.00 19.74 71 ALA A N 1
ATOM 5376 C CA . ALA B 1 72 ? 13.074 33.012 -38.398 1.00 20.05 71 ALA A CA 1
ATOM 5377 C C . ALA B 1 72 ? 12.028 31.914 -38.443 1.00 21.42 71 ALA A C 1
ATOM 5378 O O . ALA B 1 72 ? 12.330 30.798 -38.875 1.00 22.32 71 ALA A O 1
ATOM 5385 N N . ASP B 1 73 ? 10.809 32.170 -37.947 1.00 22.28 72 ASP A N 1
ATOM 5386 C CA A ASP B 1 73 ? 9.907 31.034 -37.995 0.48 24.41 72 ASP A CA 1
ATOM 5387 C CA B ASP B 1 73 ? 9.701 31.203 -38.002 0.52 22.31 72 ASP A CA 1
ATOM 5388 C C . ASP B 1 73 ? 9.522 30.687 -39.427 1.00 22.43 72 ASP A C 1
ATOM 5389 O O . ASP B 1 73 ? 9.323 29.493 -39.701 1.00 24.31 72 ASP A O 1
ATOM 5406 N N . ALA B 1 74 ? 9.514 31.649 -40.361 1.00 22.75 73 ALA A N 1
ATOM 5407 C CA . ALA B 1 74 ? 9.256 31.344 -41.761 1.00 22.45 73 ALA A CA 1
ATOM 5408 C C . ALA B 1 74 ? 10.377 30.513 -42.365 1.00 21.45 73 ALA A C 1
ATOM 5409 O O . ALA B 1 74 ? 10.118 29.584 -43.134 1.00 23.15 73 ALA A O 1
ATOM 5416 N N . LEU B 1 75 ? 11.624 30.844 -42.044 1.00 21.83 74 LEU A N 1
ATOM 5417 C CA . LEU B 1 75 ? 12.746 30.098 -42.600 1.00 20.65 74 LEU A CA 1
ATOM 5418 C C . LEU B 1 75 ? 12.832 28.683 -42.029 1.00 21.45 74 LEU A C 1
ATOM 5419 O O . LEU B 1 75 ? 13.113 27.726 -42.767 1.00 22.56 74 LEU A O 1
ATOM 5435 N N . VAL B 1 76 ? 12.607 28.514 -40.730 1.00 22.29 75 VAL A N 1
ATOM 5436 C CA . VAL B 1 76 ? 12.594 27.151 -40.181 1.00 23.48 75 VAL A CA 1
ATOM 5437 C C . VAL B 1 76 ? 11.498 26.318 -40.845 1.00 22.99 75 VAL A C 1
ATOM 5438 O O . VAL B 1 76 ? 11.696 25.137 -41.163 1.00 25.73 75 VAL A O 1
ATOM 5451 N N . ALA B 1 77 ? 10.333 26.929 -41.097 1.00 23.99 76 ALA A N 1
ATOM 5452 C CA . ALA B 1 77 ? 9.259 26.213 -41.788 1.00 25.16 76 ALA A CA 1
ATOM 5453 C C . ALA B 1 77 ? 9.663 25.796 -43.200 1.00 25.55 76 ALA A C 1
ATOM 5454 O O . ALA B 1 77 ? 9.133 24.813 -43.738 1.00 28.89 76 ALA A O 1
ATOM 5461 N N . GLU B 1 78 ? 10.568 26.539 -43.819 1.00 25.67 77 GLU A N 1
ATOM 5462 C CA . GLU B 1 78 ? 11.102 26.221 -45.136 1.00 27.39 77 GLU A CA 1
ATOM 5463 C C . GLU B 1 78 ? 12.268 25.230 -45.079 1.00 26.98 77 GLU A C 1
ATOM 5464 O O . GLU B 1 78 ? 12.845 24.925 -46.126 1.00 29.11 77 GLU A O 1
ATOM 5476 N N . GLY B 1 79 ? 12.649 24.746 -43.890 1.00 25.78 78 GLY A N 1
ATOM 5477 C CA . GLY B 1 79 ? 13.712 23.769 -43.751 1.00 25.68 78 GLY A CA 1
ATOM 5478 C C . GLY B 1 79 ? 15.088 24.314 -43.434 1.00 25.55 78 GLY A C 1
ATOM 5479 O O . GLY B 1 79 ? 16.069 23.566 -43.551 1.00 24.80 78 GLY A O 1
ATOM 5483 N N . PHE B 1 80 ? 15.193 25.577 -43.008 1.00 23.62 79 PHE A N 1
ATOM 5484 C CA . PHE B 1 80 ? 16.471 26.177 -42.630 1.00 23.41 79 PHE A CA 1
ATOM 5485 C C . PHE B 1 80 ? 16.772 25.910 -41.156 1.00 21.47 79 PHE A C 1
ATOM 5486 O O . PHE B 1 80 ? 15.898 26.043 -40.290 1.00 23.38 79 PHE A O 1
ATOM 5503 N N . ILE B 1 81 ? 18.021 25.561 -40.879 1.00 21.27 80 ILE A N 1
ATOM 5504 C CA . ILE B 1 81 ? 18.548 25.441 -39.520 1.00 20.57 80 ILE A CA 1
ATOM 5505 C C . ILE B 1 81 ? 19.060 26.807 -39.087 1.00 20.04 80 ILE A C 1
ATOM 5506 O O . ILE B 1 81 ? 19.838 27.432 -39.815 1.00 21.51 80 ILE A O 1
ATOM 5522 N N . GLU B 1 82 ? 18.638 27.272 -37.899 1.00 18.87 81 GLU A N 1
ATOM 5523 C CA . GLU B 1 82 ? 19.215 28.484 -37.330 1.00 18.05 81 GLU A CA 1
ATOM 5524 C C . GLU B 1 82 ? 20.561 28.208 -36.657 1.00 19.03 81 GLU A C 1
ATOM 5525 O O . GLU B 1 82 ? 20.691 27.294 -35.832 1.00 19.09 81 GLU A O 1
ATOM 5537 N N . VAL B 1 83 ? 21.558 29.026 -36.990 1.00 18.23 82 VAL A N 1
ATOM 5538 C CA . VAL B 1 83 ? 22.859 28.973 -36.330 1.00 18.47 82 VAL A CA 1
ATOM 5539 C C . VAL B 1 83 ? 23.182 30.325 -35.715 1.00 18.09 82 VAL A C 1
ATOM 5540 O O . VAL B 1 83 ? 22.610 31.359 -36.071 1.00 19.51 82 VAL A O 1
ATOM 5553 N N . ARG B 1 84 ? 24.115 30.306 -34.760 1.00 18.34 83 ARG A N 1
ATOM 5554 C CA . ARG B 1 84 ? 24.667 31.522 -34.153 1.00 18.61 83 ARG A CA 1
ATOM 5555 C C . ARG B 1 84 ? 26.174 31.368 -34.149 1.00 19.47 83 ARG A C 1
ATOM 5556 O O . ARG B 1 84 ? 26.686 30.331 -33.702 1.00 19.69 83 ARG A O 1
ATOM 5577 N N . THR B 1 85 ? 26.886 32.374 -34.642 1.00 19.60 84 THR A N 1
ATOM 5578 C CA . THR B 1 85 ? 28.335 32.296 -34.760 1.00 19.10 84 THR A CA 1
ATOM 5579 C C . THR B 1 85 ? 28.959 33.478 -34.051 1.00 18.42 84 THR A C 1
ATOM 5580 O O . THR B 1 85 ? 28.272 34.464 -33.749 1.00 19.10 84 THR A O 1
ATOM 5591 N N . PRO B 1 86 ? 30.271 33.435 -33.791 1.00 20.29 85 PRO A N 1
ATOM 5592 C CA . PRO B 1 86 ? 30.886 34.507 -32.992 1.00 19.47 85 PRO A CA 1
ATOM 5593 C C . PRO B 1 86 ? 30.943 35.827 -33.744 1.00 18.25 85 PRO A C 1
ATOM 5594 O O . PRO B 1 86 ? 31.058 35.867 -34.968 1.00 20.72 85 PRO A O 1
ATOM 5605 N N . ILE B 1 87 ? 30.888 36.917 -32.979 1.00 19.26 86 ILE A N 1
ATOM 5606 C CA . ILE B 1 87 ? 31.099 38.250 -33.550 1.00 20.18 86 ILE A CA 1
ATOM 5607 C C . ILE B 1 87 ? 32.555 38.457 -33.955 1.00 21.04 86 ILE A C 1
ATOM 5608 O O . ILE B 1 87 ? 32.820 39.104 -34.973 1.00 22.35 86 ILE A O 1
ATOM 5624 N N . PHE B 1 88 ? 33.512 37.881 -33.219 1.00 22.12 87 PHE A N 1
ATOM 5625 C CA . PHE B 1 88 ? 34.923 37.990 -33.585 1.00 22.63 87 PHE A CA 1
ATOM 5626 C C . PHE B 1 88 ? 35.235 37.061 -34.758 1.00 25.59 87 PHE A C 1
ATOM 5627 O O . PHE B 1 88 ? 34.851 35.886 -34.747 1.00 26.81 87 PHE A O 1
ATOM 5644 N N . ILE B 1 89 ? 35.968 37.568 -35.748 1.00 26.24 88 ILE A N 1
ATOM 5645 C CA . ILE B 1 89 ? 36.522 36.759 -36.821 1.0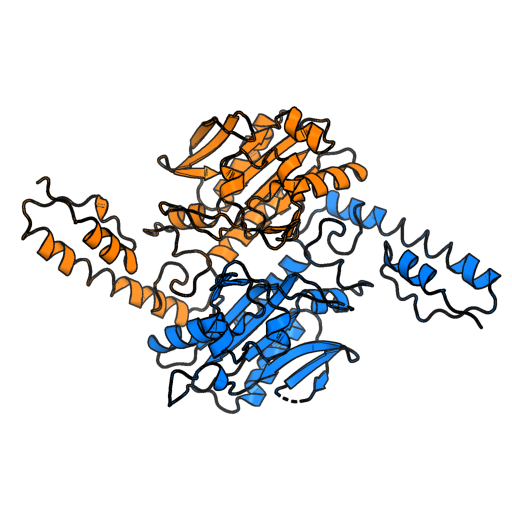0 28.06 88 ILE A CA 1
ATOM 5646 C C . ILE B 1 89 ? 37.993 37.092 -37.001 1.00 27.80 88 ILE A C 1
ATOM 5647 O O . ILE B 1 89 ? 38.470 38.151 -36.598 1.00 28.65 88 ILE A O 1
ATOM 5663 N N . SER B 1 90 ? 38.711 36.172 -37.623 1.00 29.89 89 SER A N 1
ATOM 5664 C CA . SER B 1 90 ? 40.152 36.340 -37.794 1.00 32.60 89 SER A CA 1
ATOM 5665 C C . SER B 1 90 ? 40.479 37.158 -39.040 1.00 33.32 89 SER A C 1
ATOM 5666 O O . SER B 1 90 ? 39.700 37.242 -39.996 1.00 33.05 89 SER A O 1
ATOM 5674 N N . LYS B 1 91 ? 41.667 37.766 -39.018 1.00 33.80 90 LYS A N 1
ATOM 5675 C CA . LYS B 1 91 ? 42.190 38.424 -40.209 1.00 36.68 90 LYS A CA 1
ATOM 5676 C C . LYS B 1 91 ? 42.293 37.442 -41.367 1.00 38.87 90 LYS A C 1
ATOM 5677 O O . LYS B 1 91 ? 41.989 37.785 -42.516 1.00 40.78 90 LYS A O 1
ATOM 5696 N N . ASP B 1 92 ? 42.714 36.209 -41.083 1.00 39.97 91 ASP A N 1
ATOM 5697 C CA . ASP B 1 92 ? 42.819 35.212 -42.143 1.00 43.75 91 ASP A CA 1
ATOM 5698 C C . ASP B 1 92 ? 41.452 34.903 -42.739 1.00 43.24 91 ASP A C 1
ATOM 5699 O O . ASP B 1 92 ? 41.328 34.708 -43.953 1.00 44.23 91 ASP A O 1
ATOM 5708 N N . ALA B 1 93 ? 40.411 34.844 -41.896 1.00 43.18 92 ALA A N 1
ATOM 5709 C CA . ALA B 1 93 ? 39.065 34.589 -42.403 1.00 42.80 92 ALA A CA 1
ATOM 5710 C C . ALA B 1 93 ? 38.616 35.700 -43.340 1.00 44.28 92 ALA A C 1
ATOM 5711 O O . ALA B 1 93 ? 38.013 35.432 -44.384 1.00 46.20 92 ALA A O 1
ATOM 5718 N N . LEU B 1 94 ? 38.887 36.957 -42.977 1.00 42.76 93 LEU A N 1
ATOM 5719 C CA . LEU B 1 94 ? 38.577 38.060 -43.878 1.00 44.20 93 LEU A CA 1
ATOM 5720 C C . LEU B 1 94 ? 39.381 37.950 -45.165 1.00 47.62 93 LEU A C 1
ATOM 5721 O O . LEU B 1 94 ? 38.856 38.180 -46.260 1.00 49.23 93 LEU A O 1
ATOM 5737 N N . ALA B 1 95 ? 40.668 37.611 -45.057 1.00 49.20 94 ALA A N 1
ATOM 5738 C CA . ALA B 1 95 ? 41.486 37.483 -46.258 1.00 51.44 94 ALA A CA 1
ATOM 5739 C C . ALA B 1 95 ? 40.926 36.414 -47.185 1.00 54.59 94 ALA A C 1
ATOM 5740 O O . ALA B 1 95 ? 40.901 36.595 -48.408 1.00 56.64 94 ALA A O 1
ATOM 5747 N N . ARG B 1 96 ? 40.469 35.291 -46.624 1.00 56.53 95 ARG A N 1
ATOM 5748 C CA . ARG B 1 96 ? 39.842 34.263 -47.455 1.00 60.22 95 ARG A CA 1
ATOM 5749 C C . ARG B 1 96 ? 38.517 34.741 -48.040 1.00 61.64 95 ARG A C 1
ATOM 5750 O O . ARG B 1 96 ? 38.029 34.154 -49.009 1.00 62.88 95 ARG A O 1
ATOM 5771 N N . MET B 1 97 ? 37.923 35.779 -47.461 1.00 63.55 96 MET A N 1
ATOM 5772 C CA . MET B 1 97 ? 36.767 36.450 -48.036 1.00 63.67 96 MET A CA 1
ATOM 5773 C C . MET B 1 97 ? 37.148 37.349 -49.205 1.00 64.47 96 MET A C 1
ATOM 5774 O O . MET B 1 97 ? 36.257 37.928 -49.839 1.00 65.65 96 MET A O 1
ATOM 5788 N N . THR B 1 98 ? 38.442 37.487 -49.498 1.00 63.00 97 THR A N 1
ATOM 5789 C CA . THR B 1 98 ? 39.003 38.486 -50.406 1.00 62.04 97 THR A CA 1
ATOM 5790 C C . THR B 1 98 ? 39.006 39.893 -49.814 1.00 61.40 97 THR A C 1
ATOM 5791 O O . THR B 1 98 ? 39.368 40.851 -50.510 1.00 61.61 97 THR A O 1
ATOM 5802 N N . ILE B 1 99 ? 38.623 40.050 -48.548 1.00 60.11 98 ILE A N 1
ATOM 5803 C CA . ILE B 1 99 ? 38.697 41.347 -47.880 1.00 59.37 98 ILE A CA 1
ATOM 5804 C C . ILE B 1 99 ? 40.128 41.553 -47.406 1.00 59.14 98 ILE A C 1
ATOM 5805 O O . ILE B 1 99 ? 40.444 41.339 -46.230 1.00 58.24 98 ILE A O 1
ATOM 5821 N N . THR B 1 100 ? 41.004 41.955 -48.319 1.00 60.80 99 THR A N 1
ATOM 5822 C CA . THR B 1 100 ? 42.414 42.172 -48.021 1.00 61.36 99 THR A CA 1
ATOM 5823 C C . THR B 1 100 ? 42.694 43.682 -47.908 1.00 63.63 99 THR A C 1
ATOM 5824 O O . THR B 1 100 ? 41.827 44.507 -48.16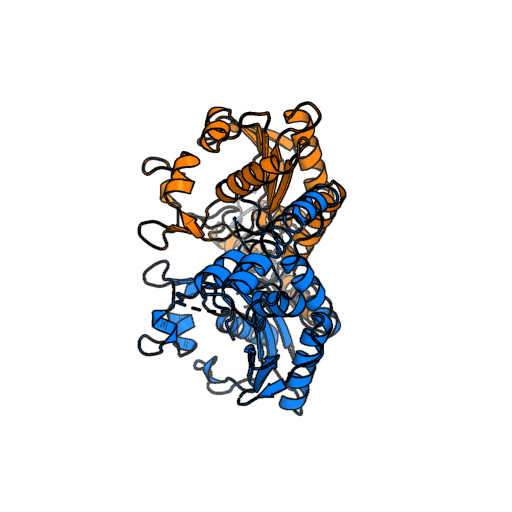7 1.00 62.49 99 THR A O 1
ATOM 5835 N N . GLU B 1 101 ? 43.931 44.025 -47.504 1.00 65.55 100 GLU A N 1
ATOM 5836 C CA . GLU B 1 101 ? 44.260 45.409 -47.197 1.00 69.11 100 GLU A CA 1
ATOM 5837 C C . GLU B 1 101 ? 43.891 46.426 -48.276 1.00 70.01 100 GLU A C 1
ATOM 5838 O O . GLU B 1 101 ? 43.774 47.620 -47.978 1.00 69.99 100 GLU A O 1
ATOM 5842 N N . ASP B 1 102 ? 43.703 45.989 -49.536 1.00 70.43 101 ASP A N 1
ATOM 5843 C CA . ASP B 1 102 ? 43.415 46.882 -50.634 1.00 71.51 101 ASP A CA 1
ATOM 5844 C C . ASP B 1 102 ? 41.930 47.111 -50.837 1.00 70.31 101 ASP A C 1
ATOM 5845 O O . ASP B 1 102 ? 41.530 48.172 -51.325 1.00 71.24 101 ASP A O 1
ATOM 5848 N N . LYS B 1 103 ? 41.087 46.122 -50.457 1.00 67.34 102 LYS A N 1
ATOM 5849 C CA . LYS B 1 103 ? 39.655 46.215 -50.692 1.00 64.65 102 LYS A CA 1
ATOM 5850 C C . LYS B 1 103 ? 39.074 47.318 -49.807 1.00 63.04 102 LYS A C 1
ATOM 5851 O O . LYS B 1 103 ? 39.501 47.475 -48.660 1.00 63.78 102 LYS A O 1
ATOM 5855 N N . PRO B 1 104 ? 38.164 48.152 -50.346 1.00 59.87 103 PRO A N 1
ATOM 5856 C CA . PRO B 1 104 ? 37.572 49.242 -49.533 1.00 56.42 103 PRO A CA 1
ATOM 5857 C C . PRO B 1 104 ? 36.882 48.792 -48.252 1.00 52.13 103 PRO A C 1
ATOM 5858 O O . PRO B 1 104 ? 36.882 49.545 -47.273 1.00 50.56 103 PRO A O 1
ATOM 5869 N N . LEU B 1 105 ? 36.282 47.599 -48.218 1.00 49.25 104 LEU A N 1
ATOM 5870 C CA . LEU B 1 105 ? 35.678 47.133 -46.973 1.00 47.51 104 LEU A CA 1
ATOM 5871 C C . LEU B 1 105 ? 36.721 46.965 -45.872 1.00 45.71 104 LEU A C 1
ATOM 5872 O O . LEU B 1 105 ? 36.420 47.183 -44.691 1.00 43.43 104 LEU A O 1
ATOM 5888 N N . PHE B 1 106 ? 37.944 46.560 -46.234 1.00 46.11 105 PHE A N 1
ATOM 5889 C CA . PHE B 1 106 ? 38.996 46.368 -45.241 1.00 44.44 105 PHE A CA 1
ATOM 5890 C C . PHE B 1 106 ? 39.173 47.610 -44.377 1.00 42.57 105 PHE A C 1
ATOM 5891 O O . PHE B 1 106 ? 39.311 47.515 -43.153 1.00 42.87 105 PHE A O 1
ATOM 5908 N N . LYS B 1 107 ? 39.175 48.791 -44.998 1.00 42.42 106 LYS A N 1
ATOM 5909 C CA . LYS B 1 107 ? 39.334 50.016 -44.228 1.00 42.55 106 LYS A CA 1
ATOM 5910 C C . LYS B 1 107 ? 38.152 50.284 -43.305 1.00 40.64 106 LYS A C 1
ATOM 5911 O O . LYS B 1 107 ? 38.270 51.135 -42.415 1.00 40.24 106 LYS A O 1
ATOM 5915 N N . GLN B 1 108 ? 37.031 49.572 -43.473 1.00 39.13 107 GLN A N 1
ATOM 5916 C CA . GLN B 1 108 ? 35.871 49.742 -42.607 1.00 37.70 107 GLN A CA 1
ATOM 5917 C C . GLN B 1 108 ? 35.870 48.797 -41.406 1.00 34.48 107 GLN A C 1
ATOM 5918 O O . GLN B 1 108 ? 34.946 48.856 -40.585 1.00 35.50 107 GLN A O 1
ATOM 5932 N N . VAL B 1 109 ? 36.870 47.935 -41.273 1.00 31.64 108 VAL A N 1
ATOM 5933 C CA . VAL B 1 109 ? 36.851 46.892 -40.256 1.00 30.04 108 VAL A CA 1
ATOM 5934 C C . VAL B 1 109 ? 37.313 47.439 -38.914 1.00 28.63 108 VAL A C 1
ATOM 5935 O O . VAL B 1 109 ? 38.302 48.172 -38.824 1.00 31.71 108 VAL A O 1
ATOM 5948 N N . PHE B 1 110 ? 36.601 47.060 -37.852 1.00 29.52 109 PHE A N 1
ATOM 5949 C CA . PHE B 1 110 ? 36.994 47.388 -36.485 1.00 29.80 109 PHE A CA 1
ATOM 5950 C C . PHE B 1 110 ? 37.900 46.273 -35.970 1.00 29.27 109 PHE A C 1
ATOM 5951 O O . PHE B 1 110 ? 37.433 45.154 -35.736 1.00 30.85 109 PHE A O 1
ATOM 5968 N N . TRP B 1 111 ? 39.183 46.565 -35.781 1.00 29.71 110 TRP A N 1
ATOM 5969 C CA . TRP B 1 111 ? 40.104 45.547 -35.282 1.00 28.53 110 TRP A CA 1
ATOM 5970 C C . TRP B 1 111 ? 40.051 45.478 -33.762 1.00 30.43 110 TRP A C 1
ATOM 5971 O O . TRP B 1 111 ? 39.899 46.499 -33.086 1.00 32.02 110 TRP A O 1
ATOM 5992 N N . ILE B 1 112 ? 40.162 44.263 -33.235 1.00 31.35 111 ILE A N 1
ATOM 5993 C CA . ILE B 1 112 ? 40.211 44.026 -31.798 1.00 31.41 111 ILE A CA 1
ATOM 5994 C C . ILE B 1 112 ? 41.640 43.817 -31.316 1.00 33.66 111 ILE A C 1
ATOM 5995 O O . ILE B 1 112 ? 41.991 44.222 -30.207 1.00 34.81 111 ILE A O 1
ATOM 6011 N N . ASP B 1 113 ? 42.460 43.163 -32.131 1.00 34.87 112 ASP A N 1
ATOM 6012 C CA . ASP B 1 113 ? 43.890 42.991 -31.894 1.00 36.05 112 ASP A CA 1
ATOM 6013 C C . ASP B 1 113 ? 44.536 42.800 -33.260 1.00 36.12 112 ASP A C 1
ATOM 6014 O O . ASP B 1 113 ? 43.910 43.061 -34.293 1.00 36.56 112 ASP A O 1
ATOM 6023 N N . GLU B 1 114 ? 45.796 42.345 -33.274 1.00 38.04 113 GLU A N 1
ATOM 6024 C CA . GLU B 1 114 ? 46.515 42.231 -34.535 1.00 40.55 113 GLU A CA 1
ATOM 6025 C C . GLU B 1 114 ? 45.909 41.190 -35.460 1.00 40.77 113 GLU A C 1
ATOM 6026 O O . GLU B 1 114 ? 46.108 41.277 -36.677 1.00 42.77 113 GLU A O 1
ATOM 6030 N N . LYS B 1 115 ? 45.168 40.219 -34.921 1.00 37.21 114 LYS A N 1
ATOM 6031 C CA . LYS B 1 115 ? 44.730 39.072 -35.699 1.00 37.21 114 LYS A CA 1
ATOM 6032 C C . LYS B 1 115 ? 43.220 38.919 -35.754 1.00 36.06 114 LYS A C 1
ATOM 6033 O O . LYS B 1 115 ? 42.736 38.014 -36.443 1.00 38.08 114 LYS A O 1
ATOM 6037 N N . ARG B 1 116 ? 42.458 39.757 -35.052 1.00 33.83 115 ARG A N 1
ATOM 6038 C CA . ARG B 1 116 ? 41.019 39.538 -34.948 1.00 31.21 115 ARG A CA 1
ATOM 6039 C C . ARG B 1 116 ? 40.260 40.841 -35.089 1.00 29.69 115 ARG A C 1
ATOM 6040 O O . ARG B 1 116 ? 40.738 41.908 -34.686 1.00 31.65 115 ARG A O 1
ATOM 6061 N N . ALA B 1 117 ? 39.046 40.725 -35.620 1.00 27.80 116 ALA A N 1
ATOM 6062 C CA . ALA B 1 117 ? 38.191 41.867 -35.907 1.00 25.71 116 ALA A CA 1
ATOM 6063 C C . ALA B 1 117 ? 36.744 41.548 -35.562 1.00 24.30 116 ALA A C 1
ATOM 6064 O O . ALA B 1 117 ? 36.337 40.390 -35.479 1.00 25.74 116 ALA A O 1
ATOM 6071 N N . LEU B 1 118 ? 35.954 42.605 -35.392 1.00 24.43 117 LEU A N 1
ATOM 6072 C CA . LEU B 1 118 ? 34.507 42.455 -35.393 1.00 22.97 117 LEU A CA 1
ATOM 6073 C C . LEU B 1 118 ? 34.045 42.111 -36.810 1.00 22.99 117 LEU A C 1
ATOM 6074 O O . LEU B 1 118 ? 34.448 42.765 -37.785 1.00 25.15 117 LEU A O 1
ATOM 6090 N N . ARG B 1 119 ? 33.172 41.120 -36.939 1.00 21.93 118 ARG A N 1
ATOM 6091 C CA . ARG B 1 119 ? 32.760 40.716 -38.282 1.00 21.42 118 ARG A CA 1
ATOM 6092 C C . ARG B 1 119 ? 32.018 41.855 -38.973 1.00 23.23 118 ARG A C 1
ATOM 6093 O O . ARG B 1 119 ? 31.137 42.480 -38.356 1.00 22.23 118 ARG A O 1
ATOM 6114 N N . PRO B 1 120 ? 32.342 42.166 -40.234 1.00 21.87 119 PRO A N 1
ATOM 6115 C CA . PRO B 1 120 ? 31.536 43.130 -41.005 1.00 25.37 119 PRO A CA 1
ATOM 6116 C C . PRO B 1 120 ? 30.383 42.498 -41.764 1.00 24.60 119 PRO A C 1
ATOM 6117 O O . PRO B 1 120 ? 29.584 43.216 -42.388 1.00 26.40 119 PRO A O 1
ATOM 6128 N N . MET B 1 121 ? 30.319 41.169 -41.761 1.00 25.72 120 MET A N 1
ATOM 6129 C CA A MET B 1 121 ? 29.292 40.414 -42.468 0.62 25.92 120 MET A CA 1
ATOM 6130 C CA B MET B 1 121 ? 29.290 40.415 -42.466 0.38 25.93 120 MET A CA 1
ATOM 6131 C C . MET B 1 121 ? 29.263 39.025 -41.852 1.00 25.07 120 MET A C 1
ATOM 6132 O O . MET B 1 121 ? 30.189 38.628 -41.139 1.00 25.39 120 MET A O 1
ATOM 6159 N N . LEU B 1 122 ? 28.195 38.285 -42.137 1.00 24.50 121 LEU A N 1
ATOM 6160 C CA . LEU B 1 122 ? 28.045 36.942 -41.584 1.00 24.36 121 LEU A CA 1
ATOM 6161 C C . LEU B 1 122 ? 28.601 35.847 -42.483 1.00 26.13 121 LEU A C 1
ATOM 6162 O O . LEU B 1 122 ? 28.846 34.731 -41.995 1.00 27.80 121 LEU A O 1
ATOM 6178 N N . ALA B 1 123 ? 28.829 36.136 -43.765 1.00 28.93 122 ALA A N 1
ATOM 6179 C CA . ALA B 1 123 ? 29.176 35.098 -44.738 1.00 30.52 122 ALA A CA 1
ATOM 6180 C C . ALA B 1 123 ? 30.346 34.205 -44.339 1.00 31.60 122 ALA A C 1
ATOM 6181 O O . ALA B 1 123 ? 30.242 32.981 -44.520 1.00 32.87 122 ALA A O 1
ATOM 6188 N N . PRO B 1 124 ? 31.472 34.719 -43.843 1.00 32.95 123 PRO A N 1
ATOM 6189 C CA . PRO B 1 124 ? 32.609 33.808 -43.568 1.00 34.39 123 PRO A CA 1
ATOM 6190 C C . PRO B 1 124 ? 32.249 32.706 -42.588 1.00 29.52 123 PRO A C 1
ATOM 6191 O O . PRO B 1 124 ? 32.590 31.524 -42.792 1.00 31.03 123 PRO A O 1
ATOM 6202 N N . ASN B 1 125 ? 31.542 33.069 -41.523 1.00 28.71 124 ASN A N 1
ATOM 6203 C CA . ASN B 1 125 ? 31.167 32.080 -40.522 1.00 27.20 124 ASN A CA 1
ATOM 6204 C C . ASN B 1 125 ? 30.098 31.141 -41.074 1.00 26.20 124 ASN A C 1
ATOM 6205 O O . ASN B 1 125 ? 30.122 29.940 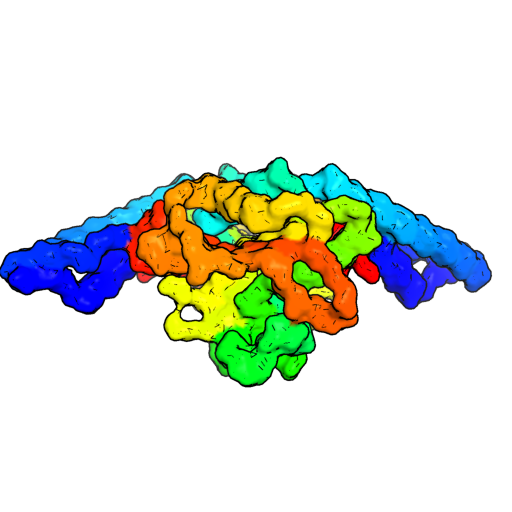-40.799 1.00 25.83 124 ASN A O 1
ATOM 6216 N N . LEU B 1 126 ? 29.111 31.687 -41.807 1.00 26.75 125 LEU A N 1
ATOM 6217 C CA . LEU B 1 126 ? 28.022 30.858 -42.332 1.00 26.55 125 LEU A CA 1
ATOM 6218 C C . LEU B 1 126 ? 28.539 29.816 -43.327 1.00 26.73 125 LEU A C 1
ATOM 6219 O O . LEU B 1 126 ? 28.129 28.646 -43.294 1.00 26.58 125 LEU A O 1
ATOM 6235 N N . TYR B 1 127 ? 29.439 30.216 -44.222 1.00 27.07 126 TYR A N 1
ATOM 6236 C CA . TYR B 1 127 ? 29.964 29.262 -45.191 1.00 29.22 126 TYR A CA 1
ATOM 6237 C C . TYR B 1 127 ? 30.732 28.143 -44.500 1.00 26.96 126 TYR A C 1
ATOM 6238 O O . TYR B 1 127 ? 30.620 26.978 -44.883 1.00 26.78 126 TYR A O 1
ATOM 6256 N N . SER B 1 128 ? 31.504 28.481 -43.467 1.00 26.52 127 SER A N 1
ATOM 6257 C CA . SER B 1 128 ? 32.246 27.475 -42.715 1.00 26.27 127 SER A CA 1
ATOM 6258 C C . SER B 1 128 ? 31.297 26.458 -42.093 1.00 24.83 127 SER A C 1
ATOM 6259 O O . SER B 1 128 ? 31.498 25.242 -42.209 1.00 24.40 127 SER A O 1
ATOM 6267 N N . VAL B 1 129 ? 30.235 26.943 -41.447 1.00 23.03 128 VAL A N 1
ATOM 6268 C CA . VAL B 1 129 ? 29.286 26.046 -40.798 1.00 21.98 128 VAL A CA 1
ATOM 6269 C C . VAL B 1 129 ? 28.550 25.194 -41.827 1.00 22.86 128 VAL A C 1
ATOM 6270 O O . VAL B 1 129 ? 28.357 23.993 -41.616 1.00 22.86 128 VAL A O 1
ATOM 6283 N N . MET B 1 130 ? 28.148 25.780 -42.964 1.00 24.13 129 MET A N 1
ATOM 6284 C CA . MET B 1 130 ? 27.480 24.974 -43.990 1.00 26.17 129 MET A CA 1
ATOM 6285 C C . MET B 1 130 ? 28.376 23.849 -44.493 1.00 24.87 129 MET A C 1
ATOM 6286 O O . MET B 1 130 ? 27.928 22.703 -44.671 1.00 26.03 129 MET A O 1
ATOM 6300 N N . ARG B 1 131 ? 29.647 24.164 -44.763 1.00 24.64 130 ARG A N 1
ATOM 6301 C CA . ARG B 1 131 ? 30.565 23.141 -45.265 1.00 25.31 130 ARG A CA 1
ATOM 6302 C C . ARG B 1 131 ? 30.703 22.009 -44.257 1.00 24.95 130 ARG A C 1
ATOM 6303 O O . ARG B 1 131 ? 30.673 20.828 -44.623 1.00 26.75 130 ARG A O 1
ATOM 6307 N N . ASP B 1 132 ? 30.857 22.351 -42.975 1.00 23.49 131 ASP A N 1
ATOM 6308 C CA . ASP B 1 132 ? 31.006 21.311 -41.961 1.00 23.51 131 ASP A CA 1
ATOM 6309 C C . ASP B 1 132 ? 29.733 20.479 -41.820 1.00 23.22 131 ASP A C 1
ATOM 6310 O O . ASP B 1 132 ? 29.810 19.257 -41.658 1.00 24.17 131 ASP A O 1
ATOM 6319 N N . LEU B 1 133 ? 28.552 21.107 -41.914 1.00 22.59 132 LEU A N 1
ATOM 6320 C CA . LEU B 1 133 ? 27.314 20.329 -41.843 1.00 23.03 132 LEU A CA 1
ATOM 6321 C C . LEU B 1 133 ? 27.171 19.389 -43.043 1.00 23.19 132 LEU A C 1
ATOM 6322 O O . LEU B 1 133 ? 26.687 18.254 -42.901 1.00 23.29 132 LEU A O 1
ATOM 6338 N N . ARG B 1 134 ? 27.597 19.834 -44.224 1.00 24.31 133 ARG A N 1
ATOM 6339 C CA . ARG B 1 134 ? 27.552 18.984 -45.410 1.00 26.13 133 ARG A CA 1
ATOM 6340 C C . ARG B 1 134 ? 28.421 17.748 -45.256 1.00 26.15 133 ARG A C 1
ATOM 6341 O O . ARG B 1 134 ? 28.174 16.747 -45.925 1.00 29.18 133 ARG A O 1
ATOM 6362 N N . ASP B 1 135 ? 29.433 17.789 -44.384 1.00 25.47 134 ASP A N 1
ATOM 6363 C CA . ASP B 1 135 ? 30.239 16.596 -44.135 1.00 25.93 134 ASP A CA 1
ATOM 6364 C C . ASP B 1 135 ? 29.437 15.492 -43.441 1.00 26.17 134 ASP A C 1
ATOM 6365 O O . ASP B 1 135 ? 29.924 14.355 -43.340 1.00 27.66 134 ASP A O 1
ATOM 6374 N N . HIS B 1 136 ? 28.237 15.802 -42.942 1.00 24.47 135 HIS A N 1
ATOM 6375 C CA . HIS B 1 136 ? 27.445 14.859 -42.159 1.00 24.04 135 HIS A CA 1
ATOM 6376 C C . HIS B 1 136 ? 26.174 14.401 -42.854 1.00 25.29 135 HIS A C 1
ATOM 6377 O O . HIS B 1 136 ? 25.350 13.726 -42.220 1.00 28.00 135 HIS A O 1
ATOM 6392 N N . THR B 1 137 ? 25.975 14.755 -44.123 1.00 25.79 136 THR A N 1
ATOM 6393 C CA . THR B 1 137 ? 24.745 14.371 -44.799 1.00 28.21 136 THR A CA 1
ATOM 6394 C C . THR B 1 137 ? 24.983 14.306 -46.298 1.00 30.77 136 THR A C 1
ATOM 6395 O O . THR B 1 137 ? 25.913 14.923 -46.821 1.00 31.87 136 THR A O 1
ATOM 6406 N N . ASP B 1 138 ? 24.121 13.549 -46.982 1.00 31.44 137 ASP A N 1
ATOM 6407 C CA . ASP B 1 138 ? 24.144 13.451 -48.430 1.00 34.51 137 ASP A CA 1
ATOM 6408 C C . ASP B 1 138 ? 23.285 14.507 -49.103 1.00 36.28 137 ASP A C 1
ATOM 6409 O O . ASP B 1 138 ? 23.353 14.653 -50.332 1.00 38.68 137 ASP A O 1
ATOM 6418 N N . GLY B 1 139 ? 22.441 15.193 -48.347 1.00 34.19 138 GLY A N 1
ATOM 6419 C CA . GLY B 1 139 ? 21.498 16.130 -48.910 1.00 33.96 138 GLY A CA 1
ATOM 6420 C C . GLY B 1 139 ? 21.960 17.562 -48.776 1.00 32.49 138 GLY A C 1
ATOM 6421 O O . GLY B 1 139 ? 23.003 17.856 -48.194 1.00 31.51 138 GLY A O 1
ATOM 6425 N N . PRO B 1 140 ? 21.175 18.489 -49.295 1.00 33.73 139 PRO A N 1
ATOM 6426 C CA . PRO B 1 140 ? 21.535 19.904 -49.171 1.00 32.34 139 PRO A CA 1
ATOM 6427 C C . PRO B 1 140 ? 21.374 20.382 -47.738 1.00 30.05 139 PRO A C 1
ATOM 6428 O O . PRO B 1 140 ? 20.626 19.819 -46.935 1.00 32.67 139 PRO A O 1
ATOM 6439 N N . VAL B 1 141 ? 22.106 21.437 -47.420 1.00 26.53 140 VAL A N 1
ATOM 6440 C CA . VAL B 1 141 ? 22.077 22.051 -46.106 1.00 25.76 140 VAL A CA 1
ATOM 6441 C C . VAL B 1 141 ? 21.671 23.499 -46.293 1.00 24.02 140 VAL A C 1
ATOM 6442 O O . VAL B 1 141 ? 22.268 24.211 -47.107 1.00 28.18 140 VAL A O 1
ATOM 6455 N N . LYS B 1 142 ? 20.656 23.933 -45.543 1.00 23.06 141 LYS A N 1
ATOM 6456 C CA . LYS B 1 142 ? 20.134 25.295 -45.592 1.00 23.25 141 LYS A CA 1
ATOM 6457 C C . LYS B 1 142 ? 20.186 25.846 -44.177 1.00 21.29 141 LYS A C 1
ATOM 6458 O O . LYS B 1 142 ? 19.612 25.243 -43.262 1.00 22.78 141 LYS A O 1
ATOM 6477 N N . ILE B 1 143 ? 20.882 26.972 -43.987 1.00 21.55 142 ILE A N 1
ATOM 6478 C CA . ILE B 1 143 ? 21.039 27.569 -42.667 1.00 20.60 142 ILE A CA 1
ATOM 6479 C C . ILE B 1 143 ? 20.875 29.087 -42.754 1.00 20.35 142 ILE A C 1
ATOM 6480 O O . ILE B 1 143 ? 21.005 29.700 -43.818 1.00 21.50 142 ILE A O 1
ATOM 6496 N N . PHE B 1 144 ? 20.596 29.699 -41.600 1.00 19.78 143 PHE A N 1
ATOM 6497 C CA . PHE B 1 144 ? 20.552 31.152 -41.491 1.00 19.15 143 PHE A CA 1
ATOM 6498 C C . PHE B 1 144 ? 21.046 31.594 -40.116 1.00 19.22 143 PHE A C 1
ATOM 6499 O O . PHE B 1 144 ? 21.035 30.827 -39.151 1.00 19.26 143 PHE A O 1
ATOM 6516 N N . GLU B 1 145 ? 21.482 32.860 -40.046 1.00 19.13 144 GLU A N 1
ATOM 6517 C CA . GLU B 1 145 ? 21.852 33.502 -38.792 1.00 19.98 144 GLU A CA 1
ATOM 6518 C C . GLU B 1 145 ? 21.345 34.931 -38.827 1.00 18.31 144 GLU A C 1
ATOM 6519 O O . GLU B 1 145 ? 21.291 35.564 -39.891 1.00 20.04 144 GLU A O 1
ATOM 6531 N N . MET B 1 146 ? 20.983 35.437 -37.655 1.00 18.86 145 MET A N 1
ATOM 6532 C CA . MET B 1 146 ? 20.687 36.856 -37.492 1.00 18.28 145 MET A CA 1
ATOM 6533 C C . MET B 1 146 ? 21.553 37.395 -36.369 1.00 18.49 145 MET A C 1
ATOM 6534 O O . MET B 1 146 ? 21.536 36.851 -35.257 1.00 19.54 145 MET A O 1
ATOM 6548 N N . GLY B 1 147 ? 22.305 38.457 -36.650 1.00 18.98 146 GLY A N 1
ATOM 6549 C CA . GLY B 1 147 ? 23.144 39.028 -35.601 1.00 20.04 146 GLY A CA 1
ATOM 6550 C C . GLY B 1 147 ? 23.849 40.298 -36.017 1.00 19.51 146 GLY A C 1
ATOM 6551 O O . GLY B 1 147 ? 23.893 40.664 -37.195 1.00 20.99 146 GLY A O 1
ATOM 6555 N N . SER B 1 148 ? 24.471 40.925 -35.025 1.00 18.18 147 SER A N 1
ATOM 6556 C CA . SER B 1 148 ? 25.166 42.188 -35.254 1.00 17.79 147 SER A CA 1
ATOM 6557 C C . SER B 1 148 ? 26.443 42.015 -36.073 1.00 19.85 147 SER A C 1
ATOM 6558 O O . SER B 1 148 ? 27.219 41.075 -35.860 1.00 20.21 147 SER A O 1
ATOM 6566 N N . CYS B 1 149 ? 26.645 42.962 -36.995 1.00 20.48 148 CYS A N 1
ATOM 6567 C CA . CYS B 1 149 ? 27.851 43.162 -37.786 1.00 20.04 148 CYS A CA 1
ATOM 6568 C C . CYS B 1 149 ? 28.268 44.619 -37.627 1.00 20.55 148 CYS A C 1
ATOM 6569 O O . CYS B 1 149 ? 27.466 45.469 -37.217 1.00 21.57 148 CYS A O 1
ATOM 6577 N N . PHE B 1 150 ? 29.529 44.912 -37.938 1.00 21.65 149 PHE A N 1
ATOM 6578 C CA . PHE B 1 150 ? 30.086 46.213 -37.583 1.00 23.63 149 PHE A CA 1
ATOM 6579 C C . PHE B 1 150 ? 30.949 46.752 -38.708 1.00 23.66 149 PHE A C 1
ATOM 6580 O O . PHE B 1 150 ? 31.772 46.016 -39.269 1.00 24.55 149 PHE A O 1
ATOM 6597 N N . ARG B 1 151 ? 30.767 48.041 -39.019 1.00 25.35 150 ARG A N 1
ATOM 6598 C CA . ARG B 1 151 ? 31.536 48.704 -40.064 1.00 26.62 150 ARG A CA 1
ATOM 6599 C C . ARG B 1 151 ? 31.706 50.178 -39.733 1.00 28.73 150 ARG A C 1
ATOM 6600 O O . ARG B 1 151 ? 30.759 50.833 -39.291 1.00 29.36 150 ARG A O 1
ATOM 6621 N N . LYS B 1 152 ? 32.912 50.700 -39.964 1.00 31.99 151 LYS A N 1
ATOM 6622 C CA . LYS B 1 152 ? 33.137 52.134 -39.835 1.00 34.56 151 LYS A CA 1
ATOM 6623 C C . LYS B 1 152 ? 32.432 52.845 -40.986 1.00 38.13 151 LYS A C 1
ATOM 6624 O O . LYS B 1 152 ? 32.625 52.486 -42.150 1.00 40.29 151 LYS A O 1
ATOM 6643 N N . GLU B 1 153 ? 31.597 53.843 -40.678 1.00 42.23 152 GLU A N 1
ATOM 6644 C CA . GLU B 1 153 ? 30.716 54.404 -41.700 1.00 44.89 152 GLU A CA 1
ATOM 6645 C C . GLU B 1 153 ? 30.601 55.924 -41.593 1.00 48.47 152 GLU A C 1
ATOM 6646 O O . GLU B 1 153 ? 30.958 56.535 -40.581 1.00 48.72 152 GLU A O 1
ATOM 6658 N N . SER B 1 154 ? 30.046 56.518 -42.655 1.00 51.21 153 SER A N 1
ATOM 6659 C CA . SER B 1 154 ? 29.771 57.956 -42.725 1.00 52.97 153 SER A CA 1
ATOM 6660 C C . SER B 1 154 ? 28.401 58.235 -42.130 1.00 53.75 153 SER A C 1
ATOM 6661 O O . SER B 1 154 ? 27.487 57.426 -42.292 1.00 56.37 153 SER A O 1
ATOM 6667 N N . MET B 1 158 ? 20.954 55.697 -44.001 1.00 55.67 157 MET A N 1
ATOM 6668 C CA . MET B 1 158 ? 20.706 54.258 -43.952 1.00 51.35 157 MET A CA 1
ATOM 6669 C C . MET B 1 158 ? 21.930 53.444 -43.514 1.00 46.31 157 MET A C 1
ATOM 6670 O O . MET B 1 158 ? 21.927 52.212 -43.643 1.00 43.50 157 MET A O 1
ATOM 6684 N N . HIS B 1 159 ? 22.950 54.103 -42.955 1.00 44.22 158 HIS A N 1
ATOM 6685 C CA . HIS B 1 159 ? 24.127 53.415 -42.433 1.00 40.40 158 HIS A CA 1
ATOM 6686 C C . HIS B 1 159 ? 24.234 53.564 -40.915 1.00 37.05 158 HIS A C 1
ATOM 6687 O O . HIS B 1 159 ? 24.061 54.650 -40.356 1.00 39.80 158 HIS A O 1
ATOM 6701 N N . LEU B 1 160 ? 24.541 52.452 -40.271 1.00 32.67 159 LEU A N 1
ATOM 6702 C CA . LEU B 1 160 ? 24.769 52.332 -38.845 1.00 27.57 159 LEU A CA 1
ATOM 6703 C C . LEU B 1 160 ? 26.135 51.679 -38.689 1.00 25.88 159 LEU A C 1
ATOM 6704 O O . LEU B 1 160 ? 26.538 50.887 -39.540 1.00 28.66 159 LEU A O 1
ATOM 6720 N N . GLU B 1 161 ? 26.849 51.994 -37.594 1.00 25.63 160 GLU A N 1
ATOM 6721 C CA . GLU B 1 161 ? 28.117 51.308 -37.356 1.00 26.63 160 GLU A CA 1
ATOM 6722 C C . GLU B 1 161 ? 27.904 49.879 -36.870 1.00 25.34 160 GLU A C 1
ATOM 6723 O O . GLU B 1 161 ? 28.726 49.003 -37.147 1.00 25.51 160 GLU A O 1
ATOM 6735 N N . GLU B 1 162 ? 26.871 49.652 -36.068 1.00 22.82 161 GLU A N 1
ATOM 6736 C CA . GLU B 1 162 ? 26.419 48.320 -35.683 1.00 22.26 161 GLU A CA 1
ATOM 6737 C C . GLU B 1 162 ? 25.066 48.108 -36.351 1.00 21.80 161 GLU A C 1
ATOM 6738 O O . GLU B 1 162 ? 24.160 48.930 -36.176 1.00 22.17 161 GLU A O 1
ATOM 6750 N N . PHE B 1 163 ? 24.938 47.042 -37.141 1.00 20.89 162 PHE A N 1
ATOM 6751 C CA . PHE B 1 163 ? 23.663 46.729 -37.773 1.00 21.27 162 PHE A CA 1
ATOM 6752 C C . PHE B 1 163 ? 23.409 45.238 -37.669 1.00 21.08 162 PHE A C 1
ATOM 6753 O O . PHE B 1 163 ? 24.313 44.453 -37.394 1.00 22.23 162 PHE A O 1
ATOM 6770 N N . THR B 1 164 ? 22.168 44.849 -37.904 1.00 20.52 163 THR A N 1
ATOM 6771 C CA . THR B 1 164 ? 21.750 43.464 -37.744 1.00 20.77 163 THR A CA 1
ATOM 6772 C C . THR B 1 164 ? 21.542 42.852 -39.121 1.00 21.26 163 THR A C 1
ATOM 6773 O O . THR B 1 164 ? 20.647 43.263 -39.859 1.00 24.00 163 THR A O 1
ATOM 6784 N N . MET B 1 165 ? 22.361 41.870 -39.459 1.00 20.13 164 MET A N 1
ATOM 6785 C CA . MET B 1 165 ? 22.221 41.174 -40.728 1.00 22.13 164 MET A CA 1
ATOM 6786 C C . MET B 1 165 ? 21.446 39.887 -40.503 1.00 21.89 164 MET A C 1
ATOM 6787 O O . MET B 1 165 ? 21.611 39.221 -39.476 1.00 21.15 164 MET A O 1
ATOM 6801 N N . LEU B 1 166 ? 20.579 39.567 -41.451 1.00 21.99 165 LEU A N 1
ATOM 6802 C CA . LEU B 1 166 ? 20.109 38.210 -41.683 1.00 21.11 165 LEU A CA 1
ATOM 6803 C C . LEU B 1 166 ? 20.915 37.682 -42.861 1.00 20.38 165 LEU A C 1
ATOM 6804 O O . LEU B 1 166 ? 20.943 38.303 -43.920 1.00 21.56 165 LEU A O 1
ATOM 6820 N N . ALA B 1 167 ? 21.585 36.551 -42.682 1.00 21.99 166 ALA A N 1
ATOM 6821 C CA . ALA B 1 167 ? 22.239 35.873 -43.789 1.00 22.76 166 ALA A CA 1
ATOM 6822 C C . ALA B 1 167 ? 21.682 34.465 -43.877 1.00 21.11 166 ALA A C 1
ATOM 6823 O O . ALA B 1 167 ? 21.535 33.785 -42.860 1.00 20.94 166 ALA A O 1
ATOM 6830 N N . LEU B 1 168 ? 21.334 34.043 -45.078 1.00 21.85 167 LEU A N 1
ATOM 6831 C CA . LEU B 1 168 ? 20.880 32.671 -45.290 1.00 23.78 167 LEU A CA 1
ATOM 6832 C C . LEU B 1 168 ? 21.741 32.064 -46.378 1.00 23.90 167 LEU A C 1
ATOM 6833 O O . LEU B 1 168 ? 22.262 32.777 -47.236 1.00 27.30 167 LEU A O 1
ATOM 6849 N N . GLY B 1 169 ? 21.909 30.750 -46.315 1.00 24.03 168 GLY A N 1
ATOM 6850 C CA . GLY B 1 169 ? 22.697 30.044 -47.301 1.00 27.31 168 GLY A CA 1
ATOM 6851 C C . GLY B 1 169 ? 22.120 28.671 -47.579 1.00 26.60 168 GLY A C 1
ATOM 6852 O O . GLY B 1 169 ? 21.427 28.084 -46.748 1.00 24.83 168 GLY A O 1
ATOM 6856 N N . ASP B 1 170 ? 22.405 28.170 -48.784 1.00 27.86 169 ASP A N 1
ATOM 6857 C CA . ASP B 1 170 ? 21.976 26.836 -49.218 1.00 27.72 169 ASP A CA 1
ATOM 6858 C C . ASP B 1 170 ? 23.153 26.210 -49.946 1.00 30.05 169 ASP A C 1
ATOM 6859 O O . ASP B 1 170 ? 23.667 26.797 -50.897 1.00 35.68 169 ASP A O 1
ATOM 6868 N N . MET B 1 171 ? 23.600 25.045 -49.488 1.00 27.88 170 MET A N 1
ATOM 6869 C CA . MET B 1 171 ? 24.774 24.388 -50.058 1.00 27.61 170 MET A CA 1
ATOM 6870 C C . MET B 1 171 ? 24.412 22.975 -50.468 1.00 28.75 170 MET A C 1
ATOM 6871 O O . MET B 1 171 ? 23.744 22.257 -49.718 1.00 28.79 170 MET A O 1
ATOM 6885 N N . GLY B 1 172 ? 24.848 22.592 -51.659 1.00 31.64 171 GLY A N 1
ATOM 6886 C CA . GLY B 1 172 ? 24.677 21.245 -52.143 1.00 35.97 171 GLY A CA 1
ATOM 6887 C C . GLY B 1 172 ? 23.779 21.175 -53.357 1.00 43.11 171 GLY A C 1
ATOM 6888 O O . GLY B 1 172 ? 23.399 22.195 -53.950 1.00 40.07 171 GLY A O 1
ATOM 6892 N N . PRO B 1 173 ? 23.406 19.951 -53.731 1.00 51.41 172 PRO A N 1
ATOM 6893 C CA . PRO B 1 173 ? 22.611 19.745 -54.952 1.00 55.25 172 PRO A CA 1
ATOM 6894 C C . PRO B 1 173 ? 21.327 20.554 -54.930 1.00 57.37 172 PRO A C 1
ATOM 6895 O O . PRO B 1 173 ? 20.542 20.474 -53.982 1.00 60.28 172 PRO A O 1
ATOM 6906 N N . ARG B 1 174 ? 21.107 21.323 -55.998 1.00 57.15 173 ARG A N 1
ATOM 6907 C CA . ARG B 1 174 ? 19.953 22.213 -56.046 1.00 61.13 173 ARG A CA 1
ATOM 6908 C C . ARG B 1 174 ? 19.076 21.908 -57.255 1.00 63.47 173 ARG A C 1
ATOM 6909 O O . ARG B 1 174 ? 18.160 21.083 -57.168 1.00 65.89 173 ARG A O 1
ATOM 6913 N N . GLY B 1 175 ? 19.354 22.556 -58.384 1.00 63.32 174 GLY A N 1
ATOM 6914 C CA . GLY B 1 175 ? 18.488 22.469 -59.546 1.00 61.31 174 GLY A CA 1
ATOM 6915 C C . GLY B 1 175 ? 17.728 23.762 -59.773 1.00 60.04 174 GLY A C 1
ATOM 6916 O O . GLY B 1 175 ? 16.718 24.020 -59.111 1.00 58.71 174 GLY A O 1
ATOM 6920 N N . ASP B 1 176 ? 18.208 24.583 -60.710 1.00 59.83 175 ASP A N 1
ATOM 6921 C CA . ASP B 1 176 ? 17.693 25.936 -60.926 1.00 57.38 175 ASP A CA 1
ATOM 6922 C C . ASP B 1 176 ? 17.961 26.816 -59.700 1.00 53.19 175 ASP A C 1
ATOM 6923 O O . ASP B 1 176 ? 17.047 27.330 -59.048 1.00 52.52 175 ASP A O 1
ATOM 6927 N N . ALA B 1 177 ? 19.251 26.995 -59.411 1.00 49.64 176 ALA A N 1
ATOM 6928 C CA . ALA B 1 177 ? 19.654 27.723 -58.215 1.00 47.39 176 ALA A CA 1
ATOM 6929 C C . ALA B 1 177 ? 19.090 29.138 -58.188 1.00 45.75 176 ALA A C 1
ATOM 6930 O O . ALA B 1 177 ? 18.749 29.646 -57.117 1.00 45.23 176 ALA A O 1
ATOM 6937 N N . THR B 1 178 ? 18.969 29.796 -59.340 1.00 44.87 177 THR A N 1
ATOM 6938 C CA . THR B 1 178 ? 18.508 31.183 -59.307 1.00 43.85 177 THR A CA 1
ATOM 6939 C C . THR B 1 178 ? 17.053 31.283 -58.866 1.00 39.93 177 THR A C 1
ATOM 6940 O O . THR B 1 178 ? 16.696 32.161 -58.063 1.00 38.62 177 THR A O 1
ATOM 6951 N N . GLU B 1 179 ? 16.190 30.408 -59.379 1.00 41.25 178 GLU A N 1
ATOM 6952 C CA . GLU B 1 179 ? 14.788 30.473 -58.971 1.00 41.93 178 GLU A CA 1
ATOM 6953 C C . GLU B 1 179 ? 14.628 30.112 -57.501 1.00 39.70 178 GLU A C 1
ATOM 6954 O O . GLU B 1 179 ? 13.804 30.703 -56.793 1.00 39.77 178 GLU A O 1
ATOM 6966 N N . VAL B 1 180 ? 15.412 29.148 -57.021 1.00 39.14 179 VAL A N 1
ATOM 6967 C CA . VAL B 1 180 ? 15.345 28.765 -55.610 1.00 37.76 179 VAL A CA 1
ATOM 6968 C C . VAL B 1 180 ? 15.772 29.929 -54.723 1.00 34.94 179 VAL A C 1
ATOM 6969 O O . VAL B 1 180 ? 15.134 30.215 -53.707 1.00 32.94 179 VAL A O 1
ATOM 6982 N N . LEU B 1 181 ? 16.833 30.636 -55.111 1.00 34.91 180 LEU A N 1
ATOM 6983 C CA . LEU B 1 181 ? 17.273 31.802 -54.346 1.00 34.16 180 LEU A CA 1
ATOM 6984 C C . LEU B 1 181 ? 16.218 32.906 -54.355 1.00 33.54 180 LEU A C 1
ATOM 6985 O O . LEU B 1 181 ? 15.918 33.507 -53.310 1.00 33.62 180 LEU A O 1
ATOM 7001 N N . LYS B 1 182 ? 15.626 33.175 -55.517 1.00 33.44 181 LYS A N 1
ATOM 7002 C CA . LYS B 1 182 ? 14.559 34.166 -55.584 1.00 33.29 181 LYS A CA 1
ATOM 7003 C C . LYS B 1 182 ? 13.395 33.774 -54.683 1.00 32.44 181 LYS A C 1
ATOM 7004 O O . LYS B 1 182 ? 12.755 34.637 -54.071 1.00 32.78 181 LYS A O 1
ATOM 7023 N N . ASN B 1 183 ? 13.109 32.480 -54.580 1.00 32.57 182 ASN A N 1
ATOM 7024 C CA . ASN B 1 183 ? 12.039 32.055 -53.685 1.00 33.48 182 ASN A CA 1
ATOM 7025 C C . ASN B 1 183 ? 12.402 32.283 -52.220 1.00 29.45 182 ASN A C 1
ATOM 7026 O O . ASN B 1 183 ? 11.553 32.703 -51.428 1.00 29.49 182 ASN A O 1
ATOM 7037 N N . TYR B 1 184 ? 13.650 32.017 -51.825 1.00 29.26 183 TYR A N 1
ATOM 7038 C CA . TYR B 1 184 ? 14.031 32.316 -50.451 1.00 28.32 183 TYR A CA 1
ATOM 7039 C C . TYR B 1 184 ? 13.870 33.796 -50.153 1.00 27.50 183 TYR A C 1
ATOM 7040 O O . TYR B 1 184 ? 13.452 34.178 -49.049 1.00 27.67 183 TYR A O 1
ATOM 7058 N N . ILE B 1 185 ? 14.222 34.650 -51.116 1.00 27.63 184 ILE A N 1
ATOM 7059 C CA . ILE B 1 185 ? 14.042 36.092 -50.939 1.00 28.41 184 ILE A CA 1
ATOM 7060 C C . ILE B 1 185 ? 12.574 36.420 -50.711 1.00 27.37 184 ILE A C 1
ATOM 7061 O O . ILE B 1 185 ? 12.227 37.197 -49.820 1.00 26.84 184 ILE A O 1
ATOM 7077 N N . SER B 1 186 ? 11.693 35.827 -51.512 1.00 28.46 185 SER A N 1
ATOM 7078 C CA . SER B 1 186 ? 10.255 36.028 -51.341 1.00 29.29 185 SER A CA 1
ATOM 7079 C C . SER B 1 186 ? 9.795 35.605 -49.948 1.00 28.17 185 SER A C 1
ATOM 7080 O O . SER B 1 186 ? 9.019 36.324 -49.295 1.00 29.51 185 SER A O 1
ATOM 7088 N N . VAL B 1 187 ? 10.275 34.451 -49.463 1.00 28.27 186 VAL A N 1
ATOM 7089 C CA . VAL B 1 187 ? 9.881 33.989 -48.130 1.00 27.22 186 VAL A CA 1
ATOM 7090 C C . VAL B 1 187 ? 10.243 35.022 -47.077 1.00 26.37 186 VAL A C 1
ATOM 7091 O O . VAL B 1 187 ? 9.432 35.348 -46.198 1.00 26.95 186 VAL A O 1
ATOM 7104 N N . VAL B 1 188 ? 11.481 35.531 -47.133 1.00 24.90 187 VAL A N 1
ATOM 7105 C CA . VAL B 1 188 ? 11.934 36.514 -46.148 1.00 24.85 187 VAL A CA 1
ATOM 7106 C C . VAL B 1 188 ? 11.119 37.799 -46.260 1.00 24.34 187 VAL A C 1
ATOM 7107 O O . VAL B 1 188 ? 10.641 38.333 -45.256 1.00 23.36 187 VAL A O 1
ATOM 7120 N N . MET B 1 189 ? 10.976 38.337 -47.481 1.00 25.69 188 MET A N 1
ATOM 7121 C CA . MET B 1 189 ? 10.319 39.632 -47.629 1.00 25.56 188 MET A CA 1
ATOM 7122 C C . MET B 1 189 ? 8.853 39.573 -47.246 1.00 26.49 188 MET A C 1
ATOM 7123 O O . MET B 1 189 ? 8.342 40.491 -46.587 1.00 27.33 188 MET A O 1
ATOM 7137 N N . LYS B 1 190 ? 8.165 38.489 -47.611 1.00 28.08 189 LYS A N 1
ATOM 7138 C CA . LYS B 1 190 ? 6.784 38.326 -47.174 1.00 28.27 189 LYS A CA 1
ATOM 7139 C C . LYS B 1 190 ? 6.691 38.195 -45.657 1.00 27.04 189 LYS A C 1
ATOM 7140 O O . LYS B 1 190 ? 5.797 38.782 -45.036 1.00 27.51 189 LYS A O 1
ATOM 7159 N N . ALA B 1 191 ? 7.591 37.407 -45.044 1.00 25.84 190 ALA A N 1
ATOM 7160 C CA . ALA B 1 191 ? 7.539 37.238 -43.600 1.00 24.18 190 ALA A CA 1
ATOM 7161 C C . ALA B 1 191 ? 7.856 38.540 -42.867 1.00 24.57 190 ALA A C 1
ATOM 7162 O O . ALA B 1 191 ? 7.403 38.736 -41.739 1.00 26.09 190 ALA A O 1
ATOM 7169 N N . ALA B 1 192 ? 8.645 39.416 -43.480 1.00 23.45 191 ALA A N 1
ATOM 7170 C CA . ALA B 1 192 ? 8.970 40.709 -42.911 1.00 23.24 191 ALA A CA 1
ATOM 7171 C C . ALA B 1 192 ? 7.859 41.736 -43.082 1.00 25.62 191 ALA A C 1
ATOM 7172 O O . ALA B 1 192 ? 7.972 42.835 -42.526 1.00 25.19 191 ALA A O 1
ATOM 7179 N N . GLY B 1 193 ? 6.826 41.427 -43.860 1.00 26.60 192 GLY A N 1
ATOM 7180 C CA . GLY B 1 193 ? 5.783 42.398 -44.132 1.00 28.51 192 GLY A CA 1
ATOM 7181 C C . GLY B 1 193 ? 6.100 43.386 -45.231 1.00 29.39 192 GLY A C 1
ATOM 7182 O O . GLY B 1 193 ? 5.495 44.474 -45.257 1.00 29.83 192 GLY A O 1
ATOM 7186 N N . LEU B 1 194 ? 7.001 43.031 -46.152 1.00 29.20 193 LEU A N 1
ATOM 7187 C CA . LEU B 1 194 ? 7.408 43.886 -47.274 1.00 29.16 193 LEU A CA 1
ATOM 7188 C C . LEU B 1 194 ? 7.307 43.097 -48.577 1.00 30.58 193 LEU A C 1
ATOM 7189 O O . LEU B 1 194 ? 8.320 42.794 -49.231 1.00 29.81 193 LEU A O 1
ATOM 7205 N N . PRO B 1 195 ? 6.088 42.756 -48.992 1.00 32.13 194 PRO A N 1
ATOM 7206 C CA . PRO B 1 195 ? 5.927 41.924 -50.200 1.00 34.99 194 PRO A CA 1
ATOM 7207 C C . PRO B 1 195 ? 6.241 42.630 -51.515 1.00 37.02 194 PRO A C 1
ATOM 7208 O O . PRO B 1 195 ? 6.390 41.943 -52.537 1.00 36.93 194 PRO A O 1
ATOM 7219 N N . ASP B 1 196 ? 6.336 43.957 -51.534 1.00 37.20 195 ASP A N 1
ATOM 7220 C CA . ASP B 1 196 ? 6.524 44.709 -52.768 1.00 37.55 195 ASP A CA 1
ATOM 7221 C C . ASP B 1 196 ? 7.959 45.211 -52.828 1.00 37.39 195 ASP A C 1
ATOM 7222 O O . ASP B 1 196 ? 8.372 46.015 -51.982 1.00 36.94 195 ASP A O 1
ATOM 7231 N N . TYR B 1 197 ? 8.714 44.724 -53.817 1.00 37.44 196 TYR A N 1
ATOM 7232 C CA . TYR B 1 197 ? 10.129 45.051 -53.948 1.00 37.19 196 TYR A CA 1
ATOM 7233 C C . TYR B 1 197 ? 10.578 44.773 -55.377 1.00 38.57 196 TYR A C 1
ATOM 7234 O O . TYR B 1 197 ? 9.889 44.100 -56.143 1.00 38.34 196 TYR A O 1
ATOM 7252 N N . ASP B 1 198 ? 11.769 45.278 -55.711 1.00 39.91 197 ASP A N 1
ATOM 7253 C CA . ASP B 1 198 ? 12.373 45.110 -57.028 1.00 40.90 197 ASP A CA 1
ATOM 7254 C C . ASP B 1 198 ? 13.653 44.292 -56.907 1.00 39.43 197 ASP A C 1
ATOM 7255 O O . ASP B 1 198 ? 14.424 44.472 -55.958 1.00 39.62 197 ASP A O 1
ATOM 7264 N N . LEU B 1 199 ? 13.880 43.409 -57.876 1.00 39.87 198 LEU A N 1
ATOM 7265 C CA . LEU B 1 199 ? 15.128 42.665 -58.005 1.00 39.05 198 LEU A CA 1
ATOM 7266 C C . LEU B 1 199 ? 15.991 43.346 -59.067 1.00 38.66 198 LEU A C 1
ATOM 7267 O O . LEU B 1 199 ? 15.499 43.676 -60.150 1.00 40.12 198 LEU A O 1
ATOM 7283 N N . VAL B 1 200 ? 17.275 43.564 -58.747 1.00 41.66 199 VAL A N 1
ATOM 7284 C CA . VAL B 1 200 ? 18.180 44.369 -59.563 1.00 44.90 199 VAL A CA 1
ATOM 7285 C C . VAL B 1 200 ? 19.519 43.645 -59.684 1.00 46.40 199 VAL A C 1
ATOM 7286 O O . VAL B 1 200 ? 19.871 42.803 -58.862 1.00 46.49 199 VAL A O 1
ATOM 7299 N N . GLN B 1 201 ? 20.270 43.978 -60.734 1.00 48.25 200 GLN A N 1
ATOM 7300 C CA . GLN B 1 201 ? 21.607 43.406 -60.905 1.00 51.04 200 GLN A CA 1
ATOM 7301 C C . GLN B 1 201 ? 22.658 44.493 -61.118 1.00 54.12 200 GLN A C 1
ATOM 7302 O O . GLN B 1 201 ? 22.553 45.590 -60.567 1.00 56.00 200 GLN A O 1
ATOM 7306 N N . THR B 1 210 ? 24.671 37.797 -59.344 1.00 53.14 209 THR A N 1
ATOM 7307 C CA . THR B 1 210 ? 24.327 38.649 -58.199 1.00 52.10 209 THR A CA 1
ATOM 7308 C C . THR B 1 210 ? 22.969 39.316 -58.372 1.00 50.82 209 THR A C 1
ATOM 7309 O O . THR B 1 210 ? 22.608 39.751 -59.465 1.00 54.17 209 THR A O 1
ATOM 7319 N N . ILE B 1 211 ? 22.226 39.407 -57.273 1.00 45.68 210 ILE A N 1
ATOM 7320 C CA . ILE B 1 211 ? 20.875 39.949 -57.271 1.00 43.77 210 ILE A CA 1
ATOM 7321 C C . ILE B 1 211 ? 20.759 40.882 -56.072 1.00 42.35 210 ILE A C 1
ATOM 7322 O O . ILE B 1 211 ? 21.061 40.484 -54.946 1.00 41.96 210 ILE A O 1
ATOM 7338 N N . ASP B 1 212 ? 20.322 42.112 -56.296 1.00 42.94 211 ASP A N 1
ATOM 7339 C CA . ASP B 1 212 ? 20.010 43.016 -55.196 1.00 43.13 211 ASP A CA 1
ATOM 7340 C C . ASP B 1 212 ? 18.504 43.213 -55.090 1.00 40.69 211 ASP A C 1
ATOM 7341 O O . ASP B 1 212 ? 17.784 43.168 -56.089 1.00 41.93 211 ASP A O 1
ATOM 7350 N N . VAL B 1 213 ? 18.034 43.403 -53.863 1.00 37.92 212 VAL A N 1
ATOM 7351 C CA . VAL B 1 213 ? 16.635 43.704 -53.587 1.00 36.78 212 VAL A CA 1
ATOM 7352 C C . VAL B 1 213 ? 16.563 45.171 -53.213 1.00 36.25 212 VAL A C 1
ATOM 7353 O O . VAL B 1 213 ? 17.293 45.619 -52.322 1.00 36.97 212 VAL A O 1
ATOM 7366 N N . GLU B 1 214 ? 15.697 45.919 -53.895 1.00 36.75 213 GLU A N 1
ATOM 7367 C CA . GLU B 1 214 ? 15.512 47.335 -53.629 1.00 39.54 213 GLU A CA 1
ATOM 7368 C C . GLU B 1 214 ? 14.037 47.609 -53.364 1.00 38.02 213 GLU A C 1
ATOM 7369 O O . GLU B 1 214 ? 13.154 46.957 -53.930 1.00 37.43 213 GLU A O 1
ATOM 7381 N N . ILE B 1 215 ? 13.774 48.576 -52.490 1.00 35.04 214 ILE A N 1
ATOM 7382 C CA . ILE B 1 215 ? 12.436 49.127 -52.315 1.00 35.55 214 ILE A CA 1
ATOM 7383 C C . ILE B 1 215 ? 12.549 50.616 -52.604 1.00 39.34 214 ILE A C 1
ATOM 7384 O O . ILE B 1 215 ? 13.296 51.326 -51.918 1.00 40.88 214 ILE A O 1
ATOM 7400 N N . ASN B 1 216 ? 11.845 51.083 -53.643 1.00 41.62 215 ASN A N 1
ATOM 7401 C CA . ASN B 1 216 ? 11.906 52.485 -54.049 1.00 43.25 215 ASN A CA 1
ATOM 7402 C C . ASN B 1 216 ? 13.353 52.963 -54.149 1.00 44.09 215 ASN A C 1
ATOM 7403 O O . ASN B 1 216 ? 13.706 54.054 -53.694 1.00 45.44 215 ASN A O 1
ATOM 7414 N N . GLY B 1 217 ? 14.209 52.118 -54.719 1.00 42.74 216 GLY A N 1
ATOM 7415 C CA . GLY B 1 217 ? 15.586 52.465 -54.986 1.00 42.29 216 GLY A CA 1
ATOM 7416 C C . GLY B 1 217 ? 16.564 52.224 -53.855 1.00 42.28 216 GLY A C 1
ATOM 7417 O O . GLY B 1 217 ? 17.776 52.372 -54.066 1.00 43.87 216 GLY A O 1
ATOM 7421 N N . GLN B 1 218 ? 16.093 51.862 -52.666 1.00 38.78 217 GLN A N 1
ATOM 7422 C CA . GLN B 1 218 ? 16.982 51.613 -51.533 1.00 38.51 217 GLN A CA 1
ATOM 7423 C C . GLN B 1 218 ? 17.308 50.130 -51.439 1.00 37.48 217 GLN A C 1
ATOM 7424 O O . GLN B 1 218 ? 16.405 49.300 -51.287 1.00 37.11 217 GLN A O 1
ATOM 7438 N N . GLU B 1 219 ? 18.602 49.805 -51.504 1.00 37.04 218 GLU A N 1
ATOM 7439 C CA . GLU B 1 219 ? 19.068 48.437 -51.310 1.00 36.00 218 GLU A CA 1
ATOM 7440 C C . GLU B 1 219 ? 18.762 47.941 -49.901 1.00 34.99 218 GLU A C 1
ATOM 7441 O O . GLU B 1 219 ? 19.061 48.614 -48.905 1.00 35.29 218 GLU A O 1
ATOM 7453 N N . VAL B 1 220 ? 18.157 46.756 -49.826 1.00 32.60 219 VAL A N 1
ATOM 7454 C CA . VAL B 1 220 ? 17.908 46.080 -48.554 1.00 32.46 219 VAL A CA 1
ATOM 7455 C C . VAL B 1 220 ? 18.498 44.679 -48.503 1.00 32.46 219 VAL A C 1
ATOM 7456 O O . VAL B 1 220 ? 18.550 44.086 -47.412 1.00 31.76 219 VAL A O 1
ATOM 7469 N N . CYS B 1 221 ? 18.936 44.122 -49.632 1.00 33.79 220 CYS A N 1
ATOM 7470 C CA . CYS B 1 221 ? 19.505 42.778 -49.644 1.00 33.83 220 CYS A CA 1
ATOM 7471 C C . CYS B 1 221 ? 20.438 42.653 -50.837 1.00 33.71 220 CYS A C 1
ATOM 7472 O O . CYS B 1 221 ? 20.196 43.237 -51.893 1.00 34.10 220 CYS A O 1
ATOM 7480 N N . SER B 1 222 ? 21.504 41.887 -50.654 1.00 34.49 221 SER A N 1
ATOM 7481 C CA . SER B 1 222 ? 22.372 41.453 -51.741 1.00 35.48 221 SER A CA 1
ATOM 7482 C C . SER B 1 222 ? 22.436 39.935 -51.664 1.00 32.23 221 SER A C 1
ATOM 7483 O O . SER B 1 222 ? 22.576 39.377 -50.574 1.00 32.86 221 SER A O 1
ATOM 7491 N N . ALA B 1 223 ? 22.329 39.266 -52.816 1.00 31.59 222 ALA A N 1
ATOM 7492 C CA . ALA B 1 223 ? 22.299 37.814 -52.863 1.00 31.95 222 ALA A CA 1
ATOM 7493 C C . ALA B 1 223 ? 23.104 37.345 -54.061 1.00 33.51 222 ALA A C 1
ATOM 7494 O O . ALA B 1 223 ? 23.276 38.084 -55.033 1.00 35.45 222 ALA A O 1
ATOM 7501 N N . ALA B 1 224 ? 23.576 36.098 -54.003 1.00 34.28 223 ALA A N 1
ATOM 7502 C CA . ALA B 1 224 ? 24.402 35.579 -55.086 1.00 36.27 223 ALA A CA 1
ATOM 7503 C C . ALA B 1 224 ? 24.316 34.065 -55.157 1.00 35.60 223 ALA A C 1
ATOM 7504 O O . ALA B 1 224 ? 24.180 33.384 -54.134 1.00 34.49 223 ALA A O 1
ATOM 7511 N N . VAL B 1 225 ? 24.441 33.544 -56.377 1.00 35.06 224 VAL A N 1
ATOM 7512 C CA . VAL B 1 225 ? 24.647 32.123 -56.617 1.00 36.69 224 VAL A CA 1
ATOM 7513 C C . VAL B 1 225 ? 26.128 31.903 -56.867 1.00 34.03 224 VAL A C 1
ATOM 7514 O O . VAL B 1 225 ? 26.752 32.659 -57.622 1.00 34.86 224 VAL A O 1
ATOM 7527 N N . GLY B 1 226 ? 26.686 30.871 -56.240 1.00 34.88 225 GLY A N 1
ATOM 7528 C CA . GLY B 1 226 ? 28.000 30.370 -56.573 1.00 36.56 225 GLY A CA 1
ATOM 7529 C C . GLY B 1 226 ? 29.162 31.271 -56.198 1.00 40.68 225 GLY A C 1
ATOM 7530 O O . GLY B 1 226 ? 30.066 31.516 -57.012 1.00 40.87 225 GLY A O 1
ATOM 7534 N N . PRO B 1 227 ? 29.183 31.772 -54.945 1.00 43.48 226 PRO A N 1
ATOM 7535 C CA . PRO B 1 227 ? 30.338 32.584 -54.485 1.00 44.78 226 PRO A CA 1
ATOM 7536 C C . PRO B 1 227 ? 31.541 31.730 -54.095 1.00 44.82 226 PRO A C 1
ATOM 7537 O O . PRO B 1 227 ? 31.979 31.672 -52.938 1.00 44.36 226 PRO A O 1
ATOM 7548 N N . HIS B 1 228 ? 32.125 31.046 -55.073 1.00 46.09 227 HIS A N 1
ATOM 7549 C CA . HIS B 1 228 ? 33.190 30.091 -54.774 1.00 46.83 227 HIS A CA 1
ATOM 7550 C C . HIS B 1 228 ? 34.470 30.755 -54.278 1.00 49.98 227 HIS A C 1
ATOM 7551 O O . HIS B 1 228 ? 35.408 30.027 -53.912 1.00 48.32 227 HIS A O 1
ATOM 7565 N N . TYR B 1 229 ? 34.518 32.097 -54.240 1.00 53.47 228 TYR A N 1
ATOM 7566 C CA . TYR B 1 229 ? 35.654 32.802 -53.649 1.00 54.78 228 TYR A CA 1
ATOM 7567 C C . TYR B 1 229 ? 35.739 32.561 -52.152 1.00 57.30 228 TYR A C 1
ATOM 7568 O O . TYR B 1 229 ? 36.834 32.602 -51.575 1.00 59.94 228 TYR A O 1
ATOM 7572 N N . LEU B 1 230 ? 34.599 32.311 -51.505 1.00 57.01 229 LEU A N 1
ATOM 7573 C CA . LEU B 1 230 ? 34.606 31.974 -50.087 1.00 57.06 229 LEU A CA 1
ATOM 7574 C C . LEU B 1 230 ? 35.438 30.732 -49.795 1.00 54.80 229 LEU A C 1
ATOM 7575 O O . LEU B 1 230 ? 35.767 30.487 -48.629 1.00 55.98 229 LEU A O 1
ATOM 7579 N N . ASP B 1 231 ? 35.798 29.956 -50.820 1.00 51.16 230 ASP A N 1
ATOM 7580 C CA . ASP B 1 231 ? 36.291 28.589 -50.659 1.00 49.49 230 ASP A CA 1
ATOM 7581 C C . ASP B 1 231 ? 37.614 28.392 -51.391 1.00 51.56 230 ASP A C 1
ATOM 7582 O O . ASP B 1 231 ? 37.824 27.397 -52.082 1.00 50.57 230 ASP A O 1
ATOM 7591 N N . ALA B 1 232 ? 38.549 29.330 -51.228 1.00 54.94 231 ALA A N 1
ATOM 7592 C CA . ALA B 1 232 ? 39.827 29.205 -51.921 1.00 57.19 231 ALA A CA 1
ATOM 7593 C C . ALA B 1 232 ? 40.600 27.960 -51.493 1.00 57.78 231 ALA A C 1
ATOM 7594 O O . ALA B 1 232 ? 41.435 27.463 -52.262 1.00 58.83 231 ALA A O 1
ATOM 7601 N N . ALA B 1 233 ? 40.333 27.434 -50.296 1.00 56.09 232 ALA A N 1
ATOM 7602 C CA . ALA B 1 233 ? 41.088 26.297 -49.783 1.00 54.56 232 ALA A CA 1
ATOM 7603 C C . ALA B 1 233 ? 40.780 24.991 -50.504 1.00 52.99 232 ALA A C 1
ATOM 7604 O O . ALA B 1 233 ? 41.526 24.020 -50.334 1.00 55.54 232 ALA A O 1
ATOM 7607 N N . HIS B 1 234 ? 39.714 24.926 -51.290 1.00 47.21 233 HIS A N 1
ATOM 7608 C CA . HIS B 1 234 ? 39.353 23.700 -51.986 1.00 45.37 233 HIS A CA 1
ATOM 7609 C C . HIS B 1 234 ? 39.391 23.927 -53.488 1.00 43.74 233 HIS A C 1
ATOM 7610 O O . HIS B 1 234 ? 38.978 24.984 -53.979 1.00 45.22 233 HIS A O 1
ATOM 7624 N N . ASP B 1 235 ? 39.905 22.923 -54.209 1.00 40.84 234 ASP A N 1
ATOM 7625 C CA . ASP B 1 235 ? 39.866 22.948 -55.664 1.00 41.36 234 ASP A CA 1
ATOM 7626 C C . ASP B 1 235 ? 38.445 22.760 -56.170 1.00 37.99 234 ASP A C 1
ATOM 7627 O O . ASP B 1 235 ? 38.020 23.418 -57.125 1.00 39.74 234 ASP A O 1
ATOM 7636 N N . VAL B 1 236 ? 37.715 21.820 -55.577 1.00 35.87 235 VAL A N 1
ATOM 7637 C CA . VAL B 1 236 ? 36.371 21.460 -56.013 1.00 32.01 235 VAL A CA 1
ATOM 7638 C C . VAL B 1 236 ? 35.396 21.994 -54.978 1.00 32.39 235 VAL A C 1
ATOM 7639 O O . VAL B 1 236 ? 35.538 21.714 -53.784 1.00 34.21 235 VAL A O 1
ATOM 7652 N N . HIS B 1 237 ? 34.409 22.750 -55.440 1.00 30.95 236 HIS A N 1
ATOM 7653 C CA . HIS B 1 237 ? 33.451 23.419 -54.585 1.00 30.66 236 HIS A CA 1
ATOM 7654 C C . HIS B 1 237 ? 32.103 22.712 -54.571 1.00 29.89 236 HIS A C 1
ATOM 7655 O O . HIS B 1 237 ? 31.737 21.981 -55.491 1.00 30.76 236 HIS A O 1
ATOM 7669 N N . GLU B 1 238 ? 31.363 22.951 -53.494 1.00 33.25 237 GLU A N 1
ATOM 7670 C CA . GLU B 1 238 ? 29.948 22.614 -53.458 1.00 35.62 237 GLU A CA 1
ATOM 7671 C C . GLU B 1 238 ? 29.149 23.746 -54.101 1.00 34.31 237 GLU A C 1
ATOM 7672 O O . GLU B 1 238 ? 29.489 24.919 -53.911 1.00 33.11 237 GLU A O 1
ATOM 7684 N N . PRO B 1 239 ? 28.084 23.442 -54.851 1.00 33.10 238 PRO A N 1
ATOM 7685 C CA . PRO B 1 239 ? 27.151 24.510 -55.240 1.00 32.09 238 PRO A CA 1
ATOM 7686 C C . PRO B 1 239 ? 26.624 25.200 -53.999 1.00 30.47 238 PRO A C 1
ATOM 7687 O O . PRO B 1 239 ? 26.381 24.558 -52.973 1.00 31.78 238 PRO A O 1
ATOM 7698 N N A CYS B 1 240 ? 26.447 26.521 -54.087 0.47 30.75 239 CYS A N 1
ATOM 7699 N N B CYS B 1 240 ? 26.448 26.514 -54.091 0.53 32.05 239 CYS A N 1
ATOM 7700 C CA A CYS B 1 240 ? 26.025 27.296 -52.923 0.47 31.22 239 CYS A CA 1
ATOM 7701 C CA B CYS B 1 240 ? 25.952 27.253 -52.940 0.53 34.32 239 CYS A CA 1
ATOM 7702 C C A CYS B 1 240 ? 25.409 28.619 -53.367 0.47 33.22 239 CYS A C 1
ATOM 7703 C C B CYS B 1 240 ? 25.365 28.579 -53.391 0.53 34.57 239 CYS A C 1
ATOM 7704 O O A CYS B 1 240 ? 25.827 29.216 -54.361 0.47 33.88 239 CYS A O 1
ATOM 7705 O O B CYS B 1 240 ? 25.767 29.146 -54.410 0.53 35.12 239 CYS A O 1
ATOM 7720 N N . SER B 1 241 ? 24.406 29.062 -52.610 1.00 32.64 240 SER A N 1
ATOM 7721 C CA A SER B 1 241 ? 23.778 30.357 -52.809 0.49 32.00 240 SER A CA 1
ATOM 7722 C CA B SER B 1 241 ? 23.831 30.380 -52.811 0.51 31.92 240 SER A CA 1
ATOM 7723 C C . SER B 1 241 ? 23.585 31.001 -51.445 1.00 32.21 240 SER A C 1
ATOM 7724 O O . SER B 1 241 ? 23.561 30.318 -50.419 1.00 32.31 240 SER A O 1
ATOM 7739 N N . GLY B 1 242 ? 23.419 32.316 -51.439 1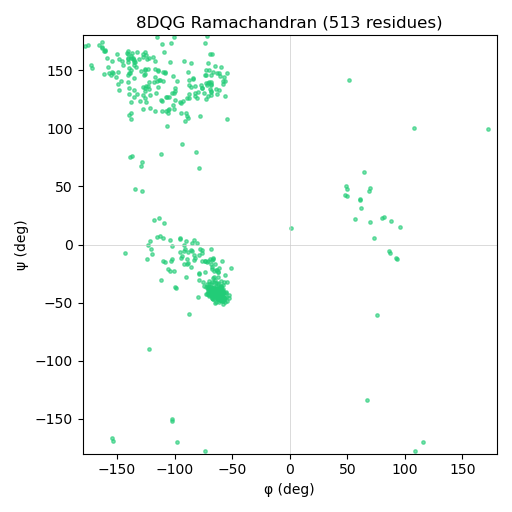.00 32.50 241 GLY A N 1
ATOM 7740 C CA . GLY B 1 242 ? 23.154 32.964 -50.169 1.00 32.58 241 GLY A CA 1
ATOM 7741 C C . GLY B 1 242 ? 22.598 34.345 -50.394 1.00 30.76 241 GLY A C 1
ATOM 7742 O O . GLY B 1 242 ? 22.610 34.877 -51.507 1.00 32.71 241 GLY A O 1
ATOM 7746 N N . ALA B 1 243 ? 22.109 34.931 -49.303 1.00 30.69 242 ALA A N 1
ATOM 7747 C CA . ALA B 1 243 ? 21.548 36.269 -49.352 1.00 31.33 242 ALA A CA 1
ATOM 7748 C C . ALA B 1 243 ? 21.746 36.921 -47.995 1.00 30.58 242 ALA A C 1
ATOM 7749 O O . ALA B 1 243 ? 21.657 36.247 -46.970 1.00 31.70 242 ALA A O 1
ATOM 7756 N N . GLY B 1 244 ? 22.001 38.233 -48.004 1.00 28.72 243 GLY A N 1
ATOM 7757 C CA . GLY B 1 244 ? 22.142 39.023 -46.798 1.00 28.17 243 GLY A CA 1
ATOM 7758 C C . GLY B 1 244 ? 21.203 40.215 -46.807 1.00 28.56 243 GLY A C 1
ATOM 7759 O O . GLY B 1 244 ? 21.143 40.963 -47.781 1.00 32.85 243 GLY A O 1
ATOM 7763 N N . PHE B 1 245 ? 20.497 40.411 -45.701 1.00 24.92 244 PHE A N 1
ATOM 7764 C CA . PHE B 1 245 ? 19.503 41.454 -45.558 1.00 23.95 244 PHE A CA 1
ATOM 7765 C C . PHE B 1 245 ? 19.870 42.347 -44.375 1.00 23.63 244 PHE A C 1
ATOM 7766 O O . PHE B 1 245 ? 20.266 41.853 -43.314 1.00 23.41 244 PHE A O 1
ATOM 7783 N N . GLY B 1 246 ? 19.681 43.661 -44.532 1.00 24.73 245 GLY A N 1
ATOM 7784 C CA . GLY B 1 246 ? 19.812 44.588 -43.410 1.00 24.45 245 GLY A CA 1
ATOM 7785 C C . GLY B 1 246 ? 18.500 44.748 -42.658 1.00 22.58 245 GLY A C 1
ATOM 7786 O O . GLY B 1 246 ? 17.564 45.350 -43.187 1.00 24.15 245 GLY A O 1
ATOM 7790 N N . LEU B 1 247 ? 18.403 44.204 -41.436 1.00 20.91 246 LEU A N 1
ATOM 7791 C CA . LEU B 1 247 ? 17.103 44.170 -40.760 1.00 20.52 246 LEU A CA 1
ATOM 7792 C C . LEU B 1 247 ? 16.634 45.550 -40.303 1.00 20.61 246 LEU A C 1
ATOM 7793 O O . LEU B 1 247 ? 15.434 45.838 -40.361 1.00 21.72 246 LEU A O 1
ATOM 7809 N N . GLU B 1 248 ? 17.543 46.414 -39.821 1.00 20.70 247 GLU A N 1
ATOM 7810 C CA . GLU B 1 248 ? 17.108 47.771 -39.470 1.00 20.60 247 GLU A CA 1
ATOM 7811 C C . GLU B 1 248 ? 16.556 48.495 -40.688 1.00 22.65 247 GLU A C 1
ATOM 7812 O O . GLU B 1 248 ? 15.587 49.253 -40.576 1.00 24.22 247 GLU A O 1
ATOM 7824 N N . ARG B 1 249 ? 17.162 48.281 -41.860 1.00 22.75 248 ARG A N 1
ATOM 7825 C CA . ARG B 1 249 ? 16.643 48.909 -43.066 1.00 23.56 248 ARG A CA 1
ATOM 7826 C C . ARG B 1 249 ? 15.232 48.413 -43.375 1.00 23.46 248 ARG A C 1
ATOM 7827 O O . ARG B 1 249 ? 14.336 49.212 -43.678 1.00 25.39 248 ARG A O 1
ATOM 7848 N N . LEU B 1 250 ? 15.007 47.093 -43.298 1.00 23.13 249 LEU A N 1
ATOM 7849 C CA . LEU B 1 250 ? 13.659 46.569 -43.516 1.00 22.48 249 LEU A CA 1
ATOM 7850 C C . LEU B 1 250 ? 12.665 47.170 -42.525 1.00 22.88 249 LEU A C 1
ATOM 7851 O O . LEU B 1 250 ? 11.562 47.588 -42.906 1.00 24.25 249 LEU A O 1
ATOM 7867 N N . LEU B 1 251 ? 13.037 47.219 -41.243 1.00 21.85 250 LEU A N 1
ATOM 7868 C CA . LEU B 1 251 ? 12.103 47.700 -40.226 1.00 21.15 250 LEU A CA 1
ATOM 7869 C C . LEU B 1 251 ? 11.797 49.183 -40.431 1.00 21.83 250 LEU A C 1
ATOM 7870 O O . LEU B 1 251 ? 10.634 49.601 -40.348 1.00 22.82 250 LEU A O 1
ATOM 7886 N N . THR B 1 252 ? 12.831 49.978 -40.744 1.00 22.24 251 THR A N 1
ATOM 7887 C CA . THR B 1 252 ? 12.664 51.408 -40.984 1.00 22.22 251 THR A CA 1
ATOM 7888 C C . THR B 1 252 ? 11.700 51.668 -42.135 1.00 24.27 251 THR A C 1
ATOM 7889 O O . THR B 1 252 ? 10.827 52.539 -42.034 1.00 25.96 251 THR A O 1
ATOM 7900 N N . ILE B 1 253 ? 11.849 50.919 -43.233 1.00 24.92 252 ILE A N 1
ATOM 7901 C CA . ILE B 1 253 ? 10.973 51.084 -44.390 1.00 25.68 252 ILE A CA 1
ATOM 7902 C C . ILE B 1 253 ? 9.549 50.668 -44.045 1.00 25.61 252 ILE A C 1
ATOM 7903 O O . ILE B 1 253 ? 8.589 51.378 -44.369 1.00 28.36 252 ILE A O 1
ATOM 7919 N N . ARG B 1 254 ? 9.389 49.503 -43.401 1.00 26.04 253 ARG A N 1
ATOM 7920 C CA . ARG B 1 254 ? 8.049 49.015 -43.089 1.00 24.80 253 ARG A CA 1
ATOM 7921 C C . ARG B 1 254 ? 7.306 49.963 -42.156 1.00 24.72 253 ARG A C 1
ATOM 7922 O O . ARG B 1 254 ? 6.122 50.274 -42.386 1.00 27.33 253 ARG A O 1
ATOM 7943 N N . GLU B 1 255 ? 7.982 50.434 -41.101 1.00 25.51 254 GLU A N 1
ATOM 7944 C CA . GLU B 1 255 ? 7.344 51.285 -40.087 1.00 27.22 254 GLU A CA 1
ATOM 7945 C C . GLU B 1 255 ? 7.331 52.754 -40.473 1.00 28.46 254 GLU A C 1
ATOM 7946 O O . GLU B 1 255 ? 6.708 53.577 -39.773 1.00 28.89 254 GLU A O 1
ATOM 7958 N N . LYS B 1 256 ? 7.980 53.095 -41.588 1.00 28.94 255 LYS A N 1
ATOM 7959 C CA . LYS B 1 256 ? 8.045 54.472 -42.075 1.00 29.60 255 LYS A CA 1
ATOM 7960 C C . LYS B 1 256 ? 8.723 55.399 -41.064 1.00 28.70 255 LYS A C 1
ATOM 7961 O O . LYS B 1 256 ? 8.300 56.535 -40.860 1.00 30.77 255 LYS A O 1
ATOM 7980 N N . TYR B 1 257 ? 9.776 54.911 -40.413 1.00 26.87 256 TYR A N 1
ATOM 7981 C CA . TYR B 1 257 ? 10.556 55.776 -39.541 1.00 23.84 256 TYR A CA 1
ATOM 7982 C C . TYR B 1 257 ? 11.390 56.720 -40.404 1.00 25.48 256 TYR A C 1
ATOM 7983 O O . TYR B 1 257 ? 11.835 56.357 -41.487 1.00 28.15 256 TYR A O 1
ATOM 8001 N N . SER B 1 258 ? 11.594 57.953 -39.919 1.00 24.31 257 SER A N 1
ATOM 8002 C CA . SER B 1 258 ? 12.209 58.981 -40.751 1.00 25.63 257 SER A CA 1
ATOM 8003 C C . SER B 1 258 ? 13.730 58.897 -40.793 1.00 23.64 257 SER A C 1
ATOM 8004 O O . SER B 1 258 ? 14.347 59.607 -41.598 1.00 27.34 257 SER A O 1
ATOM 8012 N N . THR B 1 259 ? 14.347 58.093 -39.930 1.00 25.48 258 THR A N 1
ATOM 8013 C CA . THR B 1 259 ? 15.761 57.771 -40.044 1.00 25.28 258 THR A CA 1
ATOM 8014 C C . THR B 1 259 ? 15.939 56.305 -39.678 1.00 26.27 258 THR A C 1
ATOM 8015 O O . THR B 1 259 ? 15.060 55.693 -39.069 1.00 27.03 258 THR A O 1
ATOM 8026 N N . VAL B 1 260 ? 17.110 55.755 -40.028 1.00 26.17 259 VAL A N 1
ATOM 8027 C CA . VAL B 1 260 ? 17.433 54.351 -39.751 1.00 23.90 259 VAL A CA 1
ATOM 8028 C C . VAL B 1 260 ? 17.893 54.132 -38.321 1.00 25.07 259 VAL A C 1
ATOM 8029 O O . VAL B 1 260 ? 18.181 52.985 -37.945 1.00 25.52 259 VAL A O 1
ATOM 8042 N N . LYS B 1 261 ? 17.931 55.183 -37.493 1.00 24.96 260 LYS A N 1
ATOM 8043 C CA . LYS B 1 261 ? 18.476 55.086 -36.142 1.00 23.85 260 LYS A CA 1
ATOM 8044 C C . LYS B 1 261 ? 17.428 54.828 -35.071 1.00 23.07 260 LYS A C 1
ATOM 8045 O O . LYS B 1 261 ? 17.775 54.805 -33.879 1.00 23.28 260 LYS A O 1
ATOM 8055 N N . LYS B 1 262 ? 16.163 54.618 -35.454 1.00 21.74 261 LYS A N 1
ATOM 8056 C CA . LYS B 1 262 ? 15.079 54.612 -34.489 1.00 20.74 261 LYS A CA 1
ATOM 8057 C C . LYS B 1 262 ? 14.517 53.238 -34.154 1.00 20.82 261 LYS A C 1
ATOM 8058 O O . LYS B 1 262 ? 13.915 53.085 -33.082 1.00 22.59 261 LYS A O 1
ATOM 8077 N N . GLY B 1 263 ? 14.711 52.243 -35.008 1.00 19.96 262 GLY A N 1
ATOM 8078 C CA . GLY B 1 263 ? 14.077 50.961 -34.799 1.00 20.21 262 GLY A CA 1
ATOM 8079 C C . GLY B 1 263 ? 14.952 49.854 -34.245 1.00 21.29 262 GLY A C 1
ATOM 8080 O O . GLY B 1 263 ? 14.445 48.806 -33.829 1.00 20.85 262 GLY A O 1
ATOM 8084 N N . GLY B 1 264 ? 16.265 50.044 -34.261 1.00 21.77 263 GLY A N 1
ATOM 8085 C CA . GLY B 1 264 ? 17.212 49.062 -33.774 1.00 21.30 263 GLY A CA 1
ATOM 8086 C C . GLY B 1 264 ? 17.745 49.400 -32.401 1.00 18.48 263 GLY A C 1
ATOM 8087 O O . GLY B 1 264 ? 17.072 50.030 -31.578 1.00 21.67 263 GLY A O 1
ATOM 8091 N N . ALA B 1 265 ? 18.963 48.948 -32.134 1.00 19.42 264 ALA A N 1
ATOM 8092 C CA . ALA B 1 265 ? 19.593 49.188 -30.846 1.00 19.14 264 ALA A CA 1
ATOM 8093 C C . ALA B 1 265 ? 19.930 50.665 -30.669 1.00 20.14 264 ALA A C 1
ATOM 8094 O O . ALA B 1 265 ? 20.424 51.317 -31.584 1.00 21.34 264 ALA A O 1
ATOM 8101 N N . SER B 1 266 ? 19.686 51.180 -29.467 1.00 19.11 265 SER A N 1
ATOM 8102 C CA . SER B 1 266 ? 19.825 52.602 -29.209 1.00 19.16 265 SER A CA 1
ATOM 8103 C C . SER B 1 266 ? 19.664 52.858 -27.724 1.00 19.91 265 SER A C 1
ATOM 8104 O O . SER B 1 266 ? 18.982 52.103 -27.030 1.00 20.46 265 SER A O 1
ATOM 8112 N N . ILE B 1 267 ? 20.272 53.955 -27.256 1.00 19.68 266 ILE A N 1
ATOM 8113 C CA . ILE B 1 267 ? 19.951 54.519 -25.948 1.00 18.64 266 ILE A CA 1
ATOM 8114 C C . ILE B 1 267 ? 19.213 55.847 -26.054 1.00 19.89 266 ILE A C 1
ATOM 8115 O O . ILE B 1 267 ? 18.981 56.491 -25.025 1.00 23.96 266 ILE A O 1
ATOM 8131 N N . SER B 1 268 ? 18.849 56.289 -27.274 1.00 20.30 267 SER A N 1
ATOM 8132 C CA . SER B 1 268 ? 17.979 57.444 -27.467 1.00 19.80 267 SER A CA 1
ATOM 8133 C C . SER B 1 268 ? 16.605 57.118 -28.023 1.00 20.27 267 SER A C 1
ATOM 8134 O O . SER B 1 268 ? 15.650 57.853 -27.741 1.00 21.06 267 SER A O 1
ATOM 8142 N N . TYR B 1 269 ? 16.487 56.071 -28.838 1.00 19.74 268 TYR A N 1
ATOM 8143 C CA . TYR B 1 269 ? 15.227 55.658 -29.432 1.00 19.40 268 TYR A CA 1
ATOM 8144 C C . TYR B 1 269 ? 14.817 54.290 -28.898 1.00 20.25 268 TYR A C 1
ATOM 8145 O O . TYR B 1 269 ? 15.656 53.452 -28.571 1.00 21.90 268 TYR A O 1
ATOM 8163 N N . LEU B 1 270 ? 13.507 54.074 -28.838 1.00 20.06 269 LEU A N 1
ATOM 8164 C CA . LEU B 1 270 ? 12.922 52.791 -28.461 1.00 18.62 269 LEU A CA 1
ATOM 8165 C C . LEU B 1 270 ? 11.732 52.573 -29.388 1.00 18.68 269 LEU A C 1
ATOM 8166 O O . LEU B 1 270 ? 10.739 53.303 -29.305 1.00 19.55 269 LEU A O 1
ATOM 8182 N N . ASN B 1 271 ? 11.839 51.599 -30.289 1.00 19.27 270 ASN A N 1
ATOM 8183 C CA . ASN B 1 271 ? 10.740 51.249 -31.190 1.00 20.99 270 ASN A CA 1
ATOM 8184 C C . ASN B 1 271 ? 10.155 52.483 -31.890 1.00 20.62 270 ASN A C 1
ATOM 8185 O O . ASN B 1 271 ? 8.940 52.680 -31.935 1.00 22.14 270 ASN A O 1
ATOM 8196 N N . GLY B 1 272 ? 11.042 53.318 -32.443 1.00 20.27 271 GLY A N 1
ATOM 8197 C CA . GLY B 1 272 ? 10.647 54.471 -33.240 1.00 20.79 271 GLY A CA 1
ATOM 8198 C C . GLY B 1 272 ? 10.489 55.776 -32.485 1.00 21.74 271 GLY A C 1
ATOM 8199 O O . GLY B 1 272 ? 10.399 56.826 -33.130 1.00 22.91 271 GLY A O 1
ATOM 8203 N N . ALA B 1 273 ? 10.475 55.750 -31.154 1.00 21.21 272 ALA A N 1
ATOM 8204 C CA . ALA B 1 273 ? 10.168 56.915 -30.337 1.00 21.22 272 ALA A CA 1
ATOM 8205 C C . ALA B 1 273 ? 11.401 57.358 -29.567 1.00 20.46 272 ALA A C 1
ATOM 8206 O O . ALA B 1 273 ? 12.156 56.523 -29.061 1.00 21.00 272 ALA A O 1
ATOM 8213 N N . LYS B 1 274 ? 11.580 58.671 -29.447 1.00 20.39 273 LYS A N 1
ATOM 8214 C CA . LYS B 1 274 ? 12.750 59.222 -28.767 1.00 20.26 273 LYS A CA 1
ATOM 8215 C C . LYS B 1 274 ? 12.463 59.339 -27.277 1.00 18.47 273 LYS A C 1
ATOM 8216 O O . LYS B 1 274 ? 11.482 59.962 -26.895 1.00 21.81 273 LYS A O 1
ATOM 8235 N N . ILE B 1 275 ? 13.332 58.751 -26.438 1.00 18.40 274 ILE A N 1
ATOM 8236 C CA . ILE B 1 275 ? 13.041 58.676 -25.008 1.00 18.77 274 ILE A CA 1
ATOM 8237 C C . ILE B 1 275 ? 13.632 59.820 -24.197 1.00 18.55 274 ILE A C 1
ATOM 8238 O O . ILE B 1 275 ? 13.293 59.948 -23.002 1.00 19.88 274 ILE A O 1
ATOM 8254 N N . ASN B 1 276 ? 14.494 60.642 -24.801 1.00 20.65 275 ASN A N 1
ATOM 8255 C CA . ASN B 1 276 ? 15.145 61.758 -24.147 1.00 21.50 275 ASN A CA 1
ATOM 8256 C C . ASN B 1 276 ? 14.871 63.036 -24.919 1.00 23.28 275 ASN A C 1
ATOM 8257 O O . ASN B 1 276 ? 15.776 63.884 -25.040 1.00 25.05 275 ASN A O 1
#

Secondary structure (DSSP, 8-state):
-EE--HHHHHHHHHH--S--TT-EESSHHHHHHHHHHHHHHHHHHHHHHHHHHHHS----HHHHHHHHHHHHHHHTTPEE----SEEEHHHHHHTT--TTSTTGGG--BSSSSEEE-S-SHHHHHHHHHHHHTT-SS-EEEEEEEEEE-------SEEEEEEEEEES--SSHHHHHHHHHHHHHHHTT----EEE--EEEEETTEEEEEEEE--GGGGTT-SSPPPEEEEEEEHHHHHHHHHT-SSTTSSSS-SSEETTEE--/--B---HHHHHHHHHH--S-GGG--BSSHHHHHHHHHHHHHHHHHHHHHHHHHHHHS----HHHHHHHHHHHHHHHTTPEE----SEEEHHHHHHTT--TTSHHHHT--BSSSSEEE-SSSHHHHHHHHHHHHTT-SS-EEEEEEEEEE-----TT--SEEEEEEEEEES-SS-HHHHHHHHHHHHHHHTT----EEEEEEETTTEEEEEEEETTEEEEEEEE--HHHHHHTT--S-EEEEEEEHHHHHHHHHT-SSTTSSSS-SSEETTEE--

CATH classification: 3.30.930.10

Radius of gyration: 25.08 Å; Cα contacts (8 Å, |Δi|>4): 1048; chains: 2; bounding box: 45×83×60 Å

B-factor: mean 33.15, std 12.2, range [15.23, 93.37]

Organism: NCBI:txid1291540